Protein 3U0O (pdb70)

Sequence (654 aa):
ILHSEQAKFVDPNLLVGNETRDDAAVYDLGNGTSVISTTDFFMPIVDNPFDFGRIAATNAISDIFAMGGKPIMAIAILGWPINKLSPEIAREVTEGGRYACRQAGIALAGGHSIDAPEPIFGLAVTGIVPTERVKKNSTAQAGCKLFLTKPLGIGVLTTAEKKSLLKPEHQGLATEVMCRMNIAGASFANIEGVKAMTDVTGFGLLGHLSEMCQGAGVQARVDYEAIPKLPGVEEYIKLGAVPGGTERNFASYGHLMGEMPREVRDLLCDPQTSGGLLLAVMPEAENEVKATAAEFGIELTAIGELVPARGGRAMVEIRHGAGCGCKISPKVLETILHSEQAKFVDPNLLVGNETRDDAAVYDLGNGTSVISTTDFFMPIVDNPFDFGRIAATNAISDIFAMGGKPIMAIAILGWPINKLSPEIAREVTEGGRYACRQAGIALAGGHSIDAPEPIFGLAVTGIVPTERVKKNSTAQAGCKLFLTKPLGIGVLTTAEKKSLLKPEHQGLATEVMCRMNIAGASFANIEGVKAMTDVTGFGLLGHLSEMCQGAGVQARVDYEAIPKLPGVEEYIKLGAVPGGTERNFASYGHLMGEMPREVRDLLCDPQTSGGLLLAVMPEAENEVKATAAEFGIELTAIGELVPARGGRAMVEIR

Structure (mmCIF, N/CA/C/O backbone):
data_3U0O
#
_entry.id   3U0O
#
_cell.length_a   102.347
_cell.length_b   102.347
_cell.length_c   140.669
_cell.angle_alpha   90.00
_cell.angle_beta   90.00
_cell.angle_gamma   120.00
#
_symmetry.space_group_name_H-M   'P 32 2 1'
#
loop_
_entity.id
_entity.type
_entity.pdbx_description
1 polymer 'Selenide, water dikinase'
2 non-polymer 'MAGNESIUM ION'
3 water water
#
loop_
_atom_site.group_PDB
_atom_site.id
_atom_site.type_symbol
_atom_site.label_atom_id
_atom_site.label_alt_id
_atom_site.label_comp_id
_atom_site.label_asym_id
_atom_site.label_entity_id
_atom_site.label_seq_id
_atom_site.pdbx_PDB_ins_code
_atom_site.Cartn_x
_atom_site.Cartn_y
_atom_site.Cartn_z
_atom_site.occupancy
_atom_site.B_iso_or_equiv
_atom_site.auth_seq_id
_atom_site.auth_comp_id
_atom_site.auth_asym_id
_atom_site.auth_atom_id
_atom_site.pdbx_PDB_model_num
ATOM 1 N N . ILE A 1 29 ? 45.449 27.050 26.178 1.00 126.64 29 ILE A N 1
ATOM 2 C CA . ILE A 1 29 ? 46.462 26.381 25.370 1.00 137.93 29 ILE A CA 1
ATOM 3 C C . ILE A 1 29 ? 47.586 27.326 24.962 1.00 146.41 29 ILE A C 1
ATOM 4 O O . ILE A 1 29 ? 48.720 27.202 25.436 1.00 141.66 29 ILE A O 1
ATOM 9 N N . LEU A 1 30 ? 47.253 28.290 24.108 1.00 154.02 30 LEU A N 1
ATOM 10 C CA . LEU A 1 30 ? 48.260 29.041 23.374 1.00 157.73 30 LEU A CA 1
ATOM 11 C C . LEU A 1 30 ? 48.890 30.151 24.224 1.00 159.31 30 LEU A C 1
ATOM 12 O O . LEU A 1 30 ? 50.033 29.999 24.654 1.00 175.33 30 LEU A O 1
ATOM 17 N N . HIS A 1 31 ? 48.171 31.246 24.478 1.00 136.79 31 HIS A N 1
ATOM 18 C CA . HIS A 1 31 ? 48.681 32.318 25.346 1.00 127.26 31 HIS A CA 1
ATOM 19 C C . HIS A 1 31 ? 49.925 33.019 24.760 1.00 138.97 31 HIS A C 1
ATOM 20 O O . HIS A 1 31 ? 50.453 33.960 25.355 1.00 149.86 31 HIS A O 1
ATOM 22 N N . SER A 1 32 ? 50.378 32.542 23.597 1.00 133.31 32 SER A N 1
ATOM 23 C CA . SER A 1 32 ? 51.696 32.857 23.026 1.00 130.04 32 SER A CA 1
ATOM 24 C C . SER A 1 32 ? 51.916 34.317 22.611 1.00 135.12 32 SER A C 1
ATOM 25 O O . SER A 1 32 ? 53.031 34.712 22.256 1.00 141.08 32 SER A O 1
ATOM 28 N N . GLU A 1 33 ? 50.860 35.116 22.685 1.00 129.70 33 GLU A N 1
ATOM 29 C CA . GLU A 1 33 ? 50.927 36.536 22.367 1.00 125.95 33 GLU A CA 1
ATOM 30 C C . GLU A 1 33 ? 50.686 37.318 23.664 1.00 140.88 33 GLU A C 1
ATOM 31 O O . GLU A 1 33 ? 50.162 36.752 24.627 1.00 144.43 33 GLU A O 1
ATOM 37 N N . GLN A 1 34 ? 51.067 38.585 23.707 1.00 147.07 34 GLN A N 1
ATOM 38 C CA . GLN A 1 34 ? 51.234 39.267 24.964 1.00 154.71 34 GLN A CA 1
ATOM 39 C C . GLN A 1 34 ? 51.903 38.194 25.741 1.00 161.96 34 GLN A C 1
ATOM 40 O O . GLN A 1 34 ? 51.286 37.185 26.007 1.00 168.43 34 GLN A O 1
ATOM 46 N N . ALA A 1 35 ? 53.168 38.361 26.082 1.00 160.24 35 ALA A N 1
ATOM 47 C CA . ALA A 1 35 ? 53.988 39.455 25.620 1.00 152.27 35 ALA A CA 1
ATOM 48 C C . ALA A 1 35 ? 54.708 39.976 26.835 1.00 162.97 35 ALA A C 1
ATOM 49 O O . ALA A 1 35 ? 54.512 39.461 27.927 1.00 163.33 35 ALA A O 1
ATOM 51 N N . LYS A 1 36 ? 55.531 40.997 26.632 1.00 168.59 36 LYS A N 1
ATOM 52 C CA . LYS A 1 36 ? 56.225 41.704 27.694 1.00 171.66 36 LYS A CA 1
ATOM 53 C C . LYS A 1 36 ? 56.629 43.055 27.132 1.00 172.68 36 LYS A C 1
ATOM 54 O O . LYS A 1 36 ? 57.623 43.139 26.426 1.00 174.70 36 LYS A O 1
ATOM 56 N N . PHE A 1 37 ? 55.854 44.092 27.406 1.00 172.88 37 PHE A N 1
ATOM 57 C CA . PHE A 1 37 ? 56.135 45.382 26.803 1.00 178.36 37 PHE A CA 1
ATOM 58 C C . PHE A 1 37 ? 54.916 45.866 26.058 1.00 177.29 37 PHE A C 1
ATOM 59 O O . PHE A 1 37 ? 53.819 45.662 26.513 1.00 181.22 37 PHE A O 1
ATOM 61 N N . VAL A 1 38 ? 55.127 46.470 24.892 1.00 173.99 38 VAL A N 1
ATOM 62 C CA . VAL A 1 38 ? 54.018 46.771 24.013 1.00 164.56 38 VAL A CA 1
ATOM 63 C C . VAL A 1 38 ? 54.086 48.090 23.257 1.00 164.62 38 VAL A C 1
ATOM 64 O O . VAL A 1 38 ? 54.849 48.970 23.602 1.00 171.89 38 VAL A O 1
ATOM 68 N N . ASP A 1 39 ? 53.247 48.196 22.232 1.00 157.92 39 ASP A N 1
ATOM 69 C CA . ASP A 1 39 ? 53.120 49.364 21.379 1.00 159.66 39 ASP A CA 1
ATOM 70 C C . ASP A 1 39 ? 51.635 49.749 21.509 1.00 157.68 39 ASP A C 1
ATOM 71 O O . ASP A 1 39 ? 50.897 48.965 22.056 1.00 159.92 39 ASP A O 1
ATOM 76 N N . PRO A 1 40 ? 51.183 50.927 21.045 1.00 149.63 40 PRO A N 1
ATOM 77 C CA . PRO A 1 40 ? 49.761 51.275 21.195 1.00 139.76 40 PRO A CA 1
ATOM 78 C C . PRO A 1 40 ? 48.962 51.741 19.957 1.00 132.17 40 PRO A C 1
ATOM 79 O O . PRO A 1 40 ? 49.317 51.413 18.851 1.00 131.15 40 PRO A O 1
ATOM 83 N N . ASN A 1 41 ? 47.887 52.495 20.193 1.00 124.00 41 ASN A N 1
ATOM 84 C CA . ASN A 1 41 ? 46.803 52.771 19.257 1.00 110.55 41 ASN A CA 1
ATOM 85 C C . ASN A 1 41 ? 47.165 53.012 17.813 1.00 117.57 41 ASN A C 1
ATOM 86 O O . ASN A 1 41 ? 48.318 52.918 17.436 1.00 113.87 41 ASN A O 1
ATOM 91 N N . LEU A 1 42 ? 46.171 53.338 16.980 1.00 122.34 42 LEU A N 1
ATOM 92 C CA . LEU A 1 42 ? 44.754 53.492 17.330 1.00 111.21 42 LEU A CA 1
ATOM 93 C C . LEU A 1 42 ? 44.008 52.193 17.266 1.00 94.39 42 LEU A C 1
ATOM 94 O O . LEU A 1 42 ? 42.924 52.138 16.790 1.00 77.64 42 LEU A O 1
ATOM 99 N N . LEU A 1 43 ? 44.638 51.153 17.742 1.00 95.68 43 LEU A N 1
ATOM 100 C CA . LEU A 1 43 ? 44.142 49.822 17.776 1.00 86.03 43 LEU A CA 1
ATOM 101 C C . LEU A 1 43 ? 43.089 49.834 18.829 1.00 89.07 43 LEU A C 1
ATOM 102 O O . LEU A 1 43 ? 43.355 50.181 19.944 1.00 98.81 43 LEU A O 1
ATOM 107 N N . VAL A 1 44 ? 41.894 49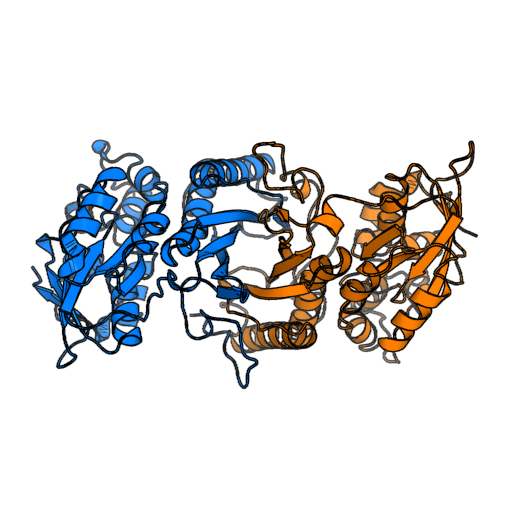.427 18.493 1.00 85.45 44 VAL A N 1
ATOM 108 C CA . VAL A 1 44 ? 40.790 49.482 19.433 1.00 94.03 44 VAL A CA 1
ATOM 109 C C . VAL A 1 44 ? 40.573 48.123 20.117 1.00 97.28 44 VAL A C 1
ATOM 110 O O . VAL A 1 44 ? 40.821 48.013 21.320 1.00 98.58 44 VAL A O 1
ATOM 114 N N . GLY A 1 45 ? 40.074 47.106 19.406 1.00 94.20 45 GLY A N 1
ATOM 115 C CA . GLY A 1 45 ? 40.226 45.763 19.935 1.00 80.47 45 GLY A CA 1
ATOM 116 C C . GLY A 1 45 ? 41.666 45.324 19.735 1.00 91.69 45 GLY A C 1
ATOM 117 O O . GLY A 1 45 ? 42.086 45.068 18.602 1.00 85.57 45 GLY A O 1
ATOM 118 N N . ASN A 1 46 ? 42.425 45.323 20.833 1.00 114.88 46 ASN A N 1
ATOM 119 C CA . ASN A 1 46 ? 43.573 44.459 21.161 1.00 116.94 46 ASN A CA 1
ATOM 120 C C . ASN A 1 46 ? 44.365 45.189 22.272 1.00 134.86 46 ASN A C 1
ATOM 121 O O . ASN A 1 46 ? 44.238 46.411 22.402 1.00 139.53 46 ASN A O 1
ATOM 123 N N . GLU A 1 47 ? 45.202 44.494 23.040 1.00 143.89 47 GLU A N 1
ATOM 124 C CA . GLU A 1 47 ? 45.257 43.046 23.062 1.00 148.38 47 GLU A CA 1
ATOM 125 C C . GLU A 1 47 ? 44.870 42.539 24.436 1.00 155.10 47 GLU A C 1
ATOM 126 O O . GLU A 1 47 ? 45.638 42.675 25.383 1.00 161.97 47 GLU A O 1
ATOM 128 N N . THR A 1 48 ? 43.685 41.954 24.562 1.00 159.11 48 THR A N 1
ATOM 129 C CA . THR A 1 48 ? 43.441 41.098 25.712 1.00 162.94 48 THR A CA 1
ATOM 130 C C . THR A 1 48 ? 43.054 39.730 25.177 1.00 158.45 48 THR A C 1
ATOM 131 O O . THR A 1 48 ? 43.906 38.853 25.018 1.00 153.12 48 THR A O 1
ATOM 135 N N . ARG A 1 49 ? 41.767 39.548 24.908 1.00 158.84 49 ARG A N 1
ATOM 136 C CA . ARG A 1 49 ? 41.301 38.749 23.794 1.00 150.59 49 ARG A CA 1
ATOM 137 C C . ARG A 1 49 ? 39.948 39.303 23.355 1.00 139.64 49 ARG A C 1
ATOM 138 O O . ARG A 1 49 ? 38.992 39.252 24.130 1.00 149.55 49 ARG A O 1
ATOM 146 N N . ASP A 1 50 ? 39.827 39.780 22.125 1.00 120.14 50 ASP A N 1
ATOM 147 C CA . ASP A 1 50 ? 38.495 39.884 21.535 1.00 115.52 50 ASP A CA 1
ATOM 148 C C . ASP A 1 50 ? 38.540 38.981 20.320 1.00 96.33 50 ASP A C 1
ATOM 149 O O . ASP A 1 50 ? 39.580 38.398 20.011 1.00 91.07 50 ASP A O 1
ATOM 154 N N . ASP A 1 51 ? 37.420 38.821 19.644 1.00 98.01 51 ASP A N 1
ATOM 155 C CA . ASP A 1 51 ? 37.371 37.902 18.530 1.00 92.35 51 ASP A CA 1
ATOM 156 C C . ASP A 1 51 ? 38.270 38.372 17.399 1.00 87.56 51 ASP A C 1
ATOM 157 O O . ASP A 1 51 ? 38.816 37.560 16.706 1.00 96.92 51 ASP A O 1
ATOM 162 N N . ALA A 1 52 ? 38.426 39.677 17.235 1.00 83.05 52 ALA A N 1
ATOM 163 C CA . ALA A 1 52 ? 39.129 40.275 16.089 1.00 68.45 52 ALA A CA 1
ATOM 164 C C . ALA A 1 52 ? 39.849 41.596 16.403 1.00 73.15 52 ALA A C 1
ATOM 165 O O . ALA A 1 52 ? 39.444 42.348 17.294 1.00 73.56 52 ALA A O 1
ATOM 167 N N . ALA A 1 53 ? 40.898 41.894 15.641 1.00 75.44 53 ALA A N 1
ATOM 168 C CA . ALA A 1 53 ? 41.588 43.185 15.732 1.00 71.25 53 ALA A CA 1
ATOM 169 C C . ALA A 1 53 ? 40.780 44.298 15.064 1.00 73.69 53 ALA A C 1
ATOM 170 O O . ALA A 1 53 ? 40.246 44.089 13.977 1.00 64.88 53 ALA A O 1
ATOM 172 N N . VAL A 1 54 ? 40.644 45.464 15.710 1.00 62.68 54 VAL A N 1
ATOM 173 C CA . VAL A 1 54 ? 40.008 46.599 15.029 1.00 66.19 54 VAL A CA 1
ATOM 174 C C . VAL A 1 54 ? 40.835 47.875 15.107 1.00 66.04 54 VAL A C 1
ATOM 175 O O . VAL A 1 54 ? 41.394 48.190 16.140 1.00 64.71 54 VAL A O 1
ATOM 179 N N . TYR A 1 55 ? 40.942 48.586 13.989 1.00 60.72 55 TYR A N 1
ATOM 180 C CA . TYR A 1 55 ? 41.768 49.783 13.938 1.00 72.34 55 TYR A CA 1
ATOM 181 C C . TYR A 1 55 ? 40.921 50.974 13.522 1.00 75.35 55 TYR A C 1
ATOM 182 O O . TYR A 1 55 ? 40.131 50.880 12.600 1.00 84.47 55 TYR A O 1
ATOM 191 N N . ASP A 1 56 ? 41.106 52.099 14.205 1.00 77.40 56 ASP A N 1
ATOM 192 C CA . ASP A 1 56 ? 40.322 53.308 13.958 1.00 73.67 56 ASP A CA 1
ATOM 193 C C . ASP A 1 56 ? 41.031 54.230 12.973 1.00 81.51 56 ASP A C 1
ATOM 194 O O . ASP A 1 56 ? 42.112 54.754 13.270 1.00 73.47 56 ASP A O 1
ATOM 199 N N . LEU A 1 57 ? 40.441 54.418 11.795 1.00 81.13 57 LEU A N 1
ATOM 200 C CA . LEU A 1 57 ? 40.837 55.535 10.952 1.00 85.07 57 LEU A CA 1
ATOM 201 C C . LEU A 1 57 ? 40.013 56.654 11.543 1.00 102.17 57 LEU A C 1
ATOM 202 O O . LEU A 1 57 ? 38.867 56.434 11.917 1.00 118.22 57 LEU A O 1
ATOM 207 N N . GLY A 1 58 ? 40.568 57.852 11.643 1.00 101.59 58 GLY A N 1
ATOM 208 C CA . GLY A 1 58 ? 39.888 58.911 12.372 1.00 93.28 58 GLY A CA 1
ATOM 209 C C . GLY A 1 58 ? 38.661 59.466 11.673 1.00 88.31 58 GLY A C 1
ATOM 210 O O . GLY A 1 58 ? 38.106 60.468 12.098 1.00 95.33 58 GLY A O 1
ATOM 211 N N . ASN A 1 59 ? 38.255 58.818 10.585 1.00 90.53 59 ASN A N 1
ATOM 212 C CA . ASN A 1 59 ? 37.179 59.298 9.717 1.00 91.79 59 ASN A CA 1
ATOM 213 C C . ASN A 1 59 ? 35.789 58.745 10.013 1.00 88.45 59 ASN A C 1
ATOM 214 O O . ASN A 1 59 ? 34.882 58.896 9.199 1.00 92.87 59 ASN A O 1
ATOM 219 N N . GLY A 1 60 ? 35.642 58.039 11.132 1.00 95.57 60 GLY A N 1
ATOM 220 C CA . GLY A 1 60 ? 34.341 57.539 11.559 1.00 83.85 60 GLY A CA 1
ATOM 221 C C . GLY A 1 60 ? 34.188 56.077 11.198 1.00 72.37 60 GLY A C 1
ATOM 222 O O . GLY A 1 60 ? 33.173 55.437 11.508 1.00 83.36 60 GLY A O 1
ATOM 223 N N . THR A 1 61 ? 35.233 55.551 10.568 1.00 70.55 61 THR A N 1
ATOM 224 C CA . THR A 1 61 ? 35.270 54.189 10.071 1.00 68.08 61 THR A CA 1
ATOM 225 C C . THR A 1 61 ? 36.434 53.412 10.705 1.00 74.38 61 THR A C 1
ATOM 226 O O . THR A 1 61 ? 37.576 53.890 10.774 1.00 66.63 61 THR A O 1
ATOM 230 N N . SER A 1 62 ? 36.139 52.203 11.163 1.00 66.15 62 SER A N 1
ATOM 231 C CA . SER A 1 62 ? 37.174 51.299 11.656 1.00 78.46 62 SER A CA 1
ATOM 232 C C . SER A 1 62 ? 37.269 50.019 10.819 1.00 60.82 62 SER A C 1
ATOM 233 O O . SER A 1 62 ? 36.275 49.523 10.276 1.00 70.12 62 SER A O 1
ATOM 236 N N . VAL A 1 63 ? 38.470 49.480 10.744 1.00 64.70 63 VAL A N 1
ATOM 237 C CA . VAL A 1 63 ? 38.740 48.298 9.944 1.00 70.23 63 VAL A CA 1
ATOM 238 C C . VAL A 1 63 ? 38.984 47.101 10.858 1.00 64.04 63 VAL A C 1
ATOM 239 O O . VAL A 1 63 ? 39.674 47.202 11.852 1.00 67.69 63 VAL A O 1
ATOM 243 N N . ILE A 1 64 ? 38.407 45.967 10.507 1.00 61.30 64 ILE A N 1
ATOM 244 C CA . ILE A 1 64 ? 38.480 44.779 11.324 1.00 62.29 64 ILE A CA 1
ATOM 245 C C . ILE A 1 64 ? 39.270 43.705 10.595 1.00 57.97 64 ILE A C 1
ATOM 246 O O . ILE A 1 64 ? 39.048 43.460 9.426 1.00 76.88 64 ILE A O 1
ATOM 251 N N . SER A 1 65 ? 40.201 43.064 11.287 1.00 64.03 65 SER A N 1
ATOM 252 C CA . SER A 1 65 ? 40.916 41.933 10.722 1.00 54.95 65 SER A CA 1
ATOM 253 C C . SER A 1 65 ? 40.783 40.743 11.663 1.00 67.19 65 SER A C 1
ATOM 254 O O . SER A 1 65 ? 40.867 40.887 12.897 1.00 52.71 65 SER A O 1
ATOM 257 N N . THR A 1 66 ? 40.542 39.572 11.086 1.00 60.93 66 THR A N 1
ATOM 258 C CA . THR A 1 66 ? 40.479 38.336 11.865 1.00 54.07 66 THR A CA 1
ATOM 259 C C . THR A 1 66 ? 40.965 37.152 11.028 1.00 65.05 66 THR A C 1
ATOM 260 O O . THR A 1 66 ? 40.869 37.155 9.816 1.00 66.40 66 THR A O 1
ATOM 264 N N . THR A 1 67 ? 41.488 36.131 11.677 1.00 67.07 67 THR A N 1
ATOM 265 C CA . THR A 1 67 ? 41.837 34.932 10.959 1.00 59.76 67 THR A CA 1
ATOM 266 C C . THR A 1 67 ? 41.434 33.698 11.728 1.00 69.54 67 THR A C 1
ATOM 267 O O . THR A 1 67 ? 41.464 33.672 12.973 1.00 61.56 67 THR A O 1
ATOM 271 N N . ASP A 1 68 ? 41.076 32.662 10.980 1.00 74.20 68 ASP A N 1
ATOM 272 C CA . ASP A 1 68 ? 40.822 31.378 11.608 1.00 67.89 68 ASP A CA 1
ATOM 273 C C . ASP A 1 68 ? 41.123 30.274 10.605 1.00 63.69 68 ASP A C 1
ATOM 274 O O . ASP A 1 68 ? 40.930 30.461 9.413 1.00 67.90 68 ASP A O 1
ATOM 279 N N . PHE A 1 69 ? 41.631 29.141 11.079 1.00 62.00 69 PHE A N 1
ATOM 280 C CA . PHE A 1 69 ? 41.899 28.009 10.198 1.00 69.08 69 PHE A CA 1
ATOM 281 C C . PHE A 1 69 ? 41.881 26.672 10.930 1.00 73.58 69 PHE A C 1
ATOM 282 O O . PHE A 1 69 ? 42.143 26.613 12.122 1.00 70.60 69 PHE A O 1
ATOM 290 N N . PHE A 1 70 ? 41.576 25.597 10.206 1.00 70.11 70 PHE A N 1
ATOM 291 C CA . PHE A 1 70 ? 41.334 24.304 10.839 1.00 78.76 70 PHE A CA 1
ATOM 292 C C . PHE A 1 70 ? 41.912 23.115 10.082 1.00 77.24 70 PHE A C 1
ATOM 293 O O . PHE A 1 70 ? 42.243 23.204 8.907 1.00 76.37 70 PHE A O 1
ATOM 301 N N . MET A 1 71 ? 42.029 21.999 10.791 1.00 82.90 71 MET A N 1
ATOM 302 C CA . MET A 1 71 ? 42.234 20.704 10.178 1.00 79.12 71 MET A CA 1
ATOM 303 C C . MET A 1 71 ? 40.816 20.249 9.863 1.00 77.96 71 MET A C 1
ATOM 304 O O . MET A 1 71 ? 39.864 20.800 10.434 1.00 76.06 71 MET A O 1
ATOM 309 N N . PRO A 1 72 ? 40.658 19.274 8.943 1.00 75.17 72 PRO A N 1
ATOM 310 C CA . PRO A 1 72 ? 39.313 18.923 8.459 1.00 75.33 72 PRO A CA 1
ATOM 311 C C . PRO A 1 72 ? 38.356 18.455 9.547 1.00 81.90 72 PRO A C 1
ATOM 312 O O . PRO A 1 72 ? 38.661 17.526 10.298 1.00 87.09 72 PRO A O 1
ATOM 316 N N . ILE A 1 73 ? 37.201 19.105 9.631 1.00 79.21 73 ILE A N 1
ATOM 317 C CA . ILE A 1 73 ? 36.219 18.723 10.637 1.00 98.65 73 ILE A CA 1
ATOM 318 C C . ILE A 1 73 ? 35.079 17.861 10.095 1.00 101.54 73 ILE A C 1
ATOM 319 O O . ILE A 1 73 ? 34.220 17.409 10.854 1.00 95.42 73 ILE A O 1
ATOM 324 N N . VAL A 1 74 ? 35.075 17.636 8.785 1.00 97.09 74 VAL A N 1
ATOM 325 C CA . VAL A 1 74 ? 34.145 16.690 8.181 1.00 106.40 74 VAL A CA 1
ATOM 326 C C . VAL A 1 74 ? 34.863 15.887 7.107 1.00 103.35 74 VAL A C 1
ATOM 327 O O . VAL A 1 74 ? 36.031 16.143 6.811 1.00 92.48 74 VAL A O 1
ATOM 331 N N . ASP A 1 75 ? 34.159 14.918 6.529 1.00 105.38 75 ASP A N 1
ATOM 332 C CA . ASP A 1 75 ? 34.685 14.150 5.407 1.00 107.81 75 ASP A CA 1
ATOM 333 C C . ASP A 1 75 ? 34.611 14.956 4.120 1.00 107.16 75 ASP A C 1
ATOM 334 O O . ASP A 1 75 ? 35.601 15.084 3.402 1.00 114.99 75 ASP A O 1
ATOM 339 N N . ASN A 1 76 ? 33.428 15.502 3.843 1.00 104.75 76 ASN A N 1
ATOM 340 C CA . ASN A 1 76 ? 33.178 16.263 2.621 1.00 105.86 76 ASN A CA 1
ATOM 341 C C . ASN A 1 76 ? 34.108 17.469 2.483 1.00 98.22 76 ASN A C 1
ATOM 342 O O . ASN A 1 76 ? 34.085 18.374 3.313 1.00 102.88 76 ASN A O 1
ATOM 347 N N . PRO A 1 77 ? 34.927 17.485 1.424 1.00 93.34 77 PRO A N 1
ATOM 348 C CA . PRO A 1 77 ? 35.880 18.582 1.231 1.00 85.10 77 PRO A CA 1
ATOM 349 C C . PRO A 1 77 ? 35.172 19.924 1.087 1.00 87.03 77 PRO A C 1
ATOM 350 O O . PRO A 1 77 ? 35.534 20.895 1.755 1.00 93.13 77 PRO A O 1
ATOM 354 N N . PHE A 1 78 ? 34.150 19.954 0.239 1.00 84.06 78 PHE A N 1
ATOM 355 C CA . PHE A 1 78 ? 33.440 21.184 -0.073 1.00 87.71 78 PHE A CA 1
ATOM 356 C C . PHE A 1 78 ? 32.826 21.759 1.192 1.00 93.13 78 PHE A C 1
ATOM 357 O O . PHE A 1 78 ? 33.038 22.922 1.520 1.00 91.29 78 PHE A O 1
ATOM 365 N N . ASP A 1 79 ? 32.080 20.930 1.912 1.00 92.72 79 ASP A N 1
ATOM 366 C CA . ASP A 1 79 ? 31.498 21.346 3.179 1.00 94.50 79 ASP A CA 1
ATOM 367 C C . ASP A 1 79 ? 32.545 21.741 4.241 1.00 95.18 79 ASP A C 1
ATOM 368 O O . ASP A 1 79 ? 32.280 22.593 5.083 1.00 86.40 79 ASP A O 1
ATOM 373 N N . PHE A 1 80 ? 33.729 21.137 4.200 1.00 89.28 80 PHE A N 1
ATOM 374 C CA . PHE A 1 80 ? 34.786 21.528 5.116 1.00 78.90 80 PHE A CA 1
ATOM 375 C C . PHE A 1 80 ? 35.242 22.950 4.802 1.00 86.01 80 PHE A C 1
ATOM 376 O O . PHE A 1 80 ? 35.439 23.765 5.714 1.00 79.69 80 PHE A O 1
ATOM 384 N N . GLY A 1 81 ? 35.396 23.242 3.511 1.00 83.26 81 GLY A N 1
ATOM 385 C CA . GLY A 1 81 ? 35.727 24.588 3.075 1.00 77.79 81 GLY A CA 1
ATOM 386 C C . GLY A 1 81 ? 34.659 25.580 3.512 1.00 81.77 81 GLY A C 1
ATOM 387 O O . GLY A 1 81 ? 34.963 26.611 4.152 1.00 80.26 81 GLY A O 1
ATOM 388 N N . ARG A 1 82 ? 33.408 25.254 3.173 1.00 75.32 82 ARG A N 1
ATOM 389 C CA . ARG A 1 82 ? 32.260 26.065 3.560 1.00 86.99 82 ARG A CA 1
ATOM 390 C C . ARG A 1 82 ? 32.306 26.407 5.040 1.00 82.41 82 ARG A C 1
ATOM 391 O O . ARG A 1 82 ? 32.178 27.573 5.421 1.00 77.58 82 ARG A O 1
ATOM 399 N N . ILE A 1 83 ? 32.500 25.380 5.861 1.00 83.71 83 ILE A N 1
ATOM 400 C CA . ILE A 1 83 ? 32.450 25.540 7.309 1.00 86.51 83 ILE A CA 1
ATOM 401 C C . ILE A 1 83 ? 33.594 26.376 7.872 1.00 74.29 83 ILE A C 1
ATOM 402 O O . ILE A 1 83 ? 33.349 27.311 8.630 1.00 71.99 83 ILE A O 1
ATOM 407 N N . ALA A 1 84 ? 34.829 26.051 7.491 1.00 62.38 84 ALA A N 1
ATOM 408 C CA . ALA A 1 84 ? 35.986 26.814 7.959 1.00 67.43 84 ALA A CA 1
ATOM 409 C C . ALA A 1 84 ? 35.852 28.303 7.620 1.00 66.75 84 ALA A C 1
ATOM 410 O O . ALA A 1 84 ? 36.237 29.182 8.419 1.00 60.54 84 ALA A O 1
ATOM 412 N N . ALA A 1 85 ? 35.287 28.577 6.446 1.00 65.61 85 ALA A N 1
ATOM 413 C CA . ALA A 1 85 ? 35.120 29.952 5.993 1.00 71.40 85 ALA A CA 1
ATOM 414 C C . ALA A 1 85 ? 34.053 30.662 6.793 1.00 68.22 85 ALA A C 1
ATOM 415 O O . ALA A 1 85 ? 34.245 31.803 7.222 1.00 72.23 85 ALA A O 1
ATOM 417 N N . THR A 1 86 ? 32.920 29.989 6.972 1.00 74.54 86 THR A N 1
ATOM 418 C CA . THR A 1 86 ? 31.837 30.545 7.777 1.00 81.19 86 THR A CA 1
ATOM 419 C C . THR A 1 86 ? 32.359 30.940 9.149 1.00 80.67 86 THR A C 1
ATOM 420 O O . THR A 1 86 ? 32.163 32.072 9.604 1.00 71.89 86 THR A O 1
ATOM 424 N N . ASN A 1 87 ? 33.054 30.000 9.784 1.00 87.59 87 ASN A N 1
ATOM 425 C CA . ASN A 1 87 ? 33.662 30.231 11.082 1.00 72.61 87 ASN A CA 1
ATOM 426 C C . ASN A 1 87 ? 34.606 31.426 11.120 1.00 60.56 87 ASN A C 1
ATOM 427 O O . ASN A 1 87 ? 34.520 32.246 12.025 1.00 71.05 87 ASN A O 1
ATOM 432 N N . ALA A 1 88 ? 35.492 31.535 10.132 1.00 65.71 88 ALA A N 1
ATOM 433 C CA . ALA A 1 88 ? 36.381 32.694 10.045 1.00 63.58 88 ALA A CA 1
ATOM 434 C C . ALA A 1 88 ? 35.657 34.053 9.876 1.00 59.14 88 ALA A C 1
ATOM 435 O O . ALA A 1 88 ? 36.008 35.039 10.520 1.00 60.62 88 ALA A O 1
ATOM 437 N N . ILE A 1 89 ? 34.653 34.110 9.013 1.00 56.89 89 ILE A N 1
ATOM 438 C CA . ILE A 1 89 ? 33.914 35.361 8.781 1.00 65.10 89 ILE A CA 1
ATOM 439 C C . ILE A 1 89 ? 33.053 35.769 10.005 1.00 59.54 89 ILE A C 1
ATOM 440 O O . ILE A 1 89 ? 32.728 36.969 10.254 1.00 74.37 89 ILE A O 1
ATOM 445 N N . SER A 1 90 ? 32.685 34.745 10.767 1.00 63.06 90 SER A N 1
ATOM 446 C CA . SER A 1 90 ? 31.836 34.916 11.932 1.00 60.41 90 SER A CA 1
ATOM 447 C C . SER A 1 90 ? 32.377 36.011 12.857 1.00 62.70 90 SER A C 1
ATOM 448 O O . SER A 1 90 ? 31.615 36.845 13.309 1.00 60.91 90 SER A O 1
ATOM 451 N N . ASP A 1 91 ? 33.690 36.034 13.087 1.00 59.98 91 ASP A N 1
ATOM 452 C CA . ASP A 1 91 ? 34.310 37.023 13.984 1.00 65.38 91 ASP A CA 1
ATOM 453 C C . ASP A 1 91 ? 34.135 38.484 13.539 1.00 60.21 91 ASP A C 1
ATOM 454 O O . ASP A 1 91 ? 33.972 39.364 14.384 1.00 69.29 91 ASP A O 1
ATOM 459 N N . ILE A 1 92 ? 34.142 38.737 12.224 1.00 71.87 92 ILE A N 1
ATOM 460 C CA . ILE A 1 92 ? 33.784 40.058 11.705 1.00 56.64 92 ILE A CA 1
ATOM 461 C C . ILE A 1 92 ? 32.363 40.336 12.132 1.00 58.96 92 ILE A C 1
ATOM 462 O O . ILE A 1 92 ? 32.044 41.426 12.644 1.00 59.95 92 ILE A O 1
ATOM 467 N N . PHE A 1 93 ? 31.472 39.369 11.929 1.00 60.29 93 PHE A N 1
ATOM 468 C CA . PHE A 1 93 ? 30.111 39.689 12.370 1.00 63.06 93 PHE A CA 1
ATOM 469 C C . PHE A 1 93 ? 29.983 39.854 13.911 1.00 64.18 93 PHE A C 1
ATOM 470 O O . PHE A 1 93 ? 29.112 40.578 14.399 1.00 66.39 93 PHE A O 1
ATOM 478 N N . ALA A 1 94 ? 30.849 39.186 14.670 1.00 63.12 94 ALA A N 1
ATOM 479 C CA . ALA A 1 94 ? 30.737 39.228 16.127 1.00 72.38 94 ALA A CA 1
ATOM 480 C C . ALA A 1 94 ? 31.125 40.615 16.613 1.00 64.89 94 ALA A C 1
ATOM 481 O O . ALA A 1 94 ? 30.621 41.093 17.620 1.00 67.25 94 ALA A O 1
ATOM 483 N N . MET A 1 95 ? 31.983 41.279 15.848 1.00 62.69 95 MET A N 1
ATOM 484 C CA . MET A 1 95 ? 32.379 42.644 16.151 1.00 62.93 95 MET A CA 1
ATOM 485 C C . MET A 1 95 ? 31.317 43.628 15.669 1.00 64.38 95 MET A C 1
ATOM 486 O O . MET A 1 95 ? 31.380 44.822 15.955 1.00 66.23 95 MET A O 1
ATOM 491 N N . GLY A 1 96 ? 30.328 43.110 14.952 1.00 70.10 96 GLY A N 1
ATOM 492 C CA . GLY A 1 96 ? 29.300 43.943 14.367 1.00 68.62 96 GLY A CA 1
ATOM 493 C C . GLY A 1 96 ? 29.751 44.560 13.051 1.00 65.42 96 GLY A C 1
ATOM 494 O O . GLY A 1 96 ? 29.212 45.573 12.634 1.00 70.06 96 GLY A O 1
ATOM 495 N N . GLY A 1 97 ? 30.756 43.966 12.410 1.00 62.98 97 GLY A N 1
ATOM 496 C CA . GLY A 1 97 ? 31.275 44.497 11.168 1.00 66.85 97 GLY A CA 1
ATOM 497 C C . GLY A 1 97 ? 30.648 43.897 9.912 1.00 80.27 97 GLY A C 1
ATOM 498 O O . GLY A 1 97 ? 29.869 42.934 9.968 1.00 73.70 97 GLY A O 1
ATOM 499 N N . LYS A 1 98 ? 30.970 44.506 8.775 1.00 76.78 98 LYS A N 1
ATOM 500 C CA . LYS A 1 98 ? 30.585 43.982 7.466 1.00 73.23 98 LYS A CA 1
ATOM 501 C C . LYS A 1 98 ? 31.844 43.455 6.795 1.00 61.66 98 LYS A C 1
ATOM 502 O O . LYS A 1 98 ? 32.820 44.179 6.660 1.00 66.15 98 LYS A O 1
ATOM 504 N N . PRO A 1 99 ? 31.850 42.178 6.416 1.00 66.19 99 PRO A N 1
ATOM 505 C CA . PRO A 1 99 ? 33.005 41.622 5.696 1.00 59.87 99 PRO A CA 1
ATOM 506 C C . PRO A 1 99 ? 33.175 42.324 4.348 1.00 64.55 99 PRO A C 1
ATOM 507 O O . PRO A 1 99 ? 32.192 42.589 3.660 1.00 63.92 99 PRO A O 1
ATOM 511 N N . ILE A 1 100 ? 34.414 42.641 3.999 1.00 76.23 100 ILE A N 1
ATOM 512 C CA . ILE A 1 100 ? 34.755 43.211 2.691 1.00 78.04 100 ILE A CA 1
ATOM 513 C C . ILE A 1 100 ? 35.663 42.254 1.912 1.00 83.72 100 ILE A C 1
ATOM 514 O O . ILE A 1 100 ? 35.451 42.033 0.722 1.00 75.21 100 ILE A O 1
ATOM 519 N N . MET A 1 101 ? 36.737 41.783 2.546 1.00 76.62 101 MET A N 1
ATOM 520 C CA . MET A 1 101 ? 37.607 40.825 1.862 1.00 72.43 101 MET A CA 1
ATOM 521 C C . MET A 1 101 ? 37.837 39.524 2.605 1.00 68.33 101 MET A C 1
ATOM 522 O O . MET A 1 101 ? 37.699 39.452 3.821 1.00 70.34 101 MET A O 1
ATOM 527 N N . ALA A 1 102 ? 38.211 38.499 1.852 1.00 67.20 102 ALA A N 1
ATOM 528 C CA . ALA A 1 102 ? 38.792 37.293 2.419 1.00 62.46 102 ALA A CA 1
ATOM 529 C C . ALA A 1 102 ? 39.918 36.763 1.539 1.00 61.82 102 ALA A C 1
ATOM 530 O O . ALA A 1 102 ? 39.864 36.877 0.319 1.00 75.89 102 ALA A O 1
ATOM 532 N N . ILE A 1 103 ? 40.934 36.192 2.179 1.00 54.73 103 ILE A N 1
ATOM 533 C CA . ILE A 1 103 ? 42.097 35.647 1.517 1.00 62.86 103 ILE A CA 1
ATOM 534 C C . ILE A 1 103 ? 42.318 34.258 2.102 1.00 57.96 103 ILE A C 1
ATOM 535 O O . ILE A 1 103 ? 42.184 34.060 3.307 1.00 58.20 103 ILE A O 1
ATOM 540 N N . ALA A 1 104 ? 42.653 33.286 1.267 1.00 65.32 104 ALA A N 1
ATOM 541 C CA . ALA A 1 104 ? 42.792 31.917 1.757 1.00 65.80 104 ALA A CA 1
ATOM 542 C C . ALA A 1 104 ? 44.065 31.582 2.536 1.00 61.75 104 ALA A C 1
ATOM 543 O O . ALA A 1 104 ? 45.180 32.018 2.214 1.00 60.96 104 ALA A O 1
ATOM 545 N N . ILE A 1 105 ? 43.870 30.742 3.544 1.00 58.84 105 ILE A N 1
ATOM 546 C CA . ILE A 1 105 ? 44.966 30.099 4.240 1.00 69.78 105 ILE A CA 1
ATOM 547 C C . ILE A 1 105 ? 44.854 28.595 4.014 1.00 67.52 105 ILE A C 1
ATOM 548 O O . ILE A 1 105 ? 43.876 27.966 4.419 1.00 68.01 105 ILE A O 1
ATOM 553 N N . LEU A 1 106 ? 45.856 28.030 3.351 1.00 64.98 106 LEU A N 1
ATOM 554 C CA . LEU A 1 106 ? 45.796 26.642 2.928 1.00 61.85 106 LEU A CA 1
ATOM 555 C C . LEU A 1 106 ? 47.135 25.952 3.077 1.00 66.66 106 LEU A C 1
ATOM 556 O O . LEU A 1 106 ? 48.166 26.481 2.673 1.00 72.85 106 LEU A O 1
ATOM 561 N N . GLY A 1 107 ? 47.108 24.726 3.576 1.00 72.58 107 GLY A N 1
ATOM 562 C CA . GLY A 1 107 ? 48.296 23.903 3.514 1.00 75.11 107 GLY A CA 1
ATOM 563 C C . GLY A 1 107 ? 47.789 22.503 3.279 1.00 72.74 107 GLY A C 1
ATOM 564 O O . GLY A 1 107 ? 46.711 22.113 3.754 1.00 68.01 107 GLY A O 1
ATOM 565 N N . TRP A 1 108 ? 48.563 21.752 2.509 1.00 64.61 108 TRP A N 1
ATOM 566 C CA . TRP A 1 108 ? 48.019 20.546 1.913 1.00 77.19 108 TRP A CA 1
ATOM 567 C C . TRP A 1 108 ? 49.097 19.511 1.638 1.00 74.31 108 TRP A C 1
ATOM 568 O O . TRP A 1 108 ? 50.153 19.825 1.086 1.00 68.53 108 TRP A O 1
ATOM 579 N N . PRO A 1 109 ? 48.797 18.251 1.940 1.00 73.14 109 PRO A N 1
ATOM 580 C CA . PRO A 1 109 ? 49.810 17.224 1.703 1.00 76.38 109 PRO A CA 1
ATOM 581 C C . PRO A 1 109 ? 49.810 16.831 0.230 1.00 90.65 109 PRO A C 1
ATOM 582 O O . PRO A 1 109 ? 49.190 1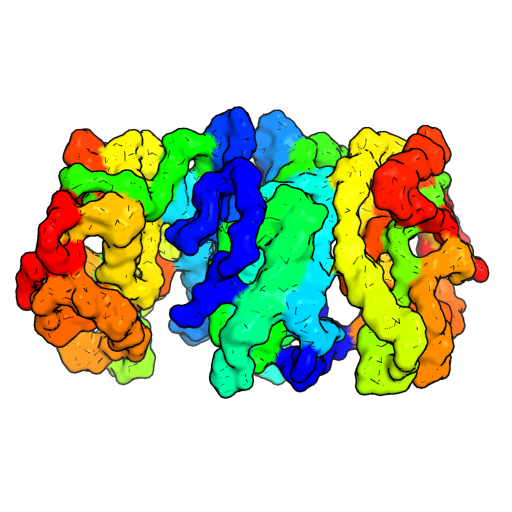5.836 -0.141 1.00 92.52 109 PRO A O 1
ATOM 586 N N . ILE A 1 110 ? 50.490 17.619 -0.600 1.00 87.64 110 ILE A N 1
ATOM 587 C CA . ILE A 1 110 ? 50.422 17.429 -2.048 1.00 93.71 110 ILE A CA 1
ATOM 588 C C . ILE A 1 110 ? 50.812 16.024 -2.527 1.00 95.82 110 ILE A C 1
ATOM 589 O O . ILE A 1 110 ? 50.366 15.588 -3.590 1.00 89.64 110 ILE A O 1
ATOM 594 N N . ASN A 1 111 ? 51.621 15.319 -1.737 1.00 90.38 111 ASN A N 1
ATOM 595 C CA . ASN A 1 111 ? 52.008 13.946 -2.061 1.00 93.15 111 ASN A CA 1
ATOM 596 C C . ASN A 1 111 ? 51.059 12.921 -1.448 1.00 83.77 111 ASN A C 1
ATOM 597 O O . ASN A 1 111 ? 51.266 11.719 -1.572 1.00 95.62 111 ASN A O 1
ATOM 602 N N . LYS A 1 112 ? 50.019 13.402 -0.782 1.00 81.16 112 LYS A N 1
ATOM 603 C CA . LYS A 1 112 ? 49.086 12.523 -0.091 1.00 89.13 112 LYS A CA 1
ATOM 604 C C . LYS A 1 112 ? 47.677 12.674 -0.657 1.00 93.13 112 LYS A C 1
ATOM 605 O O . LYS A 1 112 ? 47.080 11.699 -1.101 1.00 99.57 112 LYS A O 1
ATOM 607 N N . LEU A 1 113 ? 47.133 13.886 -0.587 1.00 92.69 113 LEU A N 1
ATOM 608 C CA . LEU A 1 113 ? 45.802 14.169 -1.114 1.00 87.07 113 LEU A CA 1
ATOM 609 C C . LEU A 1 113 ? 45.854 14.957 -2.432 1.00 94.48 113 LEU A C 1
ATOM 610 O O . LEU A 1 113 ? 46.780 15.731 -2.684 1.00 85.97 113 LEU A O 1
ATOM 612 N N . SER A 1 114 ? 44.861 14.724 -3.283 1.00 97.07 114 SER A N 1
ATOM 613 C CA . SER A 1 114 ? 44.799 15.363 -4.588 1.00 95.59 114 SER A CA 1
ATOM 614 C C . SER A 1 114 ? 44.466 16.847 -4.534 1.00 98.11 114 SER A C 1
ATOM 615 O O . SER A 1 114 ? 43.620 17.276 -3.749 1.00 99.65 114 SER A O 1
ATOM 618 N N . PRO A 1 115 ? 45.131 17.631 -5.392 1.00 103.40 115 PRO A N 1
ATOM 619 C CA . PRO A 1 115 ? 44.835 19.036 -5.686 1.00 110.45 115 PRO A CA 1
ATOM 620 C C . PRO A 1 115 ? 43.364 19.277 -6.029 1.00 117.54 115 PRO A C 1
ATOM 621 O O . PRO A 1 115 ? 42.872 20.381 -5.816 1.00 122.52 115 PRO A O 1
ATOM 625 N N . GLU A 1 116 ? 42.677 18.274 -6.568 1.00 114.57 116 GLU A N 1
ATOM 626 C CA . GLU A 1 116 ? 41.264 18.429 -6.893 1.00 111.45 116 GLU A CA 1
ATOM 627 C C . GLU A 1 116 ? 40.415 18.457 -5.632 1.00 102.82 116 GLU A C 1
ATOM 628 O O . GLU A 1 116 ? 39.406 19.177 -5.552 1.00 88.27 116 GLU A O 1
ATOM 634 N N . ILE A 1 117 ? 40.830 17.680 -4.637 1.00 101.95 117 ILE A N 1
ATOM 635 C CA . ILE A 1 117 ? 40.212 17.775 -3.322 1.00 96.11 117 ILE A CA 1
ATOM 636 C C . ILE A 1 117 ? 40.428 19.192 -2.777 1.00 92.66 117 ILE A C 1
ATOM 637 O O . ILE A 1 117 ? 39.487 19.833 -2.298 1.00 100.28 117 ILE A O 1
ATOM 642 N N . ALA A 1 118 ? 41.659 19.689 -2.893 1.00 94.86 118 ALA A N 1
ATOM 643 C CA . ALA A 1 118 ? 41.991 21.052 -2.478 1.00 93.60 118 ALA A CA 1
ATOM 644 C C . ALA A 1 118 ? 41.078 22.087 -3.144 1.00 97.30 118 ALA A C 1
ATOM 645 O O . ALA A 1 118 ? 40.529 22.963 -2.477 1.00 90.35 118 ALA A O 1
ATOM 647 N N . ARG A 1 119 ? 40.903 21.979 -4.457 1.00 102.74 119 ARG A N 1
ATOM 648 C CA . ARG A 1 119 ? 40.028 22.902 -5.171 1.00 98.69 119 ARG A CA 1
ATOM 649 C C . ARG A 1 119 ? 38.600 22.767 -4.657 1.00 90.59 119 ARG A C 1
ATOM 650 O O . ARG A 1 119 ? 37.843 23.737 -4.648 1.00 88.61 119 ARG A O 1
ATOM 658 N N . GLU A 1 120 ? 38.236 21.574 -4.198 1.00 89.69 120 GLU A N 1
ATOM 659 C CA . GLU A 1 120 ? 36.889 21.400 -3.657 1.00 105.97 120 GLU A CA 1
ATOM 660 C C . GLU A 1 120 ? 36.719 22.122 -2.322 1.00 102.97 120 GLU A C 1
ATOM 661 O O . GLU A 1 120 ? 35.709 22.798 -2.091 1.00 115.22 120 GLU A O 1
ATOM 667 N N . VAL A 1 121 ? 37.706 21.992 -1.447 1.00 99.48 121 VAL A N 1
ATOM 668 C CA . VAL A 1 121 ? 37.663 22.717 -0.181 1.00 93.32 121 VAL A CA 1
ATOM 669 C C . VAL A 1 121 ? 37.609 24.222 -0.456 1.00 83.85 121 VAL A C 1
ATOM 670 O O . VAL A 1 121 ? 36.704 24.928 0.003 1.00 85.00 121 VAL A O 1
ATOM 674 N N . THR A 1 122 ? 38.560 24.693 -1.250 1.00 75.12 122 THR A N 1
ATOM 675 C CA . THR A 1 122 ? 38.605 26.085 -1.665 1.00 72.82 122 THR A CA 1
ATOM 676 C C . THR A 1 122 ? 37.265 26.562 -2.200 1.00 78.00 122 THR A C 1
ATOM 677 O O . THR A 1 122 ? 36.836 27.664 -1.900 1.00 82.03 122 THR A O 1
ATOM 681 N N . GLU A 1 123 ? 36.600 25.716 -2.983 1.00 75.94 123 GLU A N 1
ATOM 682 C CA . GLU A 1 123 ? 35.316 26.058 -3.561 1.00 79.49 123 GLU A CA 1
ATOM 683 C C . GLU A 1 123 ? 34.252 26.208 -2.476 1.00 78.59 123 GLU A C 1
ATOM 684 O O . GLU A 1 123 ? 33.402 27.105 -2.546 1.00 86.62 123 GLU A O 1
ATOM 690 N N . GLY A 1 124 ? 34.301 25.331 -1.474 1.00 79.89 124 GLY A N 1
ATOM 691 C CA . GLY A 1 124 ? 33.475 25.508 -0.294 1.00 76.30 124 GLY A CA 1
ATOM 692 C C . GLY A 1 124 ? 33.706 26.886 0.319 1.00 88.33 124 GLY A C 1
ATOM 693 O O . GLY A 1 124 ? 32.749 27.606 0.682 1.00 90.36 124 GLY A O 1
ATOM 694 N N . GLY A 1 125 ? 34.983 27.263 0.409 1.00 82.95 125 GLY A N 1
ATOM 695 C CA . GLY A 1 125 ? 35.368 28.552 0.971 1.00 78.13 125 GLY A CA 1
ATOM 696 C C . GLY A 1 125 ? 34.834 29.732 0.174 1.00 81.52 125 GLY A C 1
ATOM 697 O O . GLY A 1 125 ? 34.306 30.687 0.753 1.00 77.14 125 GLY A O 1
ATOM 698 N N . ARG A 1 126 ? 34.963 29.656 -1.152 1.00 73.04 126 ARG A N 1
ATOM 699 C CA . ARG A 1 126 ? 34.469 30.689 -2.059 1.00 85.26 126 ARG A CA 1
ATOM 700 C C . ARG A 1 126 ? 32.959 30.836 -1.969 1.00 94.41 126 ARG A C 1
ATOM 701 O O . ARG A 1 126 ? 32.411 31.937 -2.107 1.00 92.77 126 ARG A O 1
ATOM 709 N N . TYR A 1 127 ? 32.288 29.710 -1.758 1.00 92.58 127 TYR A N 1
ATOM 710 C CA . TYR A 1 127 ? 30.837 29.708 -1.708 1.00 87.76 127 TYR A CA 1
ATOM 711 C C . TYR A 1 127 ? 30.379 30.403 -0.433 1.00 85.39 127 TYR A C 1
ATOM 712 O O . TYR A 1 127 ? 29.537 31.309 -0.485 1.00 86.02 127 TYR A O 1
ATOM 721 N N . ALA A 1 128 ? 30.943 29.984 0.705 1.00 82.77 128 ALA A N 1
ATOM 722 C CA . ALA A 1 128 ? 30.678 30.665 1.979 1.00 78.31 128 ALA A CA 1
ATOM 723 C C . ALA A 1 128 ? 30.968 32.167 1.866 1.00 77.39 128 ALA A C 1
ATOM 724 O O . ALA A 1 128 ? 30.130 33.009 2.242 1.00 76.09 128 ALA A O 1
ATOM 726 N N . CYS A 1 129 ? 32.135 32.502 1.315 1.00 71.21 129 CYS A N 1
ATOM 727 C CA . CYS A 1 129 ? 32.481 33.904 1.110 1.00 75.19 129 CYS A CA 1
ATOM 728 C C . CYS A 1 129 ? 31.380 34.629 0.338 1.00 76.03 129 CYS A C 1
ATOM 729 O O . CYS A 1 129 ? 30.947 35.709 0.735 1.00 82.33 129 CYS A O 1
ATOM 732 N N . ARG A 1 130 ? 30.893 34.015 -0.733 1.00 75.25 130 ARG A N 1
ATOM 733 C CA . ARG A 1 130 ? 29.800 34.613 -1.492 1.00 79.53 130 ARG A CA 1
ATOM 734 C C . ARG A 1 130 ? 28.554 34.813 -0.627 1.00 89.69 130 ARG A C 1
ATOM 735 O O . ARG A 1 130 ? 27.846 35.814 -0.765 1.00 88.35 130 ARG A O 1
ATOM 743 N N . GLN A 1 131 ? 28.293 33.869 0.276 1.00 96.56 131 GLN A N 1
ATOM 744 C CA . GLN A 1 131 ? 27.173 34.004 1.214 1.00 94.73 131 GLN A CA 1
ATOM 745 C C . GLN A 1 131 ? 27.359 35.177 2.180 1.00 88.06 131 GLN A C 1
ATOM 746 O O . GLN A 1 131 ? 26.388 35.689 2.729 1.00 90.07 131 GLN A O 1
ATOM 752 N N . ALA A 1 132 ? 28.603 35.590 2.407 1.00 79.76 132 ALA A N 1
ATOM 753 C CA . ALA A 1 132 ? 28.843 36.810 3.192 1.00 82.07 132 ALA A CA 1
ATOM 754 C C . ALA A 1 132 ? 28.901 38.069 2.313 1.00 79.03 132 ALA A C 1
ATOM 755 O O . ALA A 1 132 ? 29.182 39.167 2.799 1.00 77.42 132 ALA A O 1
ATOM 757 N N . GLY A 1 133 ? 28.644 37.898 1.020 1.00 79.85 133 GLY A N 1
ATOM 758 C CA . GLY A 1 133 ? 28.720 38.989 0.063 1.00 77.45 133 GLY A CA 1
ATOM 759 C C . GLY A 1 133 ? 30.132 39.418 -0.317 1.00 83.63 133 GLY A C 1
ATOM 760 O O . GLY A 1 133 ? 30.344 40.560 -0.717 1.00 77.64 133 GLY A O 1
ATOM 761 N N . ILE A 1 134 ? 31.105 38.520 -0.196 1.00 72.25 134 ILE A N 1
ATOM 762 C CA . ILE A 1 134 ? 32.475 38.862 -0.567 1.00 82.13 134 ILE A CA 1
ATOM 763 C C . ILE A 1 134 ? 33.118 37.826 -1.462 1.00 80.01 134 ILE A C 1
ATOM 764 O O . ILE A 1 134 ? 32.679 36.680 -1.528 1.00 89.63 134 ILE A O 1
ATOM 769 N N . ALA A 1 135 ? 34.167 38.255 -2.150 1.00 77.47 135 ALA A N 1
ATOM 770 C CA . ALA A 1 135 ? 35.006 37.352 -2.923 1.00 85.02 135 ALA A CA 1
ATOM 771 C C . ALA A 1 135 ? 36.031 36.677 -2.043 1.00 86.04 135 ALA A C 1
ATOM 772 O O . ALA A 1 135 ? 36.464 37.237 -1.034 1.00 80.56 135 ALA A O 1
ATOM 774 N N . LEU A 1 136 ? 36.446 35.487 -2.453 1.00 89.75 136 LEU A N 1
ATOM 775 C CA . LEU A 1 136 ? 37.616 34.866 -1.877 1.00 88.30 136 LEU A CA 1
ATOM 776 C C . LEU A 1 136 ? 38.760 35.295 -2.764 1.00 88.15 136 LEU A C 1
ATOM 777 O O . LEU A 1 136 ? 38.845 34.852 -3.908 1.00 90.93 136 LEU A O 1
ATOM 782 N N . ALA A 1 137 ? 39.648 36.154 -2.262 1.00 82.78 137 ALA A N 1
ATOM 783 C CA . ALA A 1 137 ? 40.657 36.700 -3.155 1.00 91.26 137 ALA A CA 1
ATOM 784 C C . ALA A 1 137 ? 42.051 36.105 -2.939 1.00 75.10 137 ALA A C 1
ATOM 785 O O . ALA A 1 137 ? 42.824 36.601 -2.134 1.00 79.78 137 ALA A O 1
ATOM 787 N N . GLY A 1 138 ? 42.421 35.149 -3.780 1.00 70.80 138 GLY A N 1
ATOM 788 C CA . GLY A 1 138 ? 43.709 34.497 -3.660 1.00 76.41 138 GLY A CA 1
ATOM 789 C C . GLY A 1 138 ? 43.971 34.018 -2.243 1.00 74.10 138 GLY A C 1
ATOM 790 O O . GLY A 1 138 ? 43.064 33.571 -1.545 1.00 73.24 138 GLY A O 1
ATOM 791 N N . GLY A 1 139 ? 45.214 34.132 -1.808 1.00 62.92 139 GLY A N 1
ATOM 792 C CA . GLY A 1 139 ? 45.613 33.589 -0.529 1.00 73.09 139 GLY A CA 1
ATOM 793 C C . GLY A 1 139 ? 47.060 33.169 -0.527 1.00 81.79 139 GLY A C 1
ATOM 794 O O . GLY A 1 139 ? 47.873 33.611 -1.360 1.00 73.39 139 GLY A O 1
ATOM 795 N N . HIS A 1 140 ? 47.384 32.298 0.417 1.00 69.43 140 HIS A N 1
ATOM 796 C CA . HIS A 1 140 ? 48.707 31.715 0.459 1.00 58.65 140 HIS A CA 1
ATOM 797 C C . HIS A 1 140 ? 48.591 30.228 0.735 1.00 58.50 140 HIS A C 1
ATOM 798 O O . HIS A 1 140 ? 47.695 29.771 1.473 1.00 58.17 140 HIS A O 1
ATOM 805 N N . SER A 1 141 ? 49.504 29.463 0.156 1.00 60.34 141 SER A N 1
ATOM 806 C CA . SER A 1 141 ? 49.421 28.029 0.320 1.00 69.51 141 SER A CA 1
ATOM 807 C C . SER A 1 141 ? 50.793 27.478 0.607 1.00 69.85 141 SER A C 1
ATOM 808 O O . SER A 1 141 ? 51.780 28.055 0.182 1.00 63.10 141 SER A O 1
ATOM 811 N N . ILE A 1 142 ? 50.843 26.376 1.351 1.00 68.10 142 ILE A N 1
ATOM 812 C CA . ILE A 1 142 ? 52.077 25.617 1.520 1.00 73.52 142 ILE A CA 1
ATOM 813 C C . ILE A 1 142 ? 51.806 24.112 1.477 1.00 71.02 142 ILE A C 1
ATOM 814 O O . ILE A 1 142 ? 50.667 23.667 1.622 1.00 63.95 142 ILE A O 1
ATOM 819 N N . ASP A 1 143 ? 52.863 23.328 1.300 1.00 65.93 143 ASP A N 1
ATOM 820 C CA . ASP A 1 143 ? 52.771 21.890 1.509 1.00 84.75 143 ASP A CA 1
ATOM 821 C C . ASP A 1 143 ? 52.825 21.605 3.018 1.00 81.22 143 ASP A C 1
ATOM 822 O O . ASP A 1 143 ? 53.780 21.980 3.687 1.00 81.76 143 ASP A O 1
ATOM 827 N N . ALA A 1 144 ? 51.793 20.963 3.556 1.00 67.25 144 ALA A N 1
ATOM 828 C CA . ALA A 1 144 ? 51.801 20.587 4.957 1.00 81.36 144 ALA A CA 1
ATOM 829 C C . ALA A 1 144 ? 51.335 19.157 5.087 1.00 87.39 144 ALA A C 1
ATOM 830 O O . ALA A 1 144 ? 50.375 18.764 4.436 1.00 78.22 144 ALA A O 1
ATOM 832 N N . PRO A 1 145 ? 51.982 18.392 5.974 1.00 91.07 145 PRO A N 1
ATOM 833 C CA . PRO A 1 145 ? 51.701 16.968 6.199 1.00 100.17 145 PRO A CA 1
ATOM 834 C C . PRO A 1 145 ? 50.228 16.690 6.519 1.00 104.35 145 PRO A C 1
ATOM 835 O O . PRO A 1 145 ? 49.707 15.616 6.198 1.00 97.90 145 PRO A O 1
ATOM 839 N N . GLU A 1 146 ? 49.565 17.656 7.147 1.00 110.16 146 GLU A N 1
ATOM 840 C CA . GLU A 1 146 ? 48.136 17.558 7.401 1.00 104.57 146 GLU A CA 1
ATOM 841 C C . GLU A 1 146 ? 47.417 18.729 6.743 1.00 97.89 146 GLU A C 1
ATOM 842 O O . GLU A 1 146 ? 47.929 19.849 6.720 1.00 98.89 146 GLU A O 1
ATOM 848 N N . PRO A 1 147 ? 46.222 18.470 6.195 1.00 96.56 147 PRO A N 1
ATOM 849 C CA . PRO A 1 147 ? 45.415 19.527 5.573 1.00 92.85 147 PRO A CA 1
ATOM 850 C C . PRO A 1 147 ? 45.008 20.606 6.570 1.00 90.35 147 PRO A C 1
ATOM 851 O O . PRO A 1 147 ? 44.551 20.279 7.666 1.00 99.21 147 PRO A O 1
ATOM 855 N N . ILE A 1 148 ? 45.195 21.867 6.187 1.00 84.12 148 ILE A N 1
ATOM 856 C CA . ILE A 1 148 ? 44.735 23.013 6.955 1.00 74.55 148 ILE A CA 1
ATOM 857 C C . ILE A 1 148 ? 44.077 24.029 6.040 1.00 63.98 148 ILE A C 1
ATOM 858 O O . ILE A 1 148 ? 44.665 24.443 5.060 1.00 70.44 148 ILE A O 1
ATOM 863 N N . PHE A 1 149 ? 42.869 24.460 6.373 1.00 69.36 149 PHE A N 1
ATOM 864 C CA . PHE A 1 149 ? 42.232 25.516 5.607 1.00 66.32 149 PHE A CA 1
ATOM 865 C C . PHE A 1 149 ? 41.507 26.514 6.491 1.00 71.80 149 PHE A C 1
ATOM 866 O O . PHE A 1 149 ? 40.860 26.138 7.461 1.00 79.88 149 PHE A O 1
ATOM 874 N N . GLY A 1 150 ? 41.588 27.785 6.116 1.00 64.58 150 GLY A N 1
ATOM 875 C CA . GLY A 1 150 ? 40.836 28.835 6.767 1.00 61.66 150 GLY A CA 1
ATOM 876 C C . GLY A 1 150 ? 40.942 30.118 5.976 1.00 66.06 150 GLY A C 1
ATOM 877 O O . GLY A 1 150 ? 41.350 30.117 4.818 1.00 64.31 150 GLY A O 1
ATOM 878 N N . LEU A 1 151 ? 40.580 31.221 6.611 1.00 74.35 151 LEU A N 1
ATOM 879 C CA . LEU A 1 151 ? 40.642 32.524 5.972 1.00 63.86 151 LEU A CA 1
ATOM 880 C C . LEU A 1 151 ? 41.313 33.582 6.851 1.00 58.06 151 LEU A C 1
ATOM 881 O O . LEU A 1 151 ? 41.345 33.470 8.091 1.00 61.93 151 LEU A O 1
ATOM 886 N N . ALA A 1 152 ? 41.859 34.592 6.178 1.00 57.61 152 ALA A N 1
ATOM 887 C CA . ALA A 1 152 ? 42.111 35.887 6.780 1.00 51.08 152 ALA A CA 1
ATOM 888 C C . ALA A 1 152 ? 41.086 36.826 6.193 1.00 57.12 152 ALA A C 1
ATOM 889 O O . ALA A 1 152 ? 40.994 37.002 4.979 1.00 60.87 152 ALA A O 1
ATOM 891 N N . VAL A 1 153 ? 40.274 37.404 7.056 1.00 54.91 153 VAL A N 1
ATOM 892 C CA . VAL A 1 153 ? 39.170 38.206 6.583 1.00 55.19 153 VAL A CA 1
ATOM 893 C C . VAL A 1 153 ? 39.161 39.617 7.154 1.00 50.81 153 VAL A C 1
ATOM 894 O O . VAL A 1 153 ? 39.633 39.855 8.261 1.00 63.34 153 VAL A O 1
ATOM 898 N N . THR A 1 154 ? 38.695 40.546 6.330 1.00 53.21 154 THR A N 1
ATOM 899 C CA . THR A 1 154 ? 38.730 41.961 6.605 1.00 54.01 154 THR A CA 1
ATOM 900 C C . THR A 1 154 ? 37.321 42.467 6.507 1.00 54.35 154 THR A C 1
ATOM 901 O O . THR A 1 154 ? 36.551 42.028 5.624 1.00 57.48 154 THR A O 1
ATOM 905 N N . GLY A 1 155 ? 37.003 43.403 7.407 1.00 54.63 155 GLY A N 1
ATOM 906 C CA . GLY A 1 155 ? 35.665 43.925 7.573 1.00 56.81 155 GLY A CA 1
ATOM 907 C C . GLY A 1 155 ? 35.751 45.392 7.933 1.00 56.26 155 GLY A C 1
ATOM 908 O O . GLY A 1 155 ? 36.839 45.938 8.098 1.00 53.89 155 GLY A O 1
ATOM 909 N N . ILE A 1 156 ? 34.608 46.047 8.005 1.00 56.69 156 ILE A N 1
ATOM 910 C CA . ILE A 1 156 ? 34.580 47.458 8.336 1.00 64.02 156 ILE A CA 1
ATOM 911 C C . ILE A 1 156 ? 33.357 47.731 9.181 1.00 62.73 156 ILE A C 1
ATOM 912 O O . ILE A 1 156 ? 32.322 47.060 9.046 1.00 57.93 156 ILE A O 1
ATOM 917 N N . VAL A 1 157 ? 33.476 48.704 10.073 1.00 60.15 157 VAL A N 1
ATOM 918 C CA . VAL A 1 157 ? 32.327 49.119 10.883 1.00 56.06 157 VAL A CA 1
ATOM 919 C C . VAL A 1 157 ? 32.458 50.605 11.193 1.00 60.66 157 VAL A C 1
ATOM 920 O O . VAL A 1 157 ? 33.567 51.092 11.394 1.00 65.26 157 VAL A O 1
ATOM 924 N N . PRO A 1 158 ? 31.338 51.336 11.256 1.00 67.50 158 PRO A N 1
ATOM 925 C CA . PRO A 1 158 ? 31.496 52.688 11.813 1.00 66.58 158 PRO A CA 1
ATOM 926 C C . PRO A 1 158 ? 32.039 52.586 13.232 1.00 75.45 158 PRO A C 1
ATOM 927 O O . PRO A 1 158 ? 31.646 51.693 13.983 1.00 67.08 158 PRO A O 1
ATOM 931 N N . THR A 1 159 ? 32.962 53.476 13.568 1.00 77.20 159 THR A N 1
ATOM 932 C CA . THR A 1 159 ? 33.722 53.369 14.800 1.00 74.25 159 THR A CA 1
ATOM 933 C C . THR A 1 159 ? 32.853 53.274 16.054 1.00 81.17 159 THR A C 1
ATOM 934 O O . THR A 1 159 ? 33.050 52.397 16.897 1.00 83.06 159 THR A O 1
ATOM 938 N N . GLU A 1 160 ? 31.877 54.162 16.167 1.00 77.69 160 GLU A N 1
ATOM 939 C CA . GLU A 1 160 ? 31.050 54.208 17.367 1.00 79.96 160 GLU A CA 1
ATOM 940 C C . GLU A 1 160 ? 30.076 53.027 17.442 1.00 83.41 160 GLU A C 1
ATOM 941 O O . GLU A 1 160 ? 29.357 52.869 18.430 1.00 80.20 160 GLU A O 1
ATOM 947 N N . ARG A 1 161 ? 30.024 52.219 16.385 1.00 68.71 161 ARG A N 1
ATOM 948 C CA . ARG A 1 161 ? 29.142 51.051 16.386 1.00 60.30 161 ARG A CA 1
ATOM 949 C C . ARG A 1 161 ? 29.805 49.698 16.690 1.00 59.35 161 ARG A C 1
ATOM 950 O O . ARG A 1 161 ? 29.123 48.675 16.703 1.00 61.30 161 ARG A O 1
ATOM 958 N N . VAL A 1 162 ? 31.114 49.692 16.942 1.00 55.66 162 VAL A N 1
ATOM 959 C CA . VAL A 1 162 ? 31.817 48.462 17.329 1.00 66.63 162 VAL A CA 1
ATOM 960 C C . VAL A 1 162 ? 31.145 47.771 18.532 1.00 68.62 162 VAL A C 1
ATOM 961 O O . VAL A 1 162 ? 30.683 48.442 19.451 1.00 72.35 162 VAL A O 1
ATOM 965 N N . LYS A 1 163 ? 30.991 46.448 18.468 1.00 59.61 163 LYS A N 1
ATOM 966 C CA . LYS A 1 163 ? 30.427 45.710 19.580 1.00 55.32 163 LYS A CA 1
ATOM 967 C C . LYS A 1 163 ? 31.434 44.702 20.115 1.00 63.89 163 LYS A C 1
ATOM 968 O O . LYS A 1 163 ? 31.471 43.549 19.681 1.00 52.50 163 LYS A O 1
ATOM 974 N N . LYS A 1 164 ? 32.132 45.087 21.172 1.00 64.17 164 LYS A N 1
ATOM 975 C CA . LYS A 1 164 ? 33.132 44.224 21.771 1.00 64.18 164 LYS A CA 1
ATOM 976 C C . LYS A 1 164 ? 32.464 43.109 22.567 1.00 64.25 164 LYS A C 1
ATOM 977 O O . LYS A 1 164 ? 31.256 43.155 22.838 1.00 62.54 164 LYS A O 1
ATOM 983 N N . ASN A 1 165 ? 33.225 42.071 22.879 1.00 57.08 165 ASN A N 1
ATOM 984 C CA . ASN A 1 165 ? 32.720 41.035 23.768 1.00 70.19 165 ASN A CA 1
ATOM 985 C C . ASN A 1 165 ? 32.778 41.418 25.264 1.00 68.63 165 ASN A C 1
ATOM 986 O O . ASN A 1 165 ? 32.198 40.738 26.101 1.00 77.37 165 ASN A O 1
ATOM 991 N N . SER A 1 166 ? 33.506 42.483 25.590 1.00 68.87 166 SER A N 1
ATOM 992 C CA . SER A 1 166 ? 33.777 42.841 26.990 1.00 75.49 166 SER A CA 1
ATOM 993 C C . SER A 1 166 ? 32.964 43.976 27.624 1.00 76.90 166 SER A C 1
ATOM 994 O O . SER A 1 166 ? 33.172 44.296 28.782 1.00 76.01 166 SER A O 1
ATOM 997 N N . THR A 1 167 ? 32.084 44.598 26.851 1.00 87.20 167 THR A N 1
ATOM 998 C CA . THR A 1 167 ? 31.408 45.849 27.219 1.00 54.63 167 THR A CA 1
ATOM 999 C C . THR A 1 167 ? 30.024 45.656 27.826 1.00 64.89 167 THR A C 1
ATOM 1000 O O . THR A 1 167 ? 29.242 46.626 27.938 1.00 60.27 167 THR A O 1
ATOM 1004 N N . ALA A 1 168 ? 29.662 44.414 28.136 1.00 58.92 168 ALA A N 1
ATOM 1005 C CA . ALA A 1 168 ? 28.348 44.176 28.764 1.00 65.95 168 ALA A CA 1
ATOM 1006 C C . ALA A 1 168 ? 28.209 44.849 30.149 1.00 72.62 168 ALA A C 1
ATOM 1007 O O . ALA A 1 168 ? 29.210 45.169 30.799 1.00 67.90 168 ALA A O 1
ATOM 1009 N N . GLN A 1 169 ? 26.970 45.098 30.570 1.00 70.51 169 GLN A N 1
ATOM 1010 C CA . GLN A 1 169 ? 26.697 45.675 31.886 1.00 80.88 169 GLN A CA 1
ATOM 1011 C C . GLN A 1 169 ? 25.539 44.958 32.565 1.00 76.78 169 GLN A C 1
ATOM 1012 O O . GLN A 1 169 ? 24.655 44.422 31.899 1.00 69.39 169 GLN A O 1
ATOM 1018 N N . ALA A 1 170 ? 25.538 44.964 33.896 1.00 64.36 170 ALA A N 1
ATOM 1019 C CA . ALA A 1 170 ? 24.467 44.319 34.633 1.00 70.93 170 ALA A CA 1
ATOM 1020 C C . ALA A 1 170 ? 23.114 44.904 34.222 1.00 81.87 170 ALA A C 1
ATOM 1021 O O . ALA A 1 170 ? 22.976 46.119 34.007 1.00 67.88 170 ALA A O 1
ATOM 1023 N N . GLY A 1 171 ? 22.122 44.028 34.135 1.00 71.73 171 GLY A N 1
ATOM 1024 C CA . GLY A 1 171 ? 20.810 44.393 33.635 1.00 69.72 171 GLY A CA 1
ATOM 1025 C C . GLY A 1 171 ? 20.565 43.826 32.241 1.00 76.86 171 GLY A C 1
ATOM 1026 O O . GLY A 1 171 ? 19.413 43.697 31.835 1.00 72.86 171 GLY A O 1
ATOM 1027 N N . CYS A 1 172 ? 21.624 43.458 31.516 1.00 66.15 172 CYS A N 1
ATOM 1028 C CA . CYS A 1 172 ? 21.438 42.919 30.164 1.00 73.97 172 CYS A CA 1
ATOM 1029 C C . CYS A 1 172 ? 20.753 41.563 30.140 1.00 75.01 172 CYS A C 1
ATOM 1030 O O . CYS A 1 172 ? 21.003 40.717 30.995 1.00 71.92 172 CYS A O 1
ATOM 1033 N N . LYS A 1 173 ? 19.912 41.360 29.133 1.00 72.00 173 LYS A N 1
ATOM 1034 C CA . LYS A 1 173 ? 19.361 40.045 28.832 1.00 66.91 173 LYS A CA 1
ATOM 1035 C C . LYS A 1 173 ? 20.231 39.395 27.758 1.00 75.92 173 LYS A C 1
ATOM 1036 O O . LYS A 1 173 ? 20.810 40.090 26.901 1.00 63.57 173 LYS A O 1
ATOM 1042 N N . LEU A 1 174 ? 20.348 38.070 27.830 1.00 68.35 174 LEU A N 1
ATOM 1043 C CA . LEU A 1 174 ? 21.178 37.318 26.899 1.00 64.53 174 LEU A CA 1
ATOM 1044 C C . LEU A 1 174 ? 20.411 36.704 25.729 1.00 76.12 174 LEU A C 1
ATOM 1045 O O . LEU A 1 174 ? 19.300 36.203 25.900 1.00 70.94 174 LEU A O 1
ATOM 1050 N N . PHE A 1 175 ? 21.011 36.734 24.539 1.00 62.82 175 PHE A N 1
ATOM 1051 C CA . PHE A 1 175 ? 20.408 36.057 23.398 1.00 68.84 175 PHE A CA 1
ATOM 1052 C C . PHE A 1 175 ? 21.411 35.207 22.597 1.00 69.14 175 PHE A C 1
ATOM 1053 O O . PHE A 1 175 ? 22.613 35.474 22.582 1.00 66.26 175 PHE A O 1
ATOM 1061 N N . LEU A 1 176 ? 20.900 34.159 21.967 1.00 67.41 176 LEU A N 1
ATOM 1062 C CA . LEU A 1 176 ? 21.723 33.224 21.216 1.00 76.67 176 LEU A CA 1
ATOM 1063 C C . LEU A 1 176 ? 21.061 32.925 19.861 1.00 83.51 176 LEU A C 1
ATOM 1064 O O . LEU A 1 176 ? 19.867 32.587 19.792 1.00 82.34 176 LEU A O 1
ATOM 1069 N N . THR A 1 177 ? 21.823 33.085 18.782 1.00 76.06 177 THR A N 1
ATOM 1070 C CA . THR A 1 177 ? 21.226 33.035 17.450 1.00 67.83 177 THR A CA 1
ATOM 1071 C C . THR A 1 177 ? 21.268 31.685 16.738 1.00 73.77 177 THR A C 1
ATOM 1072 O O . THR A 1 177 ? 20.588 31.498 15.730 1.00 70.15 177 THR A O 1
ATOM 1076 N N . LYS A 1 178 ? 22.031 30.735 17.262 1.00 80.10 178 LYS A N 1
ATOM 1077 C CA . LYS A 1 178 ? 21.954 29.373 16.741 1.00 84.21 178 LYS A CA 1
ATOM 1078 C C . LYS A 1 178 ? 21.702 28.419 17.892 1.00 76.98 178 LYS A C 1
ATOM 1079 O O . LYS A 1 178 ? 22.167 28.667 18.990 1.00 69.60 178 LYS A O 1
ATOM 1085 N N . PRO A 1 179 ? 20.940 27.340 17.645 1.00 75.67 179 PRO A N 1
ATOM 1086 C CA . PRO A 1 179 ? 20.699 26.309 18.661 1.00 70.60 179 PRO A CA 1
ATOM 1087 C C . PRO A 1 179 ? 21.959 25.490 18.970 1.00 87.33 179 PRO A C 1
ATOM 1088 O O . PRO A 1 179 ? 22.788 25.274 18.085 1.00 94.85 179 PRO A O 1
ATOM 1092 N N . LEU A 1 180 ? 22.096 25.057 20.221 1.00 90.79 180 LEU A N 1
ATOM 1093 C CA . LEU A 1 180 ? 23.230 24.245 20.668 1.00 97.13 180 LEU A CA 1
ATOM 1094 C C . LEU A 1 180 ? 23.167 22.782 20.211 1.00 97.88 180 LEU A C 1
ATOM 1095 O O . LEU A 1 180 ? 22.096 22.275 19.877 1.00 91.80 180 LEU A O 1
ATOM 1100 N N . GLY A 1 181 ? 24.310 22.098 20.296 1.00 102.42 181 GLY A N 1
ATOM 1101 C CA . GLY A 1 181 ? 24.401 20.675 20.012 1.00 104.73 181 GLY A CA 1
ATOM 1102 C C . GLY A 1 181 ? 25.177 20.202 18.799 1.00 106.33 181 GLY A C 1
ATOM 1103 O O . GLY A 1 181 ? 25.083 19.033 18.425 1.00 104.34 181 GLY A O 1
ATOM 1104 N N . ILE A 1 182 ? 25.941 21.100 18.186 1.00 102.53 182 ILE A N 1
ATOM 1105 C CA . ILE A 1 182 ? 26.784 20.742 17.044 1.00 98.53 182 ILE A CA 1
ATOM 1106 C C . ILE A 1 182 ? 27.754 19.588 17.325 1.00 103.35 182 ILE A C 1
ATOM 1107 O O . ILE A 1 182 ? 27.792 18.607 16.578 1.00 113.59 182 ILE A O 1
ATOM 1112 N N . GLY A 1 183 ? 28.534 19.704 18.395 1.00 100.32 183 GLY A N 1
ATOM 1113 C CA . GLY A 1 183 ? 29.510 18.683 18.735 1.00 96.48 183 GLY A CA 1
ATOM 1114 C C . GLY A 1 183 ? 28.901 17.304 18.918 1.00 99.00 183 GLY A C 1
ATOM 1115 O O . GLY A 1 183 ? 29.480 16.298 18.491 1.00 104.54 183 GLY A O 1
ATOM 1116 N N . VAL A 1 184 ? 27.725 17.255 19.540 1.00 98.31 184 VAL A N 1
ATOM 1117 C CA . VAL A 1 184 ? 27.090 15.981 19.839 1.00 103.45 184 VAL A CA 1
ATOM 1118 C C . VAL A 1 184 ? 26.642 15.305 18.557 1.00 112.95 184 VAL A C 1
ATOM 1119 O O . VAL A 1 184 ? 26.652 14.082 18.465 1.00 122.31 184 VAL A O 1
ATOM 1123 N N . LEU A 1 185 ? 26.280 16.109 17.560 1.00 113.36 185 LEU A N 1
ATOM 1124 C CA . LEU A 1 185 ? 25.825 15.583 16.277 1.00 117.71 185 LEU A CA 1
ATOM 1125 C C . LEU A 1 185 ? 27.012 15.126 15.441 1.00 122.81 185 LEU A C 1
ATOM 1126 O O . LEU A 1 185 ? 26.963 14.074 14.799 1.00 127.15 185 LEU A O 1
ATOM 1131 N N . THR A 1 186 ? 28.079 15.917 15.458 1.00 115.04 186 THR A N 1
ATOM 1132 C CA . THR A 1 186 ? 29.297 15.545 14.758 1.00 108.23 186 THR A CA 1
ATOM 1133 C C . THR A 1 186 ? 29.809 14.207 15.283 1.00 107.53 186 THR A C 1
ATOM 1134 O O . THR A 1 186 ? 30.155 13.313 14.502 1.00 107.55 186 THR A O 1
ATOM 1137 N N . THR A 1 187 ? 29.838 14.056 16.606 1.00 104.62 187 THR A N 1
ATOM 1138 C CA . THR A 1 187 ? 30.357 12.814 17.176 1.00 107.80 187 THR A CA 1
ATOM 1139 C C . THR A 1 187 ? 29.356 11.653 17.139 1.00 107.48 187 THR A C 1
ATOM 1140 O O . THR A 1 187 ? 29.754 10.489 17.139 1.00 103.94 187 THR A O 1
ATOM 1144 N N . ALA A 1 188 ? 28.066 11.965 17.081 1.00 113.15 188 ALA A N 1
ATOM 1145 C CA . ALA A 1 188 ? 27.060 10.923 16.910 1.00 116.86 188 ALA A CA 1
ATOM 1146 C C . ALA A 1 188 ? 27.147 10.360 15.498 1.00 128.44 188 ALA A C 1
ATOM 1147 O O . ALA A 1 188 ? 26.950 9.164 15.288 1.00 138.79 188 ALA A O 1
ATOM 1149 N N . GLU A 1 189 ? 27.448 11.225 14.532 1.00 124.21 189 GLU A N 1
ATOM 1150 C CA . GLU A 1 189 ? 27.636 10.787 13.155 1.00 121.00 189 GLU A CA 1
ATOM 1151 C C . GLU A 1 189 ? 28.952 10.028 13.039 1.00 119.93 189 GLU A C 1
ATOM 1152 O O . GLU A 1 189 ? 29.046 9.045 12.306 1.00 119.02 189 GLU A O 1
ATOM 1154 N N . LYS A 1 190 ? 29.963 10.484 13.778 1.00 116.88 190 LYS A N 1
ATOM 1155 C CA . LYS A 1 190 ? 31.262 9.812 13.799 1.00 113.88 190 LYS A CA 1
ATOM 1156 C C . LYS A 1 190 ? 31.179 8.435 14.465 1.00 124.23 190 LYS A C 1
ATOM 1157 O O . LYS A 1 190 ? 31.869 7.499 14.060 1.00 127.08 190 LYS A O 1
ATOM 1159 N N . LYS A 1 191 ? 30.324 8.320 15.478 1.00 128.07 191 LYS A N 1
ATOM 1160 C CA . LYS A 1 191 ? 30.169 7.078 16.239 1.00 129.73 191 LYS A CA 1
ATOM 1161 C C . LYS A 1 191 ? 29.041 6.194 15.699 1.00 132.37 191 LYS A C 1
ATOM 1162 O O . LYS A 1 191 ? 28.701 5.173 16.297 1.00 128.54 191 LYS A O 1
ATOM 1164 N N . SER A 1 192 ? 28.458 6.612 14.578 1.00 139.71 192 SER A N 1
ATOM 1165 C CA . SER A 1 192 ? 27.365 5.884 13.927 1.00 148.64 192 SER A CA 1
ATOM 1166 C C . SER A 1 192 ? 26.102 5.813 14.789 1.00 150.90 192 SER A C 1
ATOM 1167 O O . SER A 1 192 ? 25.295 4.893 14.649 1.00 154.60 192 SER A O 1
ATOM 1170 N N . LEU A 1 193 ? 25.943 6.789 15.680 1.00 143.58 193 LEU A N 1
ATOM 1171 C CA . LEU A 1 193 ? 24.759 6.880 16.528 1.00 135.10 193 LEU A CA 1
ATOM 1172 C C . LEU A 1 193 ? 23.694 7.848 15.988 1.00 134.55 193 LEU A C 1
ATOM 1173 O O . LEU A 1 193 ? 22.653 8.042 16.618 1.00 135.19 193 LEU A O 1
ATOM 1175 N N . LEU A 1 194 ? 23.945 8.451 14.827 1.00 131.89 194 LEU A N 1
ATOM 1176 C CA . LEU A 1 194 ? 23.039 9.471 14.292 1.00 127.40 194 LEU A CA 1
ATOM 1177 C C . LEU A 1 194 ? 21.793 8.880 13.623 1.00 134.82 194 LEU A C 1
ATOM 1178 O O . LEU A 1 194 ? 21.894 8.131 12.651 1.00 137.01 194 LEU A O 1
ATOM 1180 N N . LYS A 1 195 ? 20.621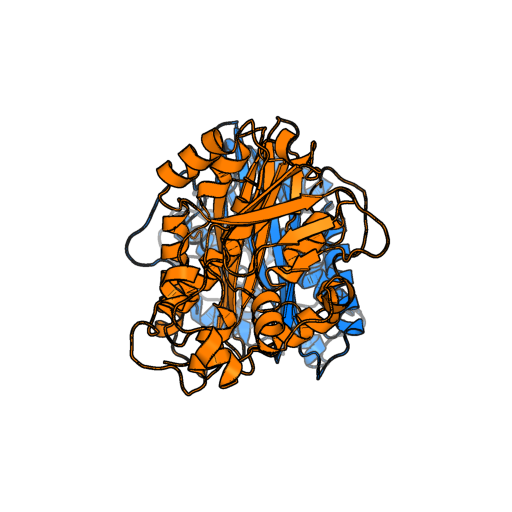 9.236 14.148 1.00 133.54 195 LYS A N 1
ATOM 1181 C CA . LYS A 1 195 ? 19.344 8.819 13.574 1.00 127.79 195 LYS A CA 1
ATOM 1182 C C . LYS A 1 195 ? 19.176 9.408 12.168 1.00 125.82 195 LYS A C 1
ATOM 1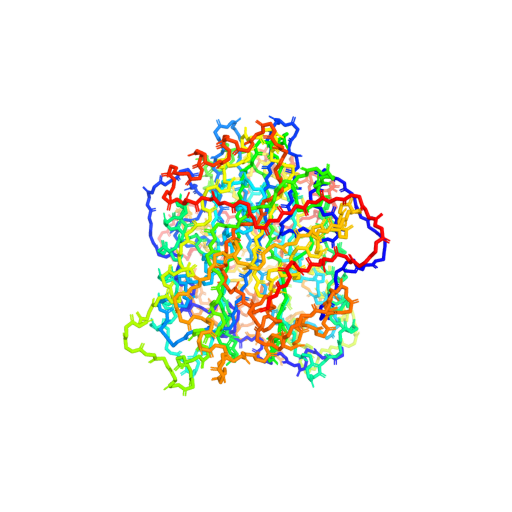183 O O . LYS A 1 195 ? 19.639 10.515 11.903 1.00 115.06 195 LYS A O 1
ATOM 1185 N N . PRO A 1 196 ? 18.509 8.665 11.264 1.00 134.83 196 PRO A N 1
ATOM 1186 C CA . PRO A 1 196 ? 18.366 9.049 9.852 1.00 133.09 196 PRO A CA 1
ATOM 1187 C C . PRO A 1 196 ? 17.630 10.370 9.658 1.00 129.40 196 PRO A C 1
ATOM 1188 O O . PRO A 1 196 ? 17.917 11.097 8.705 1.00 117.53 196 PRO A O 1
ATOM 1192 N N . GLU A 1 197 ? 16.693 10.668 10.554 1.00 133.73 197 GLU A N 1
ATOM 1193 C CA . GLU A 1 197 ? 15.972 11.933 10.522 1.00 128.31 197 GLU A CA 1
ATOM 1194 C C . GLU A 1 197 ? 16.929 13.132 10.638 1.00 128.40 197 GLU A C 1
ATOM 1195 O O . GLU A 1 197 ? 16.630 14.222 10.150 1.00 129.49 197 GLU A O 1
ATOM 1197 N N . HIS A 1 198 ? 18.085 12.919 11.264 1.00 129.21 198 HIS A N 1
ATOM 1198 C CA . HIS A 1 198 ? 19.028 14.007 11.570 1.00 128.46 198 HIS A CA 1
ATOM 1199 C C . HIS A 1 198 ? 20.164 14.237 10.559 1.00 126.97 198 HIS A C 1
ATOM 1200 O O . HIS A 1 198 ? 21.068 15.035 10.821 1.00 113.94 198 HIS A O 1
ATOM 1207 N N . GLN A 1 199 ? 20.133 13.528 9.432 1.00 133.55 199 GLN A N 1
ATOM 1208 C CA . GLN A 1 199 ? 21.235 13.573 8.464 1.00 130.16 199 GLN A CA 1
ATOM 1209 C C . GLN A 1 199 ? 21.568 14.988 7.963 1.00 120.65 199 GLN A C 1
ATOM 1210 O O . GLN A 1 199 ? 20.708 15.704 7.442 1.00 111.08 199 GLN A O 1
ATOM 1212 N N . GLY A 1 200 ? 22.831 15.375 8.124 1.00 124.47 200 GLY A N 1
ATOM 1213 C CA . GLY A 1 200 ? 23.328 16.650 7.629 1.00 125.84 200 GLY A CA 1
ATOM 1214 C C . GLY A 1 200 ? 22.845 17.929 8.306 1.00 119.02 200 GLY A C 1
ATOM 1215 O O . GLY A 1 200 ? 23.081 19.022 7.791 1.00 118.60 200 GLY A O 1
ATOM 1216 N N . LEU A 1 201 ? 22.176 17.813 9.450 1.00 112.38 201 LEU A N 1
ATOM 1217 C CA . LEU A 1 201 ? 21.667 18.998 10.146 1.00 105.50 201 LEU A CA 1
ATOM 1218 C C . LEU A 1 201 ? 22.810 19.866 10.672 1.00 96.53 201 LEU A C 1
ATOM 1219 O O . LEU A 1 201 ? 22.805 21.092 10.512 1.00 96.70 201 LEU A O 1
ATOM 1221 N N . ALA A 1 202 ? 23.790 19.214 11.289 1.00 87.78 202 ALA A N 1
ATOM 1222 C CA . ALA A 1 202 ? 24.936 19.902 11.874 1.00 81.16 202 ALA A CA 1
ATOM 1223 C C . ALA A 1 202 ? 25.634 20.760 10.834 1.00 81.88 202 ALA A C 1
ATOM 1224 O O . ALA A 1 202 ? 25.999 21.900 11.104 1.00 87.68 202 ALA A O 1
ATOM 1226 N N . THR A 1 203 ? 25.802 20.213 9.635 1.00 91.97 203 THR A N 1
ATOM 1227 C CA . THR A 1 203 ? 26.453 20.956 8.562 1.00 88.15 203 THR A CA 1
ATOM 1228 C C . THR A 1 203 ? 25.652 22.200 8.155 1.00 86.56 203 THR A C 1
ATOM 1229 O O . THR A 1 203 ? 26.223 23.280 7.990 1.00 83.04 203 THR A O 1
ATOM 1233 N N . GLU A 1 204 ? 24.334 22.065 8.029 1.00 95.22 204 GLU A N 1
ATOM 1234 C CA . GLU A 1 204 ? 23.518 23.208 7.626 1.00 100.45 204 GLU A CA 1
ATOM 1235 C C . GLU A 1 204 ? 23.546 24.299 8.688 1.00 97.05 204 GLU A C 1
ATOM 1236 O O . GLU A 1 204 ? 23.641 25.487 8.358 1.00 85.87 204 GLU A O 1
ATOM 1242 N N . VAL A 1 205 ? 23.465 23.884 9.955 1.00 90.70 205 VAL A N 1
ATOM 1243 C CA . VAL A 1 205 ? 23.558 24.812 11.081 1.00 88.23 205 VAL A CA 1
ATOM 1244 C C . VAL A 1 205 ? 24.895 25.544 11.080 1.00 85.09 205 VAL A C 1
ATOM 1245 O O . VAL A 1 205 ? 24.945 26.770 11.210 1.00 88.67 205 VAL A O 1
ATOM 1249 N N . MET A 1 206 ? 25.974 24.785 10.910 1.00 78.03 206 MET A N 1
ATOM 1250 C CA . MET A 1 206 ? 27.314 25.356 10.863 1.00 76.45 206 MET A CA 1
ATOM 1251 C C . MET A 1 206 ? 27.443 26.373 9.745 1.00 76.24 206 MET A C 1
ATOM 1252 O O . MET A 1 206 ? 28.087 27.407 9.917 1.00 77.14 206 MET A O 1
ATOM 1257 N N . CYS A 1 207 ? 26.817 26.079 8.605 1.00 82.49 207 CYS A N 1
ATOM 1258 C CA . CYS A 1 207 ? 26.967 26.911 7.416 1.00 83.58 207 CYS A CA 1
ATOM 1259 C C . CYS A 1 207 ? 26.043 28.128 7.383 1.00 80.34 207 CYS A C 1
ATOM 1260 O O . CYS A 1 207 ? 26.128 28.945 6.456 1.00 78.82 207 CYS A O 1
ATOM 1263 N N . ARG A 1 208 ? 25.164 28.254 8.377 1.00 87.37 208 ARG A N 1
ATOM 1264 C CA . ARG A 1 208 ? 24.381 29.479 8.536 1.00 86.09 208 ARG A CA 1
ATOM 1265 C C . ARG A 1 208 ? 25.305 30.665 8.866 1.00 82.05 208 ARG A C 1
ATOM 1266 O O . ARG A 1 208 ? 26.082 30.615 9.830 1.00 71.37 208 ARG A O 1
ATOM 1274 N N . MET A 1 209 ? 25.225 31.728 8.065 1.00 71.02 209 MET A N 1
ATOM 1275 C CA . MET A 1 209 ? 26.107 32.871 8.261 1.00 72.49 209 MET A CA 1
ATOM 1276 C C . MET A 1 209 ? 25.566 33.809 9.341 1.00 80.81 209 MET A C 1
ATOM 1277 O O . MET A 1 209 ? 24.378 34.106 9.376 1.00 84.10 209 MET A O 1
ATOM 1282 N N . ASN A 1 210 ? 26.465 34.343 10.160 1.00 82.00 210 ASN A N 1
ATOM 1283 C CA . ASN A 1 210 ? 26.114 35.171 11.323 1.00 64.75 210 ASN A CA 1
ATOM 1284 C C . ASN A 1 210 ? 25.815 36.609 10.917 1.00 63.09 210 ASN A C 1
ATOM 1285 O O . ASN A 1 210 ? 26.155 37.533 11.643 1.00 58.16 210 ASN A O 1
ATOM 1290 N N . ILE A 1 211 ? 25.376 36.784 9.671 1.00 62.36 211 ILE A N 1
ATOM 1291 C CA . ILE A 1 211 ? 25.169 38.095 9.050 1.00 69.99 211 ILE A CA 1
ATOM 1292 C C . ILE A 1 211 ? 24.389 39.103 9.899 1.00 67.03 211 ILE A C 1
ATOM 1293 O O . ILE A 1 211 ? 24.707 40.300 9.881 1.00 73.75 211 ILE A O 1
ATOM 1298 N N . ALA A 1 212 ? 23.422 38.618 10.684 1.00 71.95 212 ALA A N 1
ATOM 1299 C CA . ALA A 1 212 ? 22.628 39.492 11.570 1.00 59.63 212 ALA A CA 1
ATOM 1300 C C . ALA A 1 212 ? 23.481 40.401 12.453 1.00 71.69 212 ALA A C 1
ATOM 1301 O O . ALA A 1 212 ? 23.035 41.492 12.823 1.00 61.20 212 ALA A O 1
ATOM 1303 N N . GLY A 1 213 ? 24.699 39.953 12.768 1.00 56.77 213 GLY A N 1
ATOM 1304 C CA . GLY A 1 213 ? 25.636 40.732 13.574 1.00 55.52 213 GLY A CA 1
ATOM 1305 C C . GLY A 1 213 ? 25.803 42.153 13.084 1.00 72.33 213 GLY A C 1
ATOM 1306 O O . GLY A 1 213 ? 25.719 43.108 13.869 1.00 64.61 213 GLY A O 1
ATOM 1307 N N . ALA A 1 214 ? 25.972 42.288 11.770 1.00 70.70 214 ALA A N 1
ATOM 1308 C CA . ALA A 1 214 ? 26.147 43.596 11.136 1.00 64.43 214 ALA A CA 1
ATOM 1309 C C . ALA A 1 214 ? 24.956 44.538 11.352 1.00 58.53 214 ALA A C 1
ATOM 1310 O O . ALA A 1 214 ? 25.114 45.757 11.387 1.00 72.70 214 ALA A O 1
ATOM 1312 N N . SER A 1 215 ? 23.762 43.978 11.481 1.00 58.43 215 SER A N 1
ATOM 1313 C CA . SER A 1 215 ? 22.604 44.780 11.859 1.00 59.78 215 SER A CA 1
ATOM 1314 C C . SER A 1 215 ? 22.501 45.058 13.390 1.00 75.78 215 SER A C 1
ATOM 1315 O O . SER A 1 215 ? 22.068 46.137 13.807 1.00 64.82 215 SER A O 1
ATOM 1318 N N . PHE A 1 216 ? 22.901 44.102 14.229 1.00 69.70 216 PHE A N 1
ATOM 1319 C CA . PHE A 1 216 ? 22.787 44.324 15.673 1.00 69.10 216 PHE A CA 1
ATOM 1320 C C . PHE A 1 216 ? 23.690 45.489 16.073 1.00 68.88 216 PHE A C 1
ATOM 1321 O O . PHE A 1 216 ? 23.406 46.223 17.027 1.00 69.52 216 PHE A O 1
ATOM 1329 N N . ALA A 1 217 ? 24.754 45.673 15.297 1.00 62.99 217 ALA A N 1
ATOM 1330 C CA . ALA A 1 217 ? 25.706 46.755 15.504 1.00 64.53 217 ALA A CA 1
ATOM 1331 C C . ALA A 1 217 ? 25.031 48.122 15.466 1.00 61.39 217 ALA A C 1
ATOM 1332 O O . ALA A 1 217 ? 25.560 49.094 15.994 1.00 67.81 217 ALA A O 1
ATOM 1334 N N . ASN A 1 218 ? 23.864 48.197 14.835 1.00 62.46 218 ASN A N 1
ATOM 1335 C CA . ASN A 1 218 ? 23.163 49.469 14.709 1.00 64.40 218 ASN A CA 1
ATOM 1336 C C . ASN A 1 218 ? 22.295 49.792 15.929 1.00 75.84 218 ASN A C 1
ATOM 1337 O O . ASN A 1 218 ? 21.655 50.853 16.000 1.00 64.89 218 ASN A O 1
ATOM 1342 N N . ILE A 1 219 ? 22.275 48.872 16.889 1.00 68.64 219 ILE A N 1
ATOM 1343 C CA . ILE A 1 219 ? 21.421 49.034 18.052 1.00 71.57 219 ILE A CA 1
ATOM 1344 C C . ILE A 1 219 ? 22.264 49.514 19.235 1.00 66.15 219 ILE A C 1
ATOM 1345 O O . ILE A 1 219 ? 23.186 48.832 19.697 1.00 72.02 219 ILE A O 1
ATOM 1350 N N . GLU A 1 220 ? 21.989 50.739 19.665 1.00 64.64 220 GLU A N 1
ATOM 1351 C CA . GLU A 1 220 ? 22.739 51.368 20.752 1.00 78.52 220 GLU A CA 1
ATOM 1352 C C . GLU A 1 220 ? 22.671 50.529 22.041 1.00 80.24 220 GLU A C 1
ATOM 1353 O O . GLU A 1 220 ? 23.637 50.440 22.801 1.00 74.10 220 GLU A O 1
ATOM 1355 N N . GLY A 1 221 ? 21.524 49.895 22.251 1.00 63.77 221 GLY A N 1
ATOM 1356 C CA . GLY A 1 221 ? 21.292 49.085 23.424 1.00 65.17 221 GLY A CA 1
ATOM 1357 C C . GLY A 1 221 ? 21.895 47.696 23.386 1.00 70.38 221 GLY A C 1
ATOM 1358 O O . GLY A 1 221 ? 21.783 46.961 24.372 1.00 62.50 221 GLY A O 1
ATOM 1359 N N . VAL A 1 222 ? 22.553 47.326 22.289 1.00 62.09 222 VAL A N 1
ATOM 1360 C CA . VAL A 1 222 ? 23.255 46.050 22.301 1.00 62.64 222 VAL A CA 1
ATOM 1361 C C . VAL A 1 222 ? 24.600 46.411 22.899 1.00 70.84 222 VAL A C 1
ATOM 1362 O O . VAL A 1 222 ? 25.404 47.122 22.288 1.00 76.02 222 VAL A O 1
ATOM 1366 N N . LYS A 1 223 ? 24.828 45.938 24.116 1.00 66.42 223 LYS A N 1
ATOM 1367 C CA . LYS A 1 223 ? 26.000 46.331 24.870 1.00 57.86 223 LYS A CA 1
ATOM 1368 C C . LYS A 1 223 ? 27.197 45.495 24.495 1.00 56.18 223 LYS A C 1
ATOM 1369 O O . LYS A 1 223 ? 28.342 45.978 24.519 1.00 55.48 223 LYS A O 1
ATOM 1375 N N . ALA A 1 224 ? 26.945 44.222 24.206 1.00 60.85 224 ALA A N 1
ATOM 1376 C CA . ALA A 1 224 ? 28.081 43.349 23.907 1.00 54.32 224 ALA A CA 1
ATOM 1377 C C . ALA A 1 224 ? 27.687 42.220 22.996 1.00 57.38 224 ALA A C 1
ATOM 1378 O O . ALA A 1 224 ? 26.520 41.807 22.965 1.00 58.75 224 ALA A O 1
ATOM 1380 N N . MET A 1 225 ? 28.651 41.724 22.229 1.00 54.86 225 MET A N 1
ATOM 1381 C CA . MET A 1 225 ? 28.329 40.648 21.312 1.00 59.29 225 MET A CA 1
ATOM 1382 C C . MET A 1 225 ? 29.545 39.798 21.025 1.00 60.61 225 MET A C 1
ATOM 1383 O O . MET A 1 225 ? 30.646 40.321 20.874 1.00 55.38 225 MET A O 1
ATOM 1388 N N . THR A 1 226 ? 29.343 38.490 20.919 1.00 54.07 226 THR A N 1
ATOM 1389 C CA . THR A 1 226 ? 30.434 37.597 20.561 1.00 51.05 226 THR A CA 1
ATOM 1390 C C . THR A 1 226 ? 29.889 36.399 19.784 1.00 55.01 226 THR A C 1
ATOM 1391 O O . THR A 1 226 ? 28.687 36.325 19.529 1.00 61.76 226 THR A O 1
ATOM 1395 N N . ASP A 1 227 ? 30.743 35.468 19.375 1.00 52.87 227 ASP A N 1
ATOM 1396 C CA . ASP A 1 227 ? 30.200 34.238 18.802 1.00 62.51 227 ASP A CA 1
ATOM 1397 C C . ASP A 1 227 ? 30.573 33.013 19.621 1.00 58.03 227 ASP A C 1
ATOM 1398 O O . ASP A 1 227 ? 31.628 32.957 20.246 1.00 55.74 227 ASP A O 1
ATOM 1403 N N . VAL A 1 228 ? 29.683 32.035 19.629 1.00 65.03 228 VAL A N 1
ATOM 1404 C CA . VAL A 1 228 ? 29.915 30.833 20.405 1.00 68.86 228 VAL A CA 1
ATOM 1405 C C . VAL A 1 228 ? 30.624 29.852 19.506 1.00 66.23 228 VAL A C 1
ATOM 1406 O O . VAL A 1 228 ? 30.076 29.398 18.500 1.00 74.29 228 VAL A O 1
ATOM 1410 N N . THR A 1 229 ? 31.881 29.591 19.803 1.00 60.75 229 THR A N 1
ATOM 1411 C CA . THR A 1 229 ? 32.615 28.624 18.999 1.00 80.02 229 THR A CA 1
ATOM 1412 C C . THR A 1 229 ? 33.485 27.704 19.808 1.00 86.81 229 THR A C 1
ATOM 1413 O O . THR A 1 229 ? 34.559 28.109 20.256 1.00 107.26 229 THR A O 1
ATOM 1417 N N . GLY A 1 230 ? 33.080 26.457 19.965 1.00 68.54 230 GLY A N 1
ATOM 1418 C CA . GLY A 1 230 ? 34.024 25.454 20.434 1.00 89.88 230 GLY A CA 1
ATOM 1419 C C . GLY A 1 230 ? 34.533 25.579 21.875 1.00 80.68 230 GLY A C 1
ATOM 1420 O O . GLY A 1 230 ? 34.974 24.599 22.468 1.00 77.83 230 GLY A O 1
ATOM 1421 N N . PHE A 1 231 ? 34.423 26.761 22.470 1.00 81.30 231 PHE A N 1
ATOM 1422 C CA . PHE A 1 231 ? 34.820 26.933 23.869 1.00 90.55 231 PHE A CA 1
ATOM 1423 C C . PHE A 1 231 ? 33.549 26.643 24.651 1.00 86.84 231 PHE A C 1
ATOM 1424 O O . PHE A 1 231 ? 33.536 26.585 25.890 1.00 76.05 231 PHE A O 1
ATOM 1432 N N . GLY A 1 232 ? 32.475 26.464 23.881 1.00 68.42 232 GLY A N 1
ATOM 1433 C CA . GLY A 1 232 ? 31.171 26.167 24.419 1.00 67.62 232 GLY A CA 1
ATOM 1434 C C . GLY A 1 232 ? 30.476 27.436 24.855 1.00 74.62 232 GLY A C 1
ATOM 1435 O O . GLY A 1 232 ? 31.115 28.443 25.224 1.00 77.02 232 GLY A O 1
ATOM 1436 N N . LEU A 1 233 ? 29.152 27.369 24.842 1.00 70.87 233 LEU A N 1
ATOM 1437 C CA . LEU A 1 233 ? 28.326 28.487 25.257 1.00 78.05 233 LEU A CA 1
ATOM 1438 C C . LEU A 1 233 ? 28.790 29.056 26.599 1.00 80.76 233 LEU A C 1
ATOM 1439 O O . LEU A 1 233 ? 28.958 30.264 26.733 1.00 80.11 233 LEU A O 1
ATOM 1444 N N . LEU A 1 234 ? 29.038 28.173 27.565 1.00 77.09 234 LEU A N 1
ATOM 1445 C CA . LEU A 1 234 ? 29.445 28.580 28.903 1.00 66.93 234 LEU A CA 1
ATOM 1446 C C . LEU A 1 234 ? 30.823 29.228 28.925 1.00 66.61 234 LEU A C 1
ATOM 1447 O O . LEU A 1 234 ? 31.086 30.119 29.731 1.00 68.04 234 LEU A O 1
ATOM 1452 N N . GLY A 1 235 ? 31.709 28.766 28.051 1.00 74.04 235 GLY A N 1
ATOM 1453 C CA . GLY A 1 235 ? 33.040 29.331 27.968 1.00 70.42 235 GLY A CA 1
ATOM 1454 C C . GLY A 1 235 ? 32.977 30.759 27.472 1.00 65.31 235 GLY A C 1
ATOM 1455 O O . GLY A 1 235 ? 33.586 31.667 28.061 1.00 67.85 235 GLY A O 1
ATOM 1456 N N . HIS A 1 236 ? 32.220 30.963 26.397 1.00 58.50 236 HIS A N 1
ATOM 1457 C CA . HIS A 1 236 ? 32.160 32.291 25.785 1.00 64.08 236 HIS A CA 1
ATOM 1458 C C . HIS A 1 236 ? 31.393 33.251 26.683 1.00 67.84 236 HIS A C 1
ATOM 1459 O O . HIS A 1 236 ? 31.726 34.442 26.794 1.00 84.03 236 HIS A O 1
ATOM 1466 N N . LEU A 1 237 ? 30.400 32.699 27.370 1.00 68.13 237 LEU A N 1
ATOM 1467 C CA . LEU A 1 237 ? 29.633 33.450 28.356 1.00 61.98 237 LEU A CA 1
ATOM 1468 C C . LEU A 1 237 ? 30.536 33.895 29.503 1.00 63.36 237 LEU A C 1
ATOM 1469 O O . LEU A 1 237 ? 30.480 35.049 29.937 1.00 72.74 237 LEU A O 1
ATOM 1474 N N . SER A 1 238 ? 31.370 32.972 29.981 1.00 66.34 238 SER A N 1
ATOM 1475 C CA . SER A 1 238 ? 32.376 33.285 30.998 1.00 78.54 238 SER A CA 1
ATOM 1476 C C . SER A 1 238 ? 33.285 34.411 30.541 1.00 75.49 238 SER A C 1
ATOM 1477 O O . SER A 1 238 ? 33.595 35.303 31.320 1.00 72.68 238 SER A O 1
ATOM 1480 N N . GLU A 1 239 ? 33.722 34.362 29.281 1.00 73.89 239 GLU A N 1
ATOM 1481 C CA . GLU A 1 239 ? 34.511 35.465 28.735 1.00 70.11 239 GLU A CA 1
ATOM 1482 C C . GLU A 1 239 ? 33.749 36.798 28.799 1.00 73.61 239 GLU A C 1
ATOM 1483 O O . GLU A 1 239 ? 34.318 37.832 29.155 1.00 82.88 239 GLU A O 1
ATOM 1489 N N . MET A 1 240 ? 32.457 36.778 28.487 1.00 63.50 240 MET A N 1
ATOM 1490 C CA . MET A 1 240 ? 31.658 37.996 28.659 1.00 74.24 240 MET A CA 1
ATOM 1491 C C . MET A 1 240 ? 31.651 38.517 30.099 1.00 63.25 240 MET A C 1
ATOM 1492 O O . MET A 1 240 ? 31.772 39.728 30.332 1.00 60.90 240 MET A O 1
ATOM 1497 N N . CYS A 1 241 ? 31.479 37.602 31.052 1.00 65.61 241 CYS A N 1
ATOM 1498 C CA . CYS A 1 241 ? 31.410 37.972 32.480 1.00 69.92 241 CYS A CA 1
ATOM 1499 C C . CYS A 1 241 ? 32.736 38.491 33.054 1.00 72.89 241 CYS A C 1
ATOM 1500 O O . CYS A 1 241 ? 32.787 39.564 33.656 1.00 70.98 241 CYS A O 1
ATOM 1503 N N . GLN A 1 242 ? 33.800 37.714 32.869 1.00 76.61 242 GLN A N 1
ATOM 1504 C CA . GLN A 1 242 ? 35.157 38.156 33.171 1.00 79.15 242 GLN A CA 1
ATOM 1505 C C . GLN A 1 242 ? 35.380 39.542 32.584 1.00 79.53 242 GLN A C 1
ATOM 1506 O O . GLN A 1 242 ? 35.682 40.491 33.314 1.00 76.04 242 GLN A O 1
ATOM 1512 N N . GLY A 1 243 ? 35.242 39.638 31.259 1.00 70.24 243 GLY A N 1
ATOM 1513 C CA . GLY A 1 243 ? 35.439 40.891 30.553 1.00 65.92 243 GLY A CA 1
ATOM 1514 C C . GLY A 1 243 ? 34.704 42.067 31.173 1.00 72.88 243 GLY A C 1
ATOM 1515 O O . GLY A 1 243 ? 35.263 43.158 31.288 1.00 74.73 243 GLY A O 1
ATOM 1516 N N . ALA A 1 244 ? 33.449 41.856 31.565 1.00 70.23 244 ALA A N 1
ATOM 1517 C CA . ALA A 1 244 ? 32.634 42.962 32.080 1.00 75.45 244 ALA A CA 1
ATOM 1518 C C . ALA A 1 244 ? 32.550 43.090 33.600 1.00 76.10 244 ALA A C 1
ATOM 1519 O O . ALA A 1 244 ? 31.956 44.048 34.104 1.00 84.36 244 ALA A O 1
ATOM 1521 N N . GLY A 1 245 ? 33.121 42.134 34.328 1.00 71.68 245 GLY A N 1
ATOM 1522 C CA . GLY A 1 245 ? 33.043 42.154 35.781 1.00 71.52 245 GLY A CA 1
ATOM 1523 C C . GLY A 1 245 ? 31.650 41.909 36.348 1.00 74.48 245 GLY A C 1
ATOM 1524 O O . GLY A 1 245 ? 31.292 42.424 37.412 1.00 79.25 245 GLY A O 1
ATOM 1525 N N . VAL A 1 246 ? 30.857 41.114 35.640 1.00 81.67 246 VAL A N 1
ATOM 1526 C CA . VAL A 1 246 ? 29.495 40.813 36.078 1.00 84.40 246 VAL A CA 1
ATOM 1527 C C . VAL A 1 246 ? 29.293 39.304 36.168 1.00 79.08 246 VAL A C 1
ATOM 1528 O O . VAL A 1 246 ? 30.217 38.533 35.883 1.00 67.66 246 VAL A O 1
ATOM 1532 N N . GLN A 1 247 ? 28.082 38.883 36.533 1.00 63.16 247 GLN A N 1
ATOM 1533 C CA . GLN A 1 247 ? 27.771 37.458 36.596 1.00 67.52 247 GLN A CA 1
ATOM 1534 C C . GLN A 1 247 ? 26.533 37.115 35.780 1.00 67.22 247 GLN A C 1
ATOM 1535 O O . GLN A 1 247 ? 25.745 37.992 35.430 1.00 67.45 247 GLN A O 1
ATOM 1541 N N . ALA A 1 248 ? 26.329 35.839 35.487 1.00 67.45 248 ALA A N 1
ATOM 1542 C CA . ALA A 1 248 ? 25.180 35.481 34.654 1.00 75.66 248 ALA A CA 1
ATOM 1543 C C . ALA A 1 248 ? 24.257 34.441 35.278 1.00 72.29 248 ALA A C 1
ATOM 1544 O O . ALA A 1 248 ? 24.693 33.598 36.051 1.00 70.25 248 ALA A O 1
ATOM 1546 N N . ARG A 1 249 ? 22.981 34.497 34.921 1.00 68.58 249 ARG A N 1
ATOM 1547 C CA . ARG A 1 249 ? 22.051 33.472 35.347 1.00 77.43 249 ARG A CA 1
ATOM 1548 C C . ARG A 1 249 ? 21.361 32.973 34.098 1.00 80.88 249 ARG A C 1
ATOM 1549 O O . ARG A 1 249 ? 20.748 33.751 33.383 1.00 83.65 249 ARG A O 1
ATOM 1551 N N . VAL A 1 250 ? 21.483 31.680 33.821 1.00 83.86 250 VAL A N 1
ATOM 1552 C CA . VAL A 1 250 ? 20.871 31.109 32.625 1.00 84.31 250 VAL A CA 1
ATOM 1553 C C . VAL A 1 250 ? 19.756 30.113 32.935 1.00 80.51 250 VAL A C 1
ATOM 1554 O O . VAL A 1 250 ? 19.809 29.393 33.930 1.00 75.84 250 VAL A O 1
ATOM 1558 N N . ASP A 1 251 ? 18.741 30.104 32.074 1.00 78.27 251 ASP A N 1
ATOM 1559 C CA . ASP A 1 251 ? 17.628 29.170 32.165 1.00 94.03 251 ASP A CA 1
ATOM 1560 C C . ASP A 1 251 ? 17.804 28.061 31.137 1.00 96.02 251 ASP A C 1
ATOM 1561 O O . ASP A 1 251 ? 17.656 28.296 29.941 1.00 105.01 251 ASP A O 1
ATOM 1566 N N . TYR A 1 252 ? 18.102 26.855 31.613 1.00 90.07 252 TYR A N 1
ATOM 1567 C CA . TYR A 1 252 ? 18.413 25.727 30.743 1.00 89.15 252 TYR A CA 1
ATOM 1568 C C . TYR A 1 252 ? 17.317 25.422 29.731 1.00 101.40 252 TYR A C 1
ATOM 1569 O O . TYR A 1 252 ? 17.605 25.085 28.580 1.00 107.79 252 TYR A O 1
ATOM 1578 N N . GLU A 1 253 ? 16.063 25.525 30.155 1.00 94.27 253 GLU A N 1
ATOM 1579 C CA . GLU A 1 253 ? 14.959 25.258 29.236 1.00 102.77 253 GLU A CA 1
ATOM 1580 C C . GLU A 1 253 ? 14.986 26.228 28.051 1.00 99.67 253 GLU A C 1
ATOM 1581 O O . GLU A 1 253 ? 14.893 25.807 26.898 1.00 109.22 253 GLU A O 1
ATOM 1583 N N . ALA A 1 254 ? 15.161 27.515 28.343 1.00 93.18 254 ALA A N 1
ATOM 1584 C CA . ALA A 1 254 ? 15.066 28.583 27.338 1.00 94.04 254 ALA A CA 1
ATOM 1585 C C . ALA A 1 254 ? 16.133 28.532 26.246 1.00 95.96 254 ALA A C 1
ATOM 1586 O O . ALA A 1 254 ? 16.003 29.185 25.205 1.00 104.45 254 ALA A O 1
ATOM 1588 N N . ILE A 1 255 ? 17.190 27.769 26.487 1.00 92.50 255 ILE A N 1
ATOM 1589 C CA . ILE A 1 255 ? 18.295 27.693 25.546 1.00 92.08 255 ILE A CA 1
ATOM 1590 C C . ILE A 1 255 ? 17.940 26.806 24.359 1.00 99.91 255 ILE A C 1
ATOM 1591 O O . ILE A 1 255 ? 17.549 25.644 24.540 1.00 99.34 255 ILE A O 1
ATOM 1596 N N . PRO A 1 256 ? 18.058 27.363 23.140 1.00 93.57 256 PRO A N 1
ATOM 1597 C CA . PRO A 1 256 ? 17.713 26.644 21.910 1.00 84.91 256 PRO A CA 1
ATOM 1598 C C . PRO A 1 256 ? 18.652 25.467 21.718 1.00 76.34 256 PRO A C 1
ATOM 1599 O O . PRO A 1 256 ? 19.868 25.648 21.769 1.00 73.10 256 PRO A O 1
ATOM 1603 N N . LYS A 1 257 ? 18.098 24.284 21.493 1.00 78.05 257 LYS A N 1
ATOM 1604 C CA . LYS A 1 257 ? 18.914 23.099 21.316 1.00 98.35 257 LYS A CA 1
ATOM 1605 C C . LYS A 1 257 ? 18.550 22.435 19.998 1.00 107.76 257 LYS A C 1
ATOM 1606 O O . LYS A 1 257 ? 17.432 22.588 19.494 1.00 103.92 257 LYS A O 1
ATOM 1608 N N . LEU A 1 258 ? 19.506 21.710 19.432 1.00 111.23 258 LEU A N 1
ATOM 1609 C CA . LEU A 1 258 ? 19.269 20.992 18.190 1.00 105.45 258 LEU A CA 1
ATOM 1610 C C . LEU A 1 258 ? 18.464 19.726 18.464 1.00 104.70 258 LEU A C 1
ATOM 1611 O O . LEU A 1 258 ? 18.604 19.119 19.527 1.00 97.56 258 LEU A O 1
ATOM 1616 N N . PRO A 1 259 ? 17.602 19.336 17.511 1.00 107.13 259 PRO A N 1
ATOM 1617 C CA . PRO A 1 259 ? 16.725 18.175 17.714 1.00 120.21 259 PRO A CA 1
ATOM 1618 C C . PRO A 1 259 ? 17.498 16.911 18.088 1.00 128.50 259 PRO A C 1
ATOM 1619 O O . PRO A 1 259 ? 18.462 16.537 17.416 1.00 121.20 259 PRO A O 1
ATOM 1623 N N . GLY A 1 260 ? 17.066 16.269 19.170 1.00 137.35 260 GLY A N 1
ATOM 1624 C CA . GLY A 1 260 ? 17.695 15.059 19.656 1.00 134.59 260 GLY A CA 1
ATOM 1625 C C . GLY A 1 260 ? 19.111 15.262 20.149 1.00 130.70 260 GLY A C 1
ATOM 1626 O O . GLY A 1 260 ? 19.863 14.297 20.253 1.00 127.90 260 GLY A O 1
ATOM 1627 N N . VAL A 1 261 ? 19.483 16.506 20.442 1.00 130.06 261 VAL A N 1
ATOM 1628 C CA . VAL A 1 261 ? 20.797 16.772 21.022 1.00 127.70 261 VAL A CA 1
ATOM 1629 C C . VAL A 1 261 ? 20.788 16.330 22.472 1.00 130.66 261 VAL A C 1
ATOM 1630 O O . VAL A 1 261 ? 21.777 15.798 22.968 1.00 135.26 261 VAL A O 1
ATOM 1632 N N . GLU A 1 262 ? 19.661 16.554 23.143 1.00 130.93 262 GLU A N 1
ATOM 1633 C CA . GLU A 1 262 ? 19.487 16.116 24.525 1.00 130.52 262 GLU A CA 1
ATOM 1634 C C . GLU A 1 262 ? 19.543 14.597 24.606 1.00 128.51 262 GLU A C 1
ATOM 1635 O O . GLU A 1 262 ? 20.270 14.025 25.427 1.00 120.20 262 GLU A O 1
ATOM 1641 N N . GLU A 1 263 ? 18.761 13.955 23.743 1.00 131.80 263 GLU A N 1
ATOM 1642 C CA . GLU A 1 263 ? 18.686 12.504 23.689 1.00 127.58 263 GLU A CA 1
ATOM 1643 C C . GLU A 1 263 ? 20.019 11.903 23.260 1.00 123.79 263 GLU A C 1
ATOM 1644 O O . GLU A 1 263 ? 20.428 10.867 23.775 1.00 130.78 263 GLU A O 1
ATOM 1646 N N . TYR A 1 264 ? 20.696 12.555 22.320 1.00 113.47 264 TYR A N 1
ATOM 1647 C CA . TYR A 1 264 ? 21.993 12.066 21.866 1.00 112.80 264 TYR A CA 1
ATOM 1648 C C . TYR A 1 264 ? 23.067 12.266 22.936 1.00 115.41 264 TYR A C 1
ATOM 1649 O O . TYR A 1 264 ? 24.032 11.514 22.990 1.00 113.51 264 TYR A O 1
ATOM 1651 N N . ILE A 1 265 ? 22.890 13.268 23.795 1.00 119.30 265 ILE A N 1
ATOM 1652 C CA . ILE A 1 265 ? 23.809 13.478 24.915 1.00 119.77 265 ILE A CA 1
ATOM 1653 C C . ILE A 1 265 ? 23.662 12.361 25.940 1.00 123.35 265 ILE A C 1
ATOM 1654 O O . ILE A 1 265 ? 24.654 11.909 26.513 1.00 125.73 265 ILE A O 1
ATOM 1656 N N . LYS A 1 266 ? 22.425 11.919 26.171 1.00 125.29 266 LYS A N 1
ATOM 1657 C CA . LYS A 1 266 ? 22.193 10.734 26.992 1.00 128.48 266 LYS A CA 1
ATOM 1658 C C . LYS A 1 266 ? 22.676 9.536 26.185 1.00 128.67 266 LYS A C 1
ATOM 1659 O O . LYS A 1 266 ? 22.189 9.288 25.082 1.00 120.54 266 LYS A O 1
ATOM 1661 N N . LEU A 1 267 ? 23.619 8.790 26.752 1.00 135.50 267 LEU A N 1
ATOM 1662 C CA . LEU A 1 267 ? 24.445 7.859 25.982 1.00 141.02 267 LEU A CA 1
ATOM 1663 C C . LEU A 1 267 ? 25.155 8.588 24.832 1.00 137.75 267 LEU A C 1
ATOM 1664 O O . LEU A 1 267 ? 25.080 8.166 23.675 1.00 134.18 267 LEU A O 1
ATOM 1666 N N . GLY A 1 268 ? 25.840 9.683 25.172 1.00 133.36 268 GLY A N 1
ATOM 1667 C CA . GLY A 1 268 ? 26.585 10.491 24.217 1.00 128.48 268 GLY A CA 1
ATOM 1668 C C . GLY A 1 268 ? 27.672 9.710 23.500 1.00 129.85 268 GLY A C 1
ATOM 1669 O O . GLY A 1 268 ? 28.065 8.658 24.000 1.00 132.86 268 GLY A O 1
ATOM 1670 N N . ALA A 1 269 ? 28.187 10.173 22.355 1.00 132.06 269 ALA A N 1
ATOM 1671 C CA . ALA A 1 269 ? 27.923 11.466 21.692 1.00 130.82 269 ALA A CA 1
ATOM 1672 C C . ALA A 1 269 ? 28.302 12.726 22.479 1.00 117.98 269 ALA A C 1
ATOM 1673 O O . ALA A 1 269 ? 27.707 13.788 22.299 1.00 116.64 269 ALA A O 1
ATOM 1675 N N . VAL A 1 270 ? 29.318 12.599 23.326 1.00 106.70 270 VAL A N 1
ATOM 1676 C CA . VAL A 1 270 ? 29.856 13.740 24.055 1.00 104.65 270 VAL A CA 1
ATOM 1677 C C . VAL A 1 270 ? 31.348 13.892 23.758 1.00 107.37 270 VAL A C 1
ATOM 1678 O O . VAL A 1 270 ? 32.176 13.289 24.440 1.00 116.28 270 VAL A O 1
ATOM 1680 N N . PRO A 1 271 ? 31.692 14.711 22.742 1.00 98.79 271 PRO A N 1
ATOM 1681 C CA . PRO A 1 271 ? 33.060 14.861 22.221 1.00 93.64 271 PRO A CA 1
ATOM 1682 C C . PRO A 1 271 ? 34.102 15.207 23.296 1.00 97.05 271 PRO A C 1
ATOM 1683 O O . PRO A 1 271 ? 33.764 15.777 24.337 1.00 95.41 271 PRO A O 1
ATOM 1687 N N . GLY A 1 272 ? 35.356 14.841 23.035 1.00 92.63 272 GLY A N 1
ATOM 1688 C CA . GLY A 1 272 ? 36.432 14.992 23.998 1.00 89.49 272 GLY A CA 1
ATOM 1689 C C . GLY A 1 272 ? 36.799 16.430 24.306 1.00 92.01 272 GLY A C 1
ATOM 1690 O O . GLY A 1 272 ? 37.387 16.722 25.349 1.00 88.20 272 GLY A O 1
ATOM 1691 N N . GLY A 1 273 ? 36.468 17.334 23.391 1.00 88.51 273 GLY A N 1
ATOM 1692 C CA . GLY A 1 273 ? 36.722 18.746 23.604 1.00 91.51 273 GLY A CA 1
ATOM 1693 C C . GLY A 1 273 ? 35.856 19.317 24.713 1.00 94.88 273 GLY A C 1
ATOM 1694 O O . GLY A 1 273 ? 36.239 20.286 25.375 1.00 107.26 273 GLY A O 1
ATOM 1695 N N . THR A 1 274 ? 34.686 18.713 24.916 1.00 80.37 274 THR A N 1
ATOM 1696 C CA . THR A 1 274 ? 33.763 19.142 25.967 1.00 83.56 274 THR A CA 1
ATOM 1697 C C . THR A 1 274 ? 34.378 19.081 27.371 1.00 86.41 274 THR A C 1
ATOM 1698 O O . THR A 1 274 ? 34.252 20.027 28.157 1.00 91.06 274 THR A O 1
ATOM 1702 N N . GLU A 1 275 ? 35.043 17.972 27.684 1.00 88.70 275 GLU A N 1
ATOM 1703 C CA . GLU A 1 275 ? 35.677 17.819 28.992 1.00 91.18 275 GLU A CA 1
ATOM 1704 C C . GLU A 1 275 ? 36.869 18.768 29.132 1.00 92.67 275 GLU A C 1
ATOM 1705 O O . GLU A 1 275 ? 37.232 19.159 30.252 1.00 82.39 275 GLU A O 1
ATOM 1711 N N . ARG A 1 276 ? 37.470 19.136 27.998 1.00 82.86 276 ARG A N 1
ATOM 1712 C CA . ARG A 1 276 ? 38.544 20.128 27.992 1.00 84.14 276 ARG A CA 1
ATOM 1713 C C . ARG A 1 276 ? 37.973 21.494 28.367 1.00 85.58 276 ARG A C 1
ATOM 1714 O O . ARG A 1 276 ? 38.563 22.226 29.171 1.00 79.99 276 ARG A O 1
ATOM 1716 N N . ASN A 1 277 ? 36.821 21.824 27.782 1.00 84.47 277 ASN A N 1
ATOM 1717 C CA . ASN A 1 277 ? 36.070 23.020 28.177 1.00 91.05 277 ASN A CA 1
ATOM 1718 C C . ASN A 1 277 ? 35.697 23.056 29.682 1.00 80.82 277 ASN A C 1
ATOM 1719 O O . ASN A 1 277 ? 35.998 24.029 30.384 1.00 79.17 277 ASN A O 1
ATOM 1724 N N . PHE A 1 278 ? 35.067 21.993 30.180 1.00 62.46 278 PHE A N 1
ATOM 1725 C CA . PHE A 1 278 ? 34.683 21.952 31.598 1.00 77.91 278 PHE A CA 1
ATOM 1726 C C . PHE A 1 278 ? 35.891 21.909 32.541 1.00 81.50 278 PHE A C 1
ATOM 1727 O O . PHE A 1 278 ? 35.805 22.333 33.687 1.00 79.76 278 PHE A O 1
ATOM 1735 N N . ALA A 1 279 ? 37.011 21.386 32.060 1.00 71.93 279 ALA A N 1
ATOM 1736 C CA . ALA A 1 279 ? 38.259 21.515 32.781 1.00 76.92 279 ALA A CA 1
ATOM 1737 C C . ALA A 1 279 ? 38.700 22.977 32.825 1.00 81.89 279 ALA A C 1
ATOM 1738 O O . ALA A 1 279 ? 39.238 23.449 33.831 1.00 82.20 279 ALA A O 1
ATOM 1740 N N . SER A 1 280 ? 38.490 23.697 31.729 1.00 73.53 280 SER A N 1
ATOM 1741 C CA . SER A 1 280 ? 38.945 25.084 31.682 1.00 70.74 280 SER A CA 1
ATOM 1742 C C . SER A 1 280 ? 38.119 26.066 32.525 1.00 73.64 280 SER A C 1
ATOM 1743 O O . SER A 1 280 ? 38.675 26.846 33.281 1.00 84.76 280 SER A O 1
ATOM 1746 N N . TYR A 1 281 ? 36.813 26.116 32.311 1.00 72.22 281 TYR A N 1
ATOM 1747 C CA . TYR A 1 281 ? 35.976 27.013 33.106 1.00 79.25 281 TYR A CA 1
ATOM 1748 C C . TYR A 1 281 ? 35.043 26.381 34.146 1.00 91.89 281 TYR A C 1
ATOM 1749 O O . TYR A 1 281 ? 34.325 27.099 34.846 1.00 93.30 281 TYR A O 1
ATOM 1758 N N . GLY A 1 282 ? 35.016 25.055 34.226 1.00 86.42 282 GLY A N 1
ATOM 1759 C CA . GLY A 1 282 ? 34.030 24.377 35.054 1.00 79.73 282 GLY A CA 1
ATOM 1760 C C . GLY A 1 282 ? 33.992 24.815 36.509 1.00 81.51 282 GLY A C 1
ATOM 1761 O O . GLY A 1 282 ? 32.940 24.776 37.159 1.00 72.58 282 GLY A O 1
ATOM 1762 N N . HIS A 1 283 ? 35.139 25.259 37.013 1.00 72.86 283 HIS A N 1
ATOM 1763 C CA . HIS A 1 283 ? 35.238 25.711 38.395 1.00 86.36 283 HIS A CA 1
ATOM 1764 C C . HIS A 1 283 ? 34.529 27.047 38.615 1.00 84.98 283 HIS A C 1
ATOM 1765 O O . HIS A 1 283 ? 34.421 27.513 39.745 1.00 86.47 283 HIS A O 1
ATOM 1772 N N . LEU A 1 284 ? 34.097 27.675 37.525 1.00 87.91 284 LEU A N 1
ATOM 1773 C CA . LEU A 1 284 ? 33.369 28.939 37.578 1.00 83.01 284 LEU A CA 1
ATOM 1774 C C . LEU A 1 284 ? 31.858 28.762 37.479 1.00 81.30 284 LEU A C 1
ATOM 1775 O O . LEU A 1 284 ? 31.105 29.737 37.601 1.00 81.90 284 LEU A O 1
ATOM 1780 N N . MET A 1 285 ? 31.407 27.526 37.277 1.00 75.08 285 MET A N 1
ATOM 1781 C CA . MET A 1 285 ? 29.972 27.266 37.101 1.00 74.14 285 MET A CA 1
ATOM 1782 C C . MET A 1 285 ? 29.339 26.568 38.323 1.00 85.30 285 MET A C 1
ATOM 1783 O O . MET A 1 285 ? 30.016 25.876 39.104 1.00 77.84 285 MET A O 1
ATOM 1788 N N . GLY A 1 286 ? 28.041 26.789 38.504 1.00 87.91 286 GLY A N 1
ATOM 1789 C CA . GLY A 1 286 ? 27.306 26.161 39.585 1.00 95.94 286 GLY A CA 1
ATOM 1790 C C . GLY A 1 286 ? 27.084 24.688 39.312 1.00 103.46 286 GLY A C 1
ATOM 1791 O O . GLY A 1 286 ? 27.517 24.169 38.283 1.00 107.14 286 GLY A O 1
ATOM 1792 N N . GLU A 1 287 ? 26.410 24.012 40.236 1.00 104.19 287 GLU A N 1
ATOM 1793 C CA . GLU A 1 287 ? 26.142 22.591 40.086 1.00 106.90 287 GLU A CA 1
ATOM 1794 C C . GLU A 1 287 ? 25.188 22.349 38.931 1.00 115.60 287 GLU A C 1
ATOM 1795 O O . GLU A 1 287 ? 24.116 22.950 38.859 1.00 130.86 287 GLU A O 1
ATOM 1797 N N . MET A 1 288 ? 25.596 21.479 38.016 1.00 107.57 288 MET A N 1
ATOM 1798 C CA . MET A 1 288 ? 24.717 21.017 36.953 1.00 105.01 288 MET A CA 1
ATOM 1799 C C . MET A 1 288 ? 25.015 19.537 36.702 1.00 104.25 288 MET A C 1
ATOM 1800 O O . MET A 1 288 ? 26.172 19.111 36.795 1.00 101.84 288 MET A O 1
ATOM 1805 N N . PRO A 1 289 ? 23.968 18.745 36.407 1.00 97.29 289 PRO A N 1
ATOM 1806 C CA . PRO A 1 289 ? 24.117 17.307 36.141 1.00 104.07 289 PRO A CA 1
ATOM 1807 C C . PRO A 1 289 ? 24.937 17.010 34.884 1.00 111.92 289 PRO A C 1
ATOM 1808 O O . PRO A 1 289 ? 25.089 17.885 34.026 1.00 113.44 289 PRO A O 1
ATOM 1812 N N . ARG A 1 290 ? 25.436 15.778 34.788 1.00 111.64 290 ARG A N 1
ATOM 1813 C CA . ARG A 1 290 ? 26.313 15.344 33.699 1.00 117.50 290 ARG A CA 1
ATOM 1814 C C . ARG A 1 290 ? 25.826 15.800 32.318 1.00 113.01 290 ARG A C 1
ATOM 1815 O O . ARG A 1 290 ? 26.512 16.568 31.651 1.00 111.40 290 ARG A O 1
ATOM 1819 N N . GLU A 1 291 ? 24.652 15.325 31.904 1.00 108.58 291 GLU A N 1
ATOM 1820 C CA . GLU A 1 291 ? 24.072 15.640 30.592 1.00 98.79 291 GLU A CA 1
ATOM 1821 C C . GLU A 1 291 ? 23.963 17.140 30.295 1.00 98.30 291 GLU A C 1
ATOM 1822 O O . GLU A 1 291 ? 24.362 17.602 29.225 1.00 101.51 291 GLU A O 1
ATOM 1824 N N . VAL A 1 292 ? 23.414 17.890 31.244 1.00 106.65 292 VAL A N 1
ATOM 1825 C CA . VAL A 1 292 ? 23.304 19.345 31.134 1.00 107.56 292 VAL A CA 1
ATOM 1826 C C . VAL A 1 292 ? 24.672 20.005 30.918 1.00 106.80 292 VAL A C 1
ATOM 1827 O O . VAL A 1 292 ? 24.865 20.805 29.994 1.00 92.87 292 VAL A O 1
ATOM 1831 N N . ARG A 1 293 ? 25.615 19.660 31.788 1.00 113.63 293 ARG A N 1
ATOM 1832 C CA . ARG A 1 293 ? 26.999 20.092 31.659 1.00 104.79 293 ARG A CA 1
ATOM 1833 C C . ARG A 1 293 ? 27.513 19.837 30.246 1.00 98.17 293 ARG A C 1
ATOM 1834 O O . ARG A 1 293 ? 28.111 20.712 29.616 1.00 85.49 293 ARG A O 1
ATOM 1842 N N . ASP A 1 294 ? 27.254 18.633 29.749 1.00 102.44 294 ASP A N 1
ATOM 1843 C CA . ASP A 1 294 ? 27.801 18.208 28.471 1.00 102.36 294 ASP A CA 1
ATOM 1844 C C . ASP A 1 294 ? 27.193 18.965 27.300 1.00 95.20 294 ASP A C 1
ATOM 1845 O O . ASP A 1 294 ? 27.880 19.223 26.311 1.00 88.54 294 ASP A O 1
ATOM 1850 N N . LEU A 1 295 ? 25.920 19.336 27.406 1.00 90.18 295 LEU A N 1
ATOM 1851 C CA . LEU A 1 295 ? 25.327 20.156 26.349 1.00 90.55 295 LEU A CA 1
ATOM 1852 C C . LEU A 1 295 ? 25.864 21.582 26.409 1.00 96.17 295 LEU A C 1
ATOM 1853 O O . LEU A 1 295 ? 26.267 22.149 25.391 1.00 93.82 295 LEU A O 1
ATOM 1858 N N . LEU A 1 296 ? 25.892 22.157 27.606 1.00 94.12 296 LEU A N 1
ATOM 1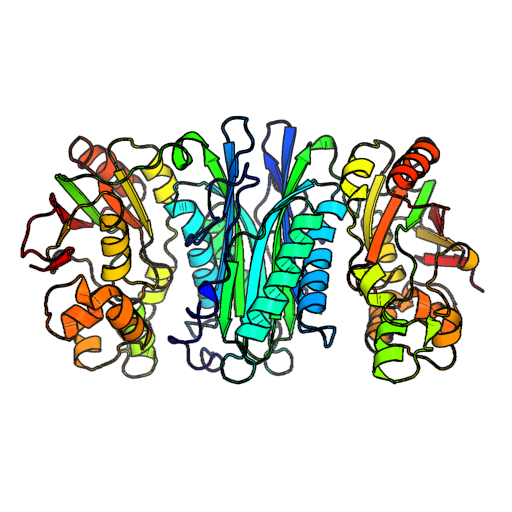859 C CA . LEU A 1 296 ? 26.272 23.558 27.731 1.00 82.69 296 LEU A CA 1
ATOM 1860 C C . LEU A 1 296 ? 27.770 23.834 27.503 1.00 84.42 296 LEU A C 1
ATOM 1861 O O . LEU A 1 296 ? 28.162 24.961 27.206 1.00 83.84 296 LEU A O 1
ATOM 1866 N N . CYS A 1 297 ? 28.606 22.810 27.637 1.00 78.38 297 CYS A N 1
ATOM 1867 C CA . CYS A 1 297 ? 30.033 22.951 27.350 1.00 68.13 297 CYS A CA 1
ATOM 1868 C C . CYS A 1 297 ? 30.419 22.439 25.963 1.00 72.53 297 CYS A C 1
ATOM 1869 O O . CYS A 1 297 ? 31.608 22.455 25.588 1.00 71.51 297 CYS A O 1
ATOM 1872 N N . ASP A 1 298 ? 29.422 21.970 25.215 1.00 81.58 298 ASP A N 1
ATOM 1873 C CA . ASP A 1 298 ? 29.662 21.336 23.919 1.00 76.62 298 ASP A CA 1
ATOM 1874 C C . ASP A 1 298 ? 30.208 22.324 22.891 1.00 69.38 298 ASP A C 1
ATOM 1875 O O . ASP A 1 298 ? 29.642 23.400 22.697 1.00 79.51 298 ASP A O 1
ATOM 1880 N N . PRO A 1 299 ? 31.328 21.967 22.248 1.00 65.54 299 PRO A N 1
ATOM 1881 C CA . PRO A 1 299 ? 31.932 22.813 21.214 1.00 78.72 299 PRO A CA 1
ATOM 1882 C C . PRO A 1 299 ? 30.958 23.106 20.096 1.00 86.46 299 PRO A C 1
ATOM 1883 O O . PRO A 1 299 ? 30.284 22.190 19.609 1.00 85.92 299 PRO A O 1
ATOM 1887 N N . GLN A 1 300 ? 30.844 24.375 19.720 1.00 85.04 300 GLN A N 1
ATOM 1888 C CA . GLN A 1 300 ? 30.094 24.689 18.522 1.00 80.69 300 GLN A CA 1
ATOM 1889 C C . GLN A 1 300 ? 31.013 25.298 17.459 1.00 83.67 300 GLN A C 1
ATOM 1890 O O . GLN A 1 300 ? 31.260 26.500 17.445 1.00 81.02 300 GLN A O 1
ATOM 1896 N N . THR A 1 301 ? 31.425 24.494 16.493 1.00 89.76 301 THR A N 1
ATOM 1897 C CA . THR A 1 301 ? 32.187 25.048 15.389 1.00 89.22 301 THR A CA 1
ATOM 1898 C C . THR A 1 301 ? 31.196 25.878 14.599 1.00 84.14 301 THR A C 1
ATOM 1899 O O . THR A 1 301 ? 30.105 25.391 14.284 1.00 79.86 301 THR A O 1
ATOM 1903 N N . SER A 1 302 ? 31.562 27.132 14.332 1.00 68.85 302 SER A N 1
ATOM 1904 C CA . SER A 1 302 ? 30.719 28.052 13.587 1.00 59.14 302 SER A CA 1
ATOM 1905 C C . SER A 1 302 ? 29.308 28.069 14.188 1.00 69.53 302 SER A C 1
ATOM 1906 O O . SER A 1 302 ? 28.342 27.635 13.561 1.00 80.91 302 SER A O 1
ATOM 1909 N N . GLY A 1 303 ? 29.203 28.550 15.415 1.00 67.19 303 GLY A N 1
ATOM 1910 C CA . GLY A 1 303 ? 27.935 28.587 16.109 1.00 72.47 303 GLY A CA 1
ATOM 1911 C C . GLY A 1 303 ? 27.332 29.968 16.041 1.00 77.47 303 GLY A C 1
ATOM 1912 O O . GLY A 1 303 ? 27.796 30.797 15.266 1.00 73.68 303 GLY A O 1
ATOM 1913 N N . GLY A 1 304 ? 26.302 30.215 16.853 1.00 82.75 304 GLY A N 1
ATOM 1914 C CA . GLY A 1 304 ? 25.554 31.462 16.800 1.00 69.81 304 GLY A CA 1
ATOM 1915 C C . GLY A 1 304 ? 26.224 32.643 17.483 1.00 62.70 304 GLY A C 1
ATOM 1916 O O . GLY A 1 304 ? 27.243 32.496 18.153 1.00 63.33 304 GLY A O 1
ATOM 1917 N N . LEU A 1 305 ? 25.648 33.824 17.284 1.00 65.08 305 LEU A N 1
ATOM 1918 C CA . LEU A 1 305 ? 26.024 35.018 18.030 1.00 66.96 305 LEU A CA 1
ATOM 1919 C C . LEU A 1 305 ? 25.390 35.004 19.422 1.00 76.90 305 LEU A C 1
ATOM 1920 O O . LEU A 1 305 ? 24.241 34.593 19.596 1.00 82.43 305 LEU A O 1
ATOM 1925 N N . LEU A 1 306 ? 26.172 35.428 20.407 1.00 74.19 306 LEU A N 1
ATOM 1926 C CA . LEU A 1 306 ? 25.728 35.616 21.780 1.00 69.56 306 LEU A CA 1
ATOM 1927 C C . LEU A 1 306 ? 25.719 37.111 22.093 1.00 55.92 306 LEU A C 1
ATOM 1928 O O . LEU A 1 306 ? 26.760 37.775 22.025 1.00 61.12 306 LEU A O 1
ATOM 1933 N N . LEU A 1 307 ? 24.542 37.628 22.434 1.00 58.70 307 LEU A N 1
ATOM 1934 C CA . LEU A 1 307 ? 24.333 39.056 22.678 1.00 66.67 307 LEU A CA 1
ATOM 1935 C C . LEU A 1 307 ? 23.951 39.409 24.131 1.00 60.07 307 LEU A C 1
ATOM 1936 O O . LEU A 1 307 ? 23.158 38.712 24.769 1.00 64.67 307 LEU A O 1
ATOM 1941 N N . ALA A 1 308 ? 24.517 40.516 24.612 1.00 57.70 308 ALA A N 1
ATOM 1942 C CA . ALA A 1 308 ? 24.106 41.200 25.832 1.00 61.82 308 ALA A CA 1
ATOM 1943 C C . ALA A 1 308 ? 23.390 42.488 25.462 1.00 62.82 308 ALA A C 1
ATOM 1944 O O . ALA A 1 308 ? 24.038 43.419 24.932 1.00 70.57 308 ALA A O 1
ATOM 1946 N N . VAL A 1 309 ? 22.085 42.540 25.777 1.00 61.35 309 VAL A N 1
ATOM 1947 C CA . VAL A 1 309 ? 21.172 43.631 25.378 1.00 62.53 309 VAL A CA 1
ATOM 1948 C C . VAL A 1 309 ? 20.368 44.288 26.535 1.00 68.54 309 VAL A C 1
ATOM 1949 O O . VAL A 1 309 ? 19.644 43.601 27.252 1.00 66.81 309 VAL A O 1
ATOM 1953 N N . MET A 1 310 ? 20.462 45.611 26.690 1.00 66.94 310 MET A N 1
ATOM 1954 C CA . MET A 1 310 ? 19.633 46.338 27.659 1.00 71.62 310 MET A CA 1
ATOM 1955 C C . MET A 1 310 ? 18.144 46.179 27.359 1.00 83.07 310 MET A C 1
ATOM 1956 O O . MET A 1 310 ? 17.744 46.111 26.200 1.00 81.80 310 MET A O 1
ATOM 1961 N N . PRO A 1 311 ? 17.314 46.125 28.410 1.00 77.76 311 PRO A N 1
ATOM 1962 C CA . PRO A 1 311 ? 15.878 45.910 28.209 1.00 76.54 311 PRO A CA 1
ATOM 1963 C C . PRO A 1 311 ? 15.245 46.870 27.198 1.00 73.38 311 PRO A C 1
ATOM 1964 O O . PRO A 1 311 ? 14.364 46.457 26.443 1.00 74.22 311 PRO A O 1
ATOM 1968 N N . GLU A 1 312 ? 15.693 48.122 27.180 1.00 73.22 312 GLU A N 1
ATOM 1969 C CA . GLU A 1 312 ? 15.113 49.137 26.300 1.00 75.08 312 GLU A CA 1
ATOM 1970 C C . GLU A 1 312 ? 15.205 48.750 24.800 1.00 72.92 312 GLU A C 1
ATOM 1971 O O . GLU A 1 312 ? 14.304 49.047 24.026 1.00 81.05 312 GLU A O 1
ATOM 1977 N N . ALA A 1 313 ? 16.283 48.066 24.431 1.00 70.66 313 ALA A N 1
ATOM 1978 C CA . ALA A 1 313 ? 16.505 47.622 23.059 1.00 79.17 313 ALA A CA 1
ATOM 1979 C C . ALA A 1 313 ? 16.044 46.190 22.788 1.00 77.28 313 ALA A C 1
ATOM 1980 O O . ALA A 1 313 ? 16.173 45.717 21.654 1.00 72.87 313 ALA A O 1
ATOM 1982 N N . GLU A 1 314 ? 15.509 45.504 23.803 1.00 70.60 314 GLU A N 1
ATOM 1983 C CA . GLU A 1 314 ? 15.174 44.096 23.595 1.00 79.69 314 GLU A CA 1
ATOM 1984 C C . GLU A 1 314 ? 14.292 43.894 22.349 1.00 86.53 314 GLU A C 1
ATOM 1985 O O . GLU A 1 314 ? 14.608 43.102 21.451 1.00 80.17 314 GLU A O 1
ATOM 1991 N N . ASN A 1 315 ? 13.217 44.665 22.291 1.00 73.74 315 ASN A N 1
ATOM 1992 C CA . ASN A 1 315 ? 12.284 44.634 21.179 1.00 81.67 315 ASN A CA 1
ATOM 1993 C C . ASN A 1 315 ? 12.980 44.731 19.814 1.00 80.54 315 ASN A C 1
ATOM 1994 O O . ASN A 1 315 ? 12.763 43.890 18.926 1.00 75.02 315 ASN A O 1
ATOM 1999 N N . GLU A 1 316 ? 13.850 45.728 19.677 1.00 73.06 316 GLU A N 1
ATOM 2000 C CA . GLU A 1 316 ? 14.505 45.972 18.413 1.00 76.94 316 GLU A CA 1
ATOM 2001 C C . GLU A 1 316 ? 15.344 44.752 18.065 1.00 69.15 316 GLU A C 1
ATOM 2002 O O . GLU A 1 316 ? 15.269 44.237 16.954 1.00 78.51 316 GLU A O 1
ATOM 2008 N N . VAL A 1 317 ? 16.051 44.228 19.060 1.00 70.29 317 VAL A N 1
ATOM 2009 C CA . VAL A 1 317 ? 16.904 43.080 18.836 1.00 75.65 317 VAL A CA 1
ATOM 2010 C C . VAL A 1 317 ? 16.073 41.895 18.379 1.00 74.87 317 VAL A C 1
ATOM 2011 O O . VAL A 1 317 ? 16.475 41.158 17.490 1.00 69.55 317 VAL A O 1
ATOM 2015 N N . LYS A 1 318 ? 14.894 41.731 18.950 1.00 69.86 318 LYS A N 1
ATOM 2016 C CA . LYS A 1 318 ? 14.084 40.592 18.562 1.00 71.39 318 LYS A CA 1
ATOM 2017 C C . LYS A 1 318 ? 13.537 40.789 17.148 1.00 78.80 318 LYS A C 1
ATOM 2018 O O . LYS A 1 318 ? 13.390 39.826 16.390 1.00 78.84 318 LYS A O 1
ATOM 2024 N N . ALA A 1 319 ? 13.245 42.039 16.787 1.00 75.90 319 ALA A N 1
ATOM 2025 C CA . ALA A 1 319 ? 12.584 42.292 15.510 1.00 73.83 319 ALA A CA 1
ATOM 2026 C C . ALA A 1 319 ? 13.618 42.241 14.391 1.00 72.08 319 ALA A C 1
ATOM 2027 O O . ALA A 1 319 ? 13.398 41.630 13.339 1.00 82.12 319 ALA A O 1
ATOM 2029 N N . THR A 1 320 ? 14.759 42.865 14.642 1.00 70.03 320 THR A N 1
ATOM 2030 C CA . THR A 1 320 ? 15.912 42.734 13.770 1.00 68.26 320 THR A CA 1
ATOM 2031 C C . THR A 1 320 ? 16.261 41.253 13.526 1.00 75.69 320 THR A C 1
ATOM 2032 O O . THR A 1 320 ? 16.424 40.820 12.371 1.00 78.09 320 THR A O 1
ATOM 2036 N N . ALA A 1 321 ? 16.307 40.462 14.597 1.00 69.47 321 ALA A N 1
ATOM 2037 C CA . ALA A 1 321 ? 16.605 39.040 14.440 1.00 79.59 321 ALA A CA 1
ATOM 2038 C C . ALA A 1 321 ? 15.536 38.358 13.606 1.00 85.24 321 ALA A C 1
ATOM 2039 O O . ALA A 1 321 ? 15.832 37.431 12.853 1.00 80.23 321 ALA A O 1
ATOM 2041 N N . ALA A 1 322 ? 14.298 38.826 13.737 1.00 71.74 322 ALA A N 1
ATOM 2042 C CA . ALA A 1 322 ? 13.203 38.218 13.005 1.00 85.28 322 ALA A CA 1
ATOM 2043 C C . ALA A 1 322 ? 13.408 38.377 11.495 1.00 87.63 322 ALA A C 1
ATOM 2044 O O . ALA A 1 322 ? 13.031 37.493 10.729 1.00 75.55 322 ALA A O 1
ATOM 2046 N N . GLU A 1 323 ? 14.042 39.480 11.083 1.00 91.43 323 GLU A N 1
ATOM 2047 C CA . GLU A 1 323 ? 14.225 39.760 9.656 1.00 85.49 323 GLU A CA 1
ATOM 2048 C C . GLU A 1 323 ? 15.037 38.643 8.991 1.00 86.15 323 GLU A C 1
ATOM 2049 O O . GLU A 1 323 ? 14.772 38.248 7.865 1.00 106.36 323 GLU A O 1
ATOM 2055 N N . PHE A 1 324 ? 16.005 38.123 9.730 1.00 87.77 324 PHE A N 1
ATOM 2056 C CA . PHE A 1 324 ? 16.937 37.110 9.256 1.00 85.93 324 PHE A CA 1
ATOM 2057 C C . PHE A 1 324 ? 16.429 35.688 9.484 1.00 85.95 324 PHE A C 1
ATOM 2058 O O . PHE A 1 324 ? 17.213 34.718 9.430 1.00 70.41 324 PHE A O 1
ATOM 2066 N N . GLY A 1 325 ? 15.157 35.576 9.853 1.00 76.99 325 GLY A N 1
ATOM 2067 C CA . GLY A 1 325 ? 14.558 34.282 10.112 1.00 85.72 325 GLY A CA 1
ATOM 2068 C C . GLY A 1 325 ? 15.023 33.658 11.416 1.00 90.72 325 GLY A C 1
ATOM 2069 O O . GLY A 1 325 ? 15.137 32.439 11.524 1.00 100.72 325 GLY A O 1
ATOM 2070 N N . ILE A 1 326 ? 15.301 34.496 12.409 1.00 86.20 326 ILE A N 1
ATOM 2071 C CA . ILE A 1 326 ? 15.712 34.017 13.724 1.00 76.58 326 ILE A CA 1
ATOM 2072 C C . ILE A 1 326 ? 14.733 34.459 14.813 1.00 81.63 326 ILE A C 1
ATOM 2073 O O . ILE A 1 326 ? 14.582 35.656 15.066 1.00 88.29 326 ILE A O 1
ATOM 2078 N N . GLU A 1 327 ? 14.061 33.498 15.446 1.00 84.34 327 GLU A N 1
ATOM 2079 C CA . GLU A 1 327 ? 13.167 33.803 16.567 1.00 89.95 327 GLU A CA 1
ATOM 2080 C C . GLU A 1 327 ? 13.915 33.705 17.897 1.00 90.61 327 GLU A C 1
ATOM 2081 O O . GLU A 1 327 ? 14.508 32.676 18.220 1.00 93.45 327 GLU A O 1
ATOM 2083 N N . LEU A 1 328 ? 13.869 34.782 18.668 1.00 94.66 328 LEU A N 1
ATOM 2084 C CA . LEU A 1 328 ? 14.722 34.930 19.838 1.00 96.15 328 LEU A CA 1
ATOM 2085 C C . LEU A 1 328 ? 13.929 35.015 21.140 1.00 109.63 328 LEU A C 1
ATOM 2086 O O . LEU A 1 328 ? 12.931 35.736 21.234 1.00 113.14 328 LEU A O 1
ATOM 2091 N N . THR A 1 329 ? 14.383 34.272 22.145 1.00 110.54 329 THR A N 1
ATOM 2092 C CA . THR A 1 329 ? 13.918 34.457 23.515 1.00 105.86 329 THR A CA 1
ATOM 2093 C C . THR A 1 329 ? 15.135 34.460 24.431 1.00 94.48 329 THR A C 1
ATOM 2094 O O . THR A 1 329 ? 16.094 33.714 24.208 1.00 87.14 329 THR A O 1
ATOM 2098 N N . ALA A 1 330 ? 15.104 35.311 25.447 1.00 78.44 330 ALA A N 1
ATOM 2099 C CA . ALA A 1 330 ? 16.213 35.401 26.385 1.00 81.23 330 ALA A CA 1
ATOM 2100 C C . ALA A 1 330 ? 16.591 34.035 26.997 1.00 82.49 330 ALA A C 1
ATOM 2101 O O . ALA A 1 330 ? 15.722 33.247 27.358 1.00 80.45 330 ALA A O 1
ATOM 2103 N N . ILE A 1 331 ? 17.890 33.744 27.043 1.00 77.87 331 ILE A N 1
ATOM 2104 C CA . ILE A 1 331 ? 18.394 32.502 27.614 1.00 75.61 331 ILE A CA 1
ATOM 2105 C C . ILE A 1 331 ? 18.885 32.743 29.033 1.00 86.03 331 ILE A C 1
ATOM 2106 O O . ILE A 1 331 ? 19.315 31.816 29.730 1.00 80.78 331 ILE A O 1
ATOM 2111 N N . GLY A 1 332 ? 18.831 34.001 29.455 1.00 92.52 332 GLY A N 1
ATOM 2112 C CA . GLY A 1 332 ? 19.298 34.369 30.778 1.00 70.25 332 GLY A CA 1
ATOM 2113 C C . GLY A 1 332 ? 19.591 35.851 30.889 1.00 69.16 332 GLY A C 1
ATOM 2114 O O . GLY A 1 332 ? 19.140 36.643 30.049 1.00 83.39 332 GLY A O 1
ATOM 2115 N N . GLU A 1 333 ? 20.375 36.219 31.900 1.00 73.53 333 GLU A N 1
ATOM 2116 C CA . GLU A 1 333 ? 20.582 37.622 32.236 1.00 68.20 333 GLU A CA 1
ATOM 2117 C C . GLU A 1 333 ? 21.889 37.873 32.969 1.00 77.17 333 GLU A C 1
ATOM 2118 O O . GLU A 1 333 ? 22.544 36.950 33.449 1.00 79.26 333 GLU A O 1
ATOM 2124 N N . LEU A 1 334 ? 22.257 39.145 33.033 1.00 78.02 334 LEU A N 1
ATOM 2125 C CA . LEU A 1 334 ? 23.503 39.573 33.636 1.00 68.14 334 LEU A CA 1
ATOM 2126 C C . LEU A 1 334 ? 23.174 40.405 34.846 1.00 70.11 334 LEU A C 1
ATOM 2127 O O . LEU A 1 334 ? 22.337 41.306 34.787 1.00 78.01 334 LEU A O 1
ATOM 2132 N N . VAL A 1 335 ? 23.839 40.079 35.949 1.00 80.76 335 VAL A N 1
ATOM 2133 C CA . VAL A 1 335 ? 23.574 40.679 37.234 1.00 78.94 335 VAL A CA 1
ATOM 2134 C C . VAL A 1 335 ? 24.901 41.136 37.825 1.00 75.91 335 VAL A C 1
ATOM 2135 O O . VAL A 1 335 ? 25.962 40.759 37.324 1.00 66.43 335 VAL A O 1
ATOM 2139 N N . PRO A 1 336 ? 24.846 41.988 38.863 1.00 69.84 336 PRO A N 1
ATOM 2140 C CA . PRO A 1 336 ? 26.064 42.325 39.609 1.00 75.33 336 PRO A CA 1
ATOM 2141 C C . PRO A 1 336 ? 26.713 41.082 40.226 1.00 80.61 336 PRO A C 1
ATOM 2142 O O . PRO A 1 336 ? 26.014 40.223 40.775 1.00 82.39 336 PRO A O 1
ATOM 2146 N N . ALA A 1 337 ? 28.037 40.992 40.131 1.00 84.48 337 ALA A N 1
ATOM 2147 C CA . ALA A 1 337 ? 28.775 39.888 40.746 1.00 98.82 337 ALA A CA 1
ATOM 2148 C C . ALA A 1 337 ? 28.580 39.753 42.270 1.00 100.58 337 ALA A C 1
ATOM 2149 O O . ALA A 1 337 ? 28.682 40.739 43.005 1.00 97.50 337 ALA A O 1
ATOM 2151 N N . ARG A 1 338 ? 28.233 38.538 42.713 1.00 106.20 338 ARG A N 1
ATOM 2152 C CA . ARG A 1 338 ? 28.183 38.160 44.141 1.00 99.34 338 ARG A CA 1
ATOM 2153 C C . ARG A 1 338 ? 28.835 36.777 44.447 1.00 129.60 338 ARG A C 1
ATOM 2154 O O . ARG A 1 338 ? 29.856 36.687 45.137 1.00 128.34 338 ARG A O 1
ATOM 2156 N N . GLY A 1 339 ? 28.199 35.724 43.921 1.00 127.68 339 GLY A N 1
ATOM 2157 C CA . GLY A 1 339 ? 28.526 34.306 44.100 1.00 111.91 339 GLY A CA 1
ATOM 2158 C C . GLY A 1 339 ? 29.313 33.690 42.947 1.00 104.86 339 GLY A C 1
ATOM 2159 O O . GLY A 1 339 ? 30.281 34.289 42.479 1.00 121.42 339 GLY A O 1
ATOM 2160 N N . GLY A 1 340 ? 28.976 32.457 42.555 1.00 85.43 340 GLY A N 1
ATOM 2161 C CA . GLY A 1 340 ? 29.521 31.843 41.334 1.00 87.25 340 GLY A CA 1
ATOM 2162 C C . GLY A 1 340 ? 29.214 32.519 39.984 1.00 73.33 340 GLY A C 1
ATOM 2163 O O . GLY A 1 340 ? 28.139 33.067 39.808 1.00 81.97 340 GLY A O 1
ATOM 2164 N N . ARG A 1 341 ? 30.145 32.448 39.024 1.00 74.20 341 ARG A N 1
ATOM 2165 C CA . ARG A 1 341 ? 30.125 33.289 37.804 1.00 75.53 341 ARG A CA 1
ATOM 2166 C C . ARG A 1 341 ? 28.897 33.115 36.908 1.00 76.48 341 ARG A C 1
ATOM 2167 O O . ARG A 1 341 ? 28.221 34.091 36.569 1.00 75.76 341 ARG A O 1
ATOM 2171 N N . ALA A 1 342 ? 28.625 31.880 36.504 1.00 65.06 342 ALA A N 1
ATOM 2172 C CA . ALA A 1 342 ? 27.402 31.572 35.756 1.00 78.77 342 ALA A CA 1
ATOM 2173 C C . ALA A 1 342 ? 26.656 30.458 36.489 1.00 79.00 342 ALA A C 1
ATOM 2174 O O . ALA A 1 342 ? 27.238 29.433 36.829 1.00 79.38 342 ALA A O 1
ATOM 2176 N N . MET A 1 343 ? 25.378 30.650 36.717 1.00 77.37 343 MET A N 1
ATOM 2177 C CA . MET A 1 343 ? 24.583 29.668 37.404 1.00 72.02 343 MET A CA 1
ATOM 2178 C C . MET A 1 343 ? 23.503 29.229 36.500 1.00 81.20 343 MET A C 1
ATOM 2179 O O . MET A 1 343 ? 22.955 30.009 35.795 1.00 80.87 343 MET A O 1
ATOM 2184 N N . VAL A 1 344 ? 23.142 27.981 36.539 1.00 81.93 344 VAL A N 1
ATOM 2185 C CA . VAL A 1 344 ? 22.054 27.585 35.719 1.00 82.37 344 VAL A CA 1
ATOM 2186 C C . VAL A 1 344 ? 20.804 27.326 36.522 1.00 102.04 344 VAL A C 1
ATOM 2187 O O . VAL A 1 344 ? 20.867 26.657 37.526 1.00 103.12 344 VAL A O 1
ATOM 2191 N N . GLU A 1 345 ? 19.687 27.900 36.084 1.00 124.44 345 GLU A N 1
ATOM 2192 C CA . GLU A 1 345 ? 18.381 27.594 36.619 1.00 152.20 345 GLU A CA 1
ATOM 2193 C C . GLU A 1 345 ? 18.274 26.216 36.106 1.00 179.25 345 GLU A C 1
ATOM 2194 O O . GLU A 1 345 ? 17.400 25.907 35.320 1.00 177.45 345 GLU A O 1
ATOM 2200 N N . ILE A 1 346 ? 19.220 25.410 36.556 1.00 122.81 346 ILE A N 1
ATOM 2201 C CA . ILE A 1 346 ? 19.507 24.075 36.084 1.00 137.30 346 ILE A CA 1
ATOM 2202 C C . ILE A 1 346 ? 18.287 23.242 35.905 1.00 152.27 346 ILE A C 1
ATOM 2203 O O . ILE A 1 346 ? 17.173 23.727 36.005 1.00 158.65 346 ILE A O 1
ATOM 2205 N N . ARG A 1 347 ? 18.516 21.969 35.637 1.00 154.17 347 ARG A N 1
ATOM 2206 C CA . ARG A 1 347 ? 17.438 21.051 35.361 1.00 155.58 347 ARG A CA 1
ATOM 2207 C C . ARG A 1 347 ? 17.926 19.626 35.290 1.00 155.74 347 ARG A C 1
ATOM 2208 O O . ARG A 1 347 ? 17.485 18.872 34.435 1.00 155.12 347 ARG A O 1
ATOM 2210 N N . HIS B 1 13 ? 67.776 26.726 17.077 1.00 108.17 13 HIS B N 1
ATOM 2211 C CA . HIS B 1 13 ? 67.969 25.378 17.566 1.00 111.61 13 HIS B CA 1
ATOM 2212 C C . HIS B 1 13 ? 67.247 24.327 16.767 1.00 118.69 13 HIS B C 1
ATOM 2213 O O . HIS B 1 13 ? 67.019 23.254 17.272 1.00 113.51 13 HIS B O 1
ATOM 2220 N N . GLY B 1 14 ? 66.886 24.631 15.522 1.00 128.31 14 GLY B N 1
ATOM 2221 C CA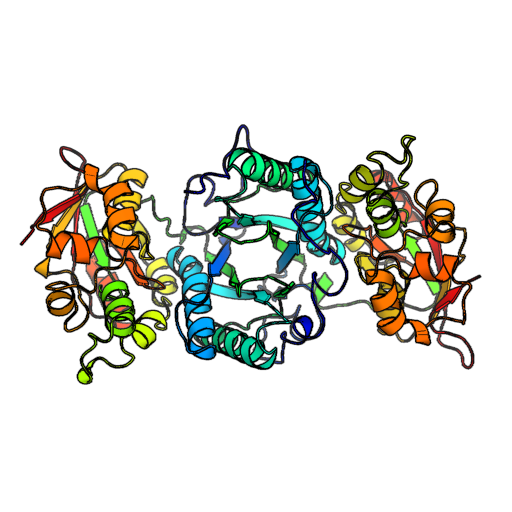 . GLY B 1 14 ? 66.045 23.748 14.752 1.00 93.62 14 GLY B CA 1
ATOM 2222 C C . GLY B 1 14 ? 65.307 24.396 13.614 1.00 119.98 14 GLY B C 1
ATOM 2223 O O . GLY B 1 14 ? 64.178 24.796 13.729 1.00 104.84 14 GLY B O 1
ATOM 2224 N N . ALA B 1 15 ? 66.005 24.517 12.504 1.00 129.33 15 ALA B N 1
ATOM 2225 C CA . ALA B 1 15 ? 65.433 24.652 11.195 1.00 115.40 15 ALA B CA 1
ATOM 2226 C C . ALA B 1 15 ? 65.537 23.231 10.861 1.00 109.82 15 ALA B C 1
ATOM 2227 O O . ALA B 1 15 ? 65.792 22.855 9.766 1.00 105.72 15 ALA B O 1
ATOM 2229 N N . GLY B 1 16 ? 65.421 22.435 11.880 1.00 112.12 16 GLY B N 1
ATOM 2230 C CA . GLY B 1 16 ? 65.728 21.036 11.799 1.00 107.68 16 GLY B CA 1
ATOM 2231 C C . GLY B 1 16 ? 64.435 20.312 11.754 1.00 107.90 16 GLY B C 1
ATOM 2232 O O . GLY B 1 16 ? 64.386 19.107 11.629 1.00 107.51 16 GLY B O 1
ATOM 2233 N N . CYS B 1 17 ? 63.363 21.064 11.877 1.00 109.74 17 CYS B N 1
ATOM 2234 C CA . CYS B 1 17 ? 62.062 20.444 11.927 1.00 114.41 17 CYS B CA 1
ATOM 2235 C C . CYS B 1 17 ? 61.290 20.714 10.652 1.00 122.79 17 CYS B C 1
ATOM 2236 O O . CYS B 1 17 ? 60.184 20.238 10.491 1.00 115.84 17 CYS B O 1
ATOM 2239 N N . GLY B 1 18 ? 61.866 21.476 9.734 1.00 134.63 18 GLY B N 1
ATOM 2240 C CA . GLY B 1 18 ? 61.021 22.051 8.698 1.00 137.59 18 GLY B CA 1
ATOM 2241 C C . GLY B 1 18 ? 60.041 21.123 8.000 1.00 142.67 18 GLY B C 1
ATOM 2242 O O . GLY B 1 18 ? 58.840 21.374 8.070 1.00 143.92 18 GLY B O 1
ATOM 2243 N N . CYS B 1 19 ? 60.500 20.074 7.319 1.00 144.52 19 CYS B N 1
ATOM 2244 C CA . CYS B 1 19 ? 61.843 19.967 6.773 1.00 147.80 19 CYS B CA 1
ATOM 2245 C C . CYS B 1 19 ? 61.682 20.207 5.271 1.00 147.06 19 CYS B C 1
ATOM 2246 O O . CYS B 1 19 ? 60.561 20.420 4.800 1.00 137.69 19 CYS B O 1
ATOM 2249 N N . LYS B 1 20 ? 62.779 20.151 4.518 1.00 152.19 20 LYS B N 1
ATOM 2250 C CA . LYS B 1 20 ? 62.703 20.304 3.064 1.00 160.77 20 LYS B CA 1
ATOM 2251 C C . LYS B 1 20 ? 62.051 21.627 2.670 1.00 158.73 20 LYS B C 1
ATOM 2252 O O . LYS B 1 20 ? 60.893 21.647 2.289 1.00 156.28 20 LYS B O 1
ATOM 2254 N N . ILE B 1 21 ? 62.793 22.724 2.793 1.00 160.86 21 ILE B N 1
ATOM 2255 C CA . ILE B 1 21 ? 62.246 24.081 2.689 1.00 159.16 21 ILE B CA 1
ATOM 2256 C C . ILE B 1 21 ? 62.151 24.606 1.243 1.00 163.37 21 ILE B C 1
ATOM 2257 O O . ILE B 1 21 ? 61.941 25.802 1.020 1.00 169.68 21 ILE B O 1
ATOM 2262 N N . SER B 1 22 ? 62.292 23.721 0.256 1.00 155.49 22 SER B N 1
ATOM 2263 C CA . SER B 1 22 ? 62.354 24.181 -1.127 1.00 141.31 22 SER B CA 1
ATOM 2264 C C . SER B 1 22 ? 62.280 23.060 -2.175 1.00 142.20 22 SER B C 1
ATOM 2265 O O . SER B 1 22 ? 62.587 21.904 -1.889 1.00 139.76 22 SER B O 1
ATOM 2268 N N . PRO B 1 23 ? 61.807 23.416 -3.386 1.00 146.54 23 PRO B N 1
ATOM 2269 C CA . PRO B 1 23 ? 60.783 24.457 -3.528 1.00 140.58 23 PRO B CA 1
ATOM 2270 C C . PRO B 1 23 ? 59.379 23.925 -3.821 1.00 135.73 23 PRO B C 1
ATOM 2271 O O . PRO B 1 23 ? 58.653 24.577 -4.574 1.00 111.26 23 PRO B O 1
ATOM 2275 N N . LYS B 1 24 ? 58.974 22.808 -3.239 1.00 127.90 24 LYS B N 1
ATOM 2276 C CA . LYS B 1 24 ? 57.609 22.329 -3.448 1.00 117.75 24 LYS B CA 1
ATOM 2277 C C . LYS B 1 24 ? 56.745 22.639 -2.235 1.00 112.04 24 LYS B C 1
ATOM 2278 O O . LYS B 1 24 ? 55.600 22.209 -2.147 1.00 113.53 24 LYS B O 1
ATOM 2284 N N . VAL B 1 25 ? 57.336 23.356 -1.283 1.00 96.82 25 VAL B N 1
ATOM 2285 C CA . VAL B 1 25 ? 56.705 23.631 0.006 1.00 99.06 25 VAL B CA 1
ATOM 2286 C C . VAL B 1 25 ? 55.974 24.975 0.056 1.00 88.02 25 VAL B C 1
ATOM 2287 O O . VAL B 1 25 ? 54.793 25.012 0.352 1.00 85.13 25 VAL B O 1
ATOM 2291 N N . LEU B 1 26 ? 56.684 26.074 -0.177 1.00 89.25 26 LEU B N 1
ATOM 2292 C CA . LEU B 1 26 ? 56.082 27.404 -0.095 1.00 87.13 26 LEU B CA 1
ATOM 2293 C C . LEU B 1 26 ? 55.384 27.833 -1.380 1.00 101.66 26 LEU B C 1
ATOM 2294 O O . LEU B 1 26 ? 56.016 27.918 -2.441 1.00 105.49 26 LEU B O 1
ATOM 2299 N N . GLU B 1 27 ? 54.089 28.126 -1.258 1.00 86.55 27 GLU B N 1
ATOM 2300 C CA . GLU B 1 27 ? 53.244 28.526 -2.385 1.00 90.37 27 GLU B CA 1
ATOM 2301 C C . GLU B 1 27 ? 53.505 27.674 -3.610 1.00 92.78 27 GLU B C 1
ATOM 2302 O O . GLU B 1 27 ? 54.056 28.121 -4.612 1.00 97.27 27 GLU B O 1
ATOM 2308 N N . THR B 1 28 ? 53.118 26.418 -3.493 1.00 97.27 28 THR B N 1
ATOM 2309 C CA . THR B 1 28 ? 53.280 25.492 -4.580 1.00 96.79 28 THR B CA 1
ATOM 2310 C C . THR B 1 28 ? 52.312 25.879 -5.684 1.00 98.78 28 THR B C 1
ATOM 2311 O O . THR B 1 28 ? 51.095 25.868 -5.475 1.00 96.18 28 THR B O 1
ATOM 2315 N N . ILE B 1 29 ? 52.849 26.180 -6.867 1.00 115.70 29 ILE B N 1
ATOM 2316 C CA . ILE B 1 29 ? 52.026 26.246 -8.076 1.00 123.08 29 ILE B CA 1
ATOM 2317 C C . ILE B 1 29 ? 51.576 24.808 -8.104 1.00 123.59 29 ILE B C 1
ATOM 2318 O O . ILE B 1 29 ? 52.332 23.945 -7.643 1.00 128.87 29 ILE B O 1
ATOM 2323 N N . LEU B 1 30 ? 50.465 24.503 -8.759 1.00 109.18 30 LEU B N 1
ATOM 2324 C CA . LEU B 1 30 ? 49.397 23.708 -8.163 1.00 112.60 30 LEU B CA 1
ATOM 2325 C C . LEU B 1 30 ? 48.676 24.727 -7.311 1.00 119.97 30 LEU B C 1
ATOM 2326 O O . LEU B 1 30 ? 48.091 25.647 -7.882 1.00 133.32 30 LEU B O 1
ATOM 2331 N N . HIS B 1 31 ? 48.713 24.597 -5.983 1.00 96.48 31 HIS B N 1
ATOM 2332 C CA . HIS B 1 31 ? 47.811 25.338 -5.097 1.00 92.46 31 HIS B CA 1
ATOM 2333 C C . HIS B 1 31 ? 47.579 26.793 -5.501 1.00 103.70 31 HIS B C 1
ATOM 2334 O O . HIS B 1 31 ? 46.441 27.262 -5.508 1.00 107.33 31 HIS B O 1
ATOM 2341 N N . SER B 1 32 ? 48.650 27.480 -5.888 1.00 107.83 32 SER B N 1
ATOM 2342 C CA . SER B 1 32 ? 48.621 28.912 -6.204 1.00 124.48 32 SER B CA 1
ATOM 2343 C C . SER B 1 32 ? 47.568 29.322 -7.240 1.00 132.78 32 SER B C 1
ATOM 2344 O O . SER B 1 32 ? 47.219 30.499 -7.350 1.00 138.20 32 SER B O 1
ATOM 2347 N N . GLU B 1 33 ? 47.065 28.352 -7.992 1.00 133.42 33 GLU B N 1
ATOM 2348 C CA . GLU B 1 33 ? 46.159 28.624 -9.101 1.00 138.58 33 GLU B CA 1
ATOM 2349 C C . GLU B 1 33 ? 44.712 28.787 -8.638 1.00 137.42 33 GLU B C 1
ATOM 2350 O O . GLU B 1 33 ? 43.797 28.947 -9.449 1.00 133.56 33 GLU B O 1
ATOM 2356 N N . GLN B 1 34 ? 44.526 28.752 -7.322 1.00 126.55 34 GLN B N 1
ATOM 2357 C CA . GLN B 1 34 ? 43.204 28.734 -6.702 1.00 123.16 34 GLN B CA 1
ATOM 2358 C C . GLN B 1 34 ? 42.580 30.088 -6.376 1.00 132.65 34 GLN B C 1
ATOM 2359 O O . GLN B 1 34 ? 41.595 30.157 -5.648 1.00 138.60 34 GLN B O 1
ATOM 2365 N N . ALA B 1 35 ? 43.190 31.161 -6.867 1.00 136.93 35 ALA B N 1
ATOM 2366 C CA . ALA B 1 35 ? 42.541 32.475 -6.873 1.00 137.82 35 ALA B CA 1
ATOM 2367 C C . ALA B 1 35 ? 41.234 32.539 -7.715 1.00 132.84 35 ALA B C 1
ATOM 2368 O O . ALA B 1 35 ? 40.363 33.371 -7.443 1.00 133.24 35 ALA B O 1
ATOM 2370 N N . LYS B 1 36 ? 41.107 31.657 -8.713 1.00 129.60 36 LYS B N 1
ATOM 2371 C CA . LYS B 1 36 ? 39.915 31.553 -9.592 1.00 140.47 36 LYS B CA 1
ATOM 2372 C C . LYS B 1 36 ? 39.603 32.788 -10.472 1.00 152.63 36 LYS B C 1
ATOM 2373 O O . LYS B 1 36 ? 40.488 33.316 -11.144 1.00 160.65 36 LYS B O 1
ATOM 2379 N N . PHE B 1 37 ? 38.340 33.216 -10.483 1.00 152.19 37 PHE B N 1
ATOM 2380 C CA . PHE B 1 37 ? 37.870 34.340 -11.295 1.00 157.37 37 PHE B CA 1
ATOM 2381 C C . PHE B 1 37 ? 36.670 34.948 -10.585 1.00 173.83 37 PHE B C 1
ATOM 2382 O O . PHE B 1 37 ? 35.965 34.226 -9.871 1.00 185.46 37 PHE B O 1
ATOM 2390 N N . VAL B 1 38 ? 36.431 36.249 -10.809 1.00 162.67 38 VAL B N 1
ATOM 2391 C CA . VAL B 1 38 ? 35.132 36.896 -10.557 1.00 141.96 38 VAL B CA 1
ATOM 2392 C C . VAL B 1 38 ? 35.131 38.420 -10.790 1.00 126.27 38 VAL B C 1
ATOM 2393 O O . VAL B 1 38 ? 36.188 39.058 -10.807 1.00 112.28 38 VAL B O 1
ATOM 2397 N N . ASP B 1 39 ? 33.939 38.987 -10.995 1.00 119.40 39 ASP B N 1
ATOM 2398 C CA . ASP B 1 39 ? 33.752 40.441 -10.977 1.00 113.48 39 ASP B CA 1
ATOM 2399 C C . ASP B 1 39 ? 32.397 40.998 -10.432 1.00 131.73 39 ASP B C 1
ATOM 2400 O O . ASP B 1 39 ? 31.604 41.518 -11.218 1.00 96.94 39 ASP B O 1
ATOM 2405 N N . PRO B 1 40 ? 32.086 40.815 -9.121 1.00 134.43 40 PRO B N 1
ATOM 2406 C CA . PRO B 1 40 ? 31.216 41.692 -8.307 1.00 132.57 40 PRO B CA 1
ATOM 2407 C C . PRO B 1 40 ? 31.845 43.027 -7.826 1.00 101.43 40 PRO B C 1
ATOM 2408 O O . PRO B 1 40 ? 31.149 44.008 -7.562 1.00 104.44 40 PRO B O 1
ATOM 2412 N N . ASN B 1 41 ? 33.166 43.039 -7.723 1.00 99.27 41 ASN B N 1
ATOM 2413 C CA . ASN B 1 41 ? 33.961 44.234 -7.433 1.00 80.52 41 ASN B CA 1
ATOM 2414 C C . ASN B 1 41 ? 33.791 44.976 -6.068 1.00 120.32 41 ASN B C 1
ATOM 2415 O O . ASN B 1 41 ? 33.382 44.397 -5.036 1.00 96.08 41 ASN B O 1
ATOM 2420 N N . LEU B 1 42 ? 34.076 46.277 -6.135 1.00 118.54 42 LEU B N 1
ATOM 2421 C CA . LEU B 1 42 ? 34.762 47.078 -5.111 1.00 104.11 42 LEU B CA 1
ATOM 2422 C C . LEU B 1 42 ? 36.181 46.530 -4.825 1.00 86.04 42 LEU B C 1
ATOM 2423 O O . LEU B 1 42 ? 37.067 47.244 -4.363 1.00 75.97 42 LEU B O 1
ATOM 2428 N N . LEU B 1 43 ? 36.419 45.298 -5.259 1.00 82.31 43 LEU B N 1
ATOM 2429 C CA . LEU B 1 43 ? 37.671 44.610 -5.040 1.00 76.98 43 LEU B CA 1
ATOM 2430 C C . LEU B 1 43 ? 38.529 44.877 -6.261 1.00 91.08 43 LEU B C 1
ATOM 2431 O O . LEU B 1 43 ? 38.315 44.301 -7.333 1.00 97.72 43 LEU B O 1
ATOM 2436 N N . VAL B 1 44 ? 39.505 45.760 -6.115 1.00 87.18 44 VAL B N 1
ATOM 2437 C CA . VAL B 1 44 ? 40.282 46.111 -7.286 1.00 87.02 44 VAL B CA 1
ATOM 2438 C C . VAL B 1 44 ? 41.620 45.394 -7.363 1.00 80.91 44 VAL B C 1
ATOM 2439 O O . VAL B 1 44 ? 42.204 45.290 -8.425 1.00 93.04 44 VAL B O 1
ATOM 2443 N N . GLY B 1 45 ? 42.070 44.852 -6.237 1.00 99.52 45 GLY B N 1
ATOM 2444 C CA . GLY B 1 45 ? 43.445 44.414 -6.134 1.00 100.03 45 GLY B CA 1
ATOM 2445 C C . GLY B 1 45 ? 43.904 42.985 -6.313 1.00 103.33 45 GLY B C 1
ATOM 2446 O O . GLY B 1 45 ? 45.046 42.807 -6.740 1.00 98.59 45 GLY B O 1
ATOM 2447 N N . ASN B 1 46 ? 43.108 41.969 -5.961 1.00 100.63 46 ASN B N 1
ATOM 2448 C CA . ASN B 1 46 ? 43.427 40.632 -6.483 1.00 121.29 46 ASN B CA 1
ATOM 2449 C C . ASN B 1 46 ? 42.265 39.754 -6.864 1.00 127.38 46 ASN B C 1
ATOM 2450 O O . ASN B 1 46 ? 41.727 39.057 -6.004 1.00 116.11 46 ASN B O 1
ATOM 2452 N N . GLU B 1 47 ? 41.958 39.683 -8.155 1.00 136.47 47 GLU B N 1
ATOM 2453 C CA . GLU B 1 47 ? 41.086 38.634 -8.659 1.00 133.30 47 GLU B CA 1
ATOM 2454 C C . GLU B 1 47 ? 41.798 37.551 -9.483 1.00 141.36 47 GLU B C 1
ATOM 2455 O O . GLU B 1 47 ? 41.185 36.536 -9.809 1.00 141.78 47 GLU B O 1
ATOM 2457 N N . THR B 1 48 ? 43.078 37.738 -9.812 1.00 148.53 48 THR B N 1
ATOM 2458 C CA . THR B 1 48 ? 43.689 36.835 -10.792 1.00 157.42 48 THR B CA 1
ATOM 2459 C C . THR B 1 48 ? 44.969 36.093 -10.377 1.00 160.91 48 THR B C 1
ATOM 2460 O O . THR B 1 48 ? 44.910 34.969 -9.873 1.00 165.92 48 THR B O 1
ATOM 2464 N N . ARG B 1 49 ? 46.121 36.727 -10.593 1.00 155.53 49 ARG B N 1
ATOM 2465 C CA . ARG B 1 49 ? 47.423 36.160 -10.219 1.00 145.59 49 ARG B CA 1
ATOM 2466 C C . ARG B 1 49 ? 48.065 36.802 -8.987 1.00 140.78 49 ARG B C 1
ATOM 2467 O O . ARG B 1 49 ? 49.152 36.403 -8.566 1.00 138.17 49 ARG B O 1
ATOM 2469 N N . ASP B 1 50 ? 47.398 37.807 -8.427 1.00 133.89 50 ASP B N 1
ATOM 2470 C CA . ASP B 1 50 ? 48.031 38.707 -7.462 1.00 119.54 50 ASP B CA 1
ATOM 2471 C C . ASP B 1 50 ? 48.315 38.067 -6.113 1.00 108.49 50 ASP B C 1
ATOM 2472 O O . ASP B 1 50 ? 47.719 37.051 -5.755 1.00 111.42 50 ASP B O 1
ATOM 2477 N N . ASP B 1 51 ? 49.258 38.660 -5.385 1.00 95.44 51 ASP B N 1
ATOM 2478 C CA . ASP B 1 51 ? 49.594 38.203 -4.034 1.00 115.51 51 ASP B CA 1
ATOM 2479 C C . ASP B 1 51 ? 48.958 39.015 -2.887 1.00 114.16 51 ASP B C 1
ATOM 2480 O O . ASP B 1 51 ? 49.255 38.769 -1.715 1.00 129.70 51 ASP B O 1
ATOM 2485 N N . ALA B 1 52 ? 48.109 39.985 -3.233 1.00 99.99 52 ALA B N 1
ATOM 2486 C CA . ALA B 1 52 ? 47.386 40.792 -2.239 1.00 84.53 52 ALA B CA 1
ATOM 2487 C C . ALA B 1 52 ? 46.020 41.266 -2.725 1.00 86.63 52 ALA B C 1
ATOM 2488 O O . ALA B 1 52 ? 45.868 41.653 -3.879 1.00 89.83 52 ALA B O 1
ATOM 2490 N N . ALA B 1 53 ? 45.052 41.321 -1.820 1.00 81.64 53 ALA B N 1
ATOM 2491 C CA . ALA B 1 53 ? 43.734 41.863 -2.153 1.00 67.04 53 ALA B CA 1
ATOM 2492 C C . ALA B 1 53 ? 43.634 43.340 -1.764 1.00 68.34 53 ALA B C 1
ATOM 2493 O O . ALA B 1 53 ? 44.275 43.789 -0.823 1.00 68.74 53 ALA B O 1
ATOM 2495 N N . VAL B 1 54 ? 42.874 44.107 -2.536 1.00 65.74 54 VAL B N 1
ATOM 2496 C CA . VAL B 1 54 ? 42.710 45.538 -2.289 1.00 69.37 54 VAL B CA 1
ATOM 2497 C C . VAL B 1 54 ? 41.260 45.925 -2.520 1.00 72.97 54 VAL B C 1
ATOM 2498 O O . VAL B 1 54 ? 40.663 45.560 -3.538 1.00 69.65 54 VAL B O 1
ATOM 2502 N N . TYR B 1 55 ? 40.697 46.672 -1.576 1.00 68.40 55 TYR B N 1
ATOM 2503 C CA . TYR B 1 55 ? 39.286 47.022 -1.636 1.00 73.24 55 TYR B CA 1
ATOM 2504 C C . TYR B 1 55 ? 39.128 48.526 -1.485 1.00 73.76 55 TYR B C 1
ATOM 2505 O O . TYR B 1 55 ? 39.612 49.119 -0.522 1.00 75.76 55 TYR B O 1
ATOM 2514 N N . ASP B 1 56 ? 38.459 49.126 -2.462 1.00 66.91 56 ASP B N 1
ATOM 2515 C CA . ASP B 1 56 ? 38.203 50.555 -2.513 1.00 76.25 56 ASP B CA 1
ATOM 2516 C C . ASP B 1 56 ? 37.032 50.900 -1.588 1.00 88.99 56 ASP B C 1
ATOM 2517 O O . ASP B 1 56 ? 35.951 50.311 -1.689 1.00 92.65 56 ASP B O 1
ATOM 2522 N N . LEU B 1 57 ? 37.254 51.851 -0.684 1.00 81.60 57 LEU B N 1
ATOM 2523 C CA . LEU B 1 57 ? 36.216 52.268 0.244 1.00 81.68 57 LEU B CA 1
ATOM 2524 C C . LEU B 1 57 ? 35.358 53.389 -0.328 1.00 91.70 57 LEU B C 1
ATOM 2525 O O . LEU B 1 57 ? 34.270 53.669 0.177 1.00 96.89 57 LEU B O 1
ATOM 2530 N N . GLY B 1 58 ? 35.841 54.014 -1.395 1.00 92.54 58 GLY B N 1
ATOM 2531 C CA . GLY B 1 58 ? 35.069 55.021 -2.101 1.00 98.20 58 GLY B CA 1
ATOM 2532 C C . GLY B 1 58 ? 35.300 56.446 -1.638 1.00 104.32 58 GLY B C 1
ATOM 2533 O O . GLY B 1 58 ? 34.829 57.393 -2.265 1.00 116.94 58 GLY B O 1
ATOM 2534 N N . ASN B 1 59 ? 36.012 56.598 -0.529 1.00 103.05 59 ASN B N 1
ATOM 2535 C CA . ASN B 1 59 ? 36.309 57.911 0.022 1.00 105.25 59 ASN B CA 1
ATOM 2536 C C . ASN B 1 59 ? 37.675 58.387 -0.444 1.00 103.12 59 ASN B C 1
ATOM 2537 O O . ASN B 1 59 ? 38.152 59.440 -0.028 1.00 112.95 59 ASN B O 1
ATOM 2542 N N . GLY B 1 60 ? 38.308 57.594 -1.299 1.00 98.47 60 GLY B N 1
ATOM 2543 C CA . GLY B 1 60 ? 39.646 57.898 -1.774 1.00 95.45 60 GLY B CA 1
ATOM 2544 C C . GLY B 1 60 ? 40.697 57.033 -1.101 1.00 97.38 60 GLY B C 1
ATOM 2545 O O . GLY B 1 60 ? 41.890 57.146 -1.385 1.00 101.93 60 GLY B O 1
ATOM 2546 N N . THR B 1 61 ? 40.245 56.158 -0.207 1.00 98.88 61 THR B N 1
ATOM 2547 C CA . THR B 1 61 ? 41.138 55.259 0.516 1.00 94.65 61 THR B CA 1
ATOM 2548 C C . THR B 1 61 ? 40.809 53.780 0.257 1.00 82.03 61 THR B C 1
ATOM 2549 O O . THR B 1 61 ? 39.649 53.364 0.306 1.00 73.48 61 THR B O 1
ATOM 2553 N N . SER B 1 62 ? 41.840 52.992 -0.021 1.00 69.53 62 SER B N 1
ATOM 2554 C CA . SER B 1 62 ? 41.684 51.550 -0.184 1.00 75.03 62 SER B CA 1
ATOM 2555 C C . SER B 1 62 ? 42.379 50.736 0.915 1.00 72.57 62 SER B C 1
ATOM 2556 O O . SER B 1 62 ? 43.502 51.050 1.330 1.00 62.00 62 SER B O 1
ATOM 2559 N N . VAL B 1 63 ? 41.716 49.672 1.356 1.00 68.64 63 VAL B N 1
ATOM 2560 C CA . VAL B 1 63 ? 42.298 48.740 2.317 1.00 65.22 63 VAL B CA 1
ATOM 2561 C C . VAL B 1 63 ? 43.002 47.575 1.622 1.00 75.33 63 VAL B C 1
ATOM 2562 O O . VAL B 1 63 ? 42.438 46.934 0.740 1.00 77.19 63 VAL B O 1
ATOM 2566 N N . ILE B 1 64 ? 44.231 47.304 2.041 1.00 76.68 64 ILE B N 1
ATOM 2567 C CA . ILE B 1 64 ? 45.026 46.204 1.521 1.00 70.62 64 ILE B CA 1
ATOM 2568 C C . ILE B 1 64 ? 44.967 45.057 2.514 1.00 68.49 64 ILE B C 1
ATOM 2569 O O . ILE B 1 64 ? 44.965 45.275 3.720 1.00 60.48 64 ILE B O 1
ATOM 2574 N N . SER B 1 65 ? 44.882 43.834 2.007 1.00 70.11 65 SER B N 1
ATOM 2575 C CA . SER B 1 65 ? 44.935 42.650 2.859 1.00 63.82 65 SER B CA 1
ATOM 2576 C C . SER B 1 65 ? 45.889 41.656 2.234 1.00 67.77 65 SER B C 1
ATOM 2577 O O . SER B 1 65 ? 45.774 41.323 1.039 1.00 60.00 65 SER B O 1
ATOM 2580 N N . THR B 1 66 ? 46.841 41.186 3.026 1.00 60.83 66 THR B N 1
ATOM 2581 C CA . THR B 1 66 ? 47.843 40.288 2.468 1.00 66.56 66 THR B CA 1
ATOM 2582 C C . THR B 1 66 ? 48.285 39.272 3.505 1.00 60.87 66 THR B C 1
ATOM 2583 O O . THR B 1 66 ? 48.364 39.579 4.670 1.00 71.07 66 THR B O 1
ATOM 2587 N N . THR B 1 67 ? 48.551 38.048 3.085 1.00 61.17 67 THR B N 1
ATOM 2588 C CA . THR B 1 67 ? 48.979 37.028 4.025 1.00 60.25 67 THR B CA 1
ATOM 2589 C C . THR B 1 67 ? 50.185 36.295 3.480 1.00 58.21 67 THR B C 1
ATOM 2590 O O . THR B 1 67 ? 50.314 36.094 2.281 1.00 64.50 67 THR B O 1
ATOM 2594 N N . ASP B 1 68 ? 51.094 35.942 4.373 1.00 68.56 68 ASP B N 1
ATOM 2595 C CA . ASP B 1 68 ? 52.185 35.064 3.997 1.00 59.39 68 ASP B CA 1
ATOM 2596 C C . ASP B 1 68 ? 52.666 34.346 5.258 1.00 71.74 68 ASP B C 1
ATOM 2597 O O . ASP B 1 68 ? 52.625 34.913 6.357 1.00 59.09 68 ASP B O 1
ATOM 2602 N N . PHE B 1 69 ? 53.085 33.095 5.098 1.00 66.06 69 PHE B N 1
ATOM 2603 C CA . PHE B 1 69 ? 53.589 32.303 6.207 1.00 58.16 69 PHE B CA 1
ATOM 2604 C C . PHE B 1 69 ? 54.477 31.189 5.674 1.00 56.18 69 PHE B C 1
ATOM 2605 O O . PHE B 1 69 ? 54.264 30.695 4.559 1.00 56.65 69 PHE B O 1
ATOM 2613 N N . PHE B 1 70 ? 55.451 30.760 6.471 1.00 60.12 70 PHE B N 1
ATOM 2614 C CA . PHE B 1 70 ? 56.254 29.607 6.075 1.00 65.76 70 PHE B CA 1
ATOM 2615 C C . PHE B 1 70 ? 56.806 28.744 7.207 1.00 67.06 70 PHE B C 1
ATOM 2616 O O . PHE B 1 70 ? 56.516 28.961 8.386 1.00 74.08 70 PHE B O 1
ATOM 2624 N N . MET B 1 71 ? 57.552 27.717 6.815 1.00 65.27 71 MET B N 1
ATOM 2625 C CA . MET B 1 71 ? 58.307 26.900 7.745 1.00 70.47 71 MET B CA 1
ATOM 2626 C C . MET B 1 71 ? 59.584 27.647 8.107 1.00 75.36 71 MET B C 1
ATOM 2627 O O . MET B 1 71 ? 59.969 28.576 7.392 1.00 75.49 71 MET B O 1
ATOM 2632 N N . PRO B 1 72 ? 60.237 27.259 9.223 1.00 76.10 72 PRO B N 1
ATOM 2633 C CA . PRO B 1 72 ? 61.462 27.954 9.649 1.00 76.34 72 PRO B CA 1
ATOM 2634 C C . PRO B 1 72 ? 62.594 27.923 8.628 1.00 78.09 72 PRO B C 1
ATOM 2635 O O . PRO B 1 72 ? 63.040 26.851 8.208 1.00 83.70 72 PRO B O 1
ATOM 2639 N N . ILE B 1 73 ? 63.047 29.120 8.253 1.00 83.78 73 ILE B N 1
ATOM 2640 C CA . ILE B 1 73 ? 64.180 29.335 7.349 1.00 80.34 73 ILE B CA 1
ATOM 2641 C C . ILE B 1 73 ? 65.517 29.347 8.062 1.00 80.89 73 ILE B C 1
ATOM 2642 O O . ILE B 1 73 ? 66.543 28.954 7.498 1.00 86.21 73 ILE B O 1
ATOM 2647 N N . VAL B 1 74 ? 65.493 29.843 9.299 1.00 84.98 74 VAL B N 1
ATOM 2648 C CA . VAL B 1 74 ? 66.680 29.903 10.151 1.00 89.38 74 VAL B CA 1
ATOM 2649 C C . VAL B 1 74 ? 66.434 29.087 11.417 1.00 82.55 74 VAL B C 1
ATOM 2650 O O . VAL B 1 74 ? 65.292 28.723 11.724 1.00 70.91 74 VAL B O 1
ATOM 2654 N N . ASP B 1 75 ? 67.515 28.762 12.119 1.00 84.06 75 ASP B N 1
ATOM 2655 C CA . ASP B 1 75 ? 67.427 27.974 13.344 1.00 88.80 75 ASP B CA 1
ATOM 2656 C C . ASP B 1 75 ? 66.974 28.758 14.570 1.00 77.96 75 ASP B C 1
ATOM 2657 O O . ASP B 1 75 ? 66.414 28.175 15.491 1.00 76.04 75 ASP B O 1
ATOM 2662 N N . ASN B 1 76 ? 67.225 30.067 14.574 1.00 77.36 76 ASN B N 1
ATOM 2663 C CA . ASN B 1 76 ? 66.849 30.947 15.684 1.00 78.28 76 ASN B CA 1
ATOM 2664 C C . ASN B 1 76 ? 65.380 31.402 15.611 1.00 77.01 76 ASN B C 1
ATOM 2665 O O . ASN B 1 76 ? 64.990 32.139 14.705 1.00 63.31 76 ASN B O 1
ATOM 2670 N N . PRO B 1 77 ? 64.576 30.984 16.595 1.00 68.37 77 PRO B N 1
ATOM 2671 C CA . PRO B 1 77 ? 63.126 31.204 16.640 1.00 67.57 77 PRO B CA 1
ATOM 2672 C C . PRO B 1 77 ? 62.729 32.678 16.592 1.00 64.38 77 PRO B C 1
ATOM 2673 O O . PRO B 1 77 ? 61.745 33.057 15.936 1.00 66.98 77 PRO B O 1
ATOM 2677 N N . PHE B 1 78 ? 63.484 33.508 17.294 1.00 57.12 78 PHE B N 1
ATOM 2678 C CA . PHE B 1 78 ? 63.179 34.927 17.303 1.00 63.43 78 PHE B CA 1
ATOM 2679 C C . PHE B 1 78 ? 63.337 35.485 15.888 1.00 59.10 78 PHE B C 1
ATOM 2680 O O . PHE B 1 78 ? 62.455 36.188 15.379 1.00 55.93 78 PHE B O 1
ATOM 2688 N N . ASP B 1 79 ? 64.486 35.172 15.283 1.00 58.44 79 ASP B N 1
ATOM 2689 C CA . ASP B 1 79 ? 64.819 35.625 13.940 1.00 64.49 79 ASP B CA 1
ATOM 2690 C C . ASP B 1 79 ? 63.832 35.095 12.911 1.00 66.99 79 ASP B C 1
ATOM 2691 O O . ASP B 1 79 ? 63.436 35.821 12.027 1.00 63.39 79 ASP B O 1
ATOM 2696 N N . PHE B 1 80 ? 63.457 33.825 13.039 1.00 62.14 80 PHE B N 1
ATOM 2697 C CA . PHE B 1 80 ? 62.493 33.207 12.150 1.00 64.74 80 PHE B CA 1
ATOM 2698 C C . PHE B 1 80 ? 61.220 34.030 12.162 1.00 64.48 80 PHE B C 1
ATOM 2699 O O . PHE B 1 80 ? 60.741 34.431 11.097 1.00 56.09 80 PHE B O 1
ATOM 2707 N N . GLY B 1 81 ? 60.699 34.309 13.359 1.00 61.72 81 GLY B N 1
ATOM 2708 C CA . GLY B 1 81 ? 59.518 35.156 13.471 1.00 53.18 81 GLY B CA 1
ATOM 2709 C C . GLY B 1 81 ? 59.666 36.564 12.890 1.00 54.80 81 GLY B C 1
ATOM 2710 O O . GLY B 1 81 ? 58.734 37.092 12.258 1.00 52.60 81 GLY B O 1
ATOM 2711 N N . ARG B 1 82 ? 60.817 37.188 13.135 1.00 52.77 82 ARG B N 1
ATOM 2712 C CA . ARG B 1 82 ? 61.075 38.515 12.594 1.00 64.60 82 ARG B CA 1
ATOM 2713 C C . ARG B 1 82 ? 61.028 38.484 11.079 1.00 66.77 82 ARG B C 1
ATOM 2714 O O . ARG B 1 82 ? 60.405 39.331 10.439 1.00 58.93 82 ARG B O 1
ATOM 2722 N N . ILE B 1 83 ? 61.753 37.531 10.515 1.00 55.11 83 ILE B N 1
ATOM 2723 C CA . ILE B 1 83 ? 61.884 37.432 9.076 1.00 63.43 83 ILE B CA 1
ATOM 2724 C C . ILE B 1 83 ? 60.535 37.164 8.423 1.00 73.16 83 ILE B C 1
ATOM 2725 O O . ILE B 1 83 ? 60.173 37.834 7.447 1.00 57.23 83 ILE B O 1
ATOM 2730 N N . ALA B 1 84 ? 59.785 36.202 8.967 1.00 54.26 84 ALA B N 1
ATOM 2731 C CA . ALA B 1 84 ? 58.509 35.867 8.366 1.00 59.08 84 ALA B CA 1
ATOM 2732 C C . ALA B 1 84 ? 57.570 37.065 8.438 1.00 62.04 84 ALA B C 1
ATOM 2733 O O . ALA B 1 84 ? 56.890 37.384 7.459 1.00 64.07 84 ALA B O 1
ATOM 2735 N N . ALA B 1 85 ? 57.604 37.787 9.554 1.00 52.85 85 ALA B N 1
ATOM 2736 C CA . ALA B 1 85 ? 56.728 38.958 9.694 1.00 48.79 85 ALA B CA 1
ATOM 2737 C C . ALA B 1 85 ? 57.145 40.048 8.708 1.00 53.27 85 ALA B C 1
ATOM 2738 O O . ALA B 1 85 ? 56.309 40.688 8.055 1.00 52.24 85 ALA B O 1
ATOM 2740 N N . THR B 1 86 ? 58.451 40.254 8.605 1.00 51.93 86 THR B N 1
ATOM 2741 C CA . THR B 1 86 ? 58.986 41.259 7.700 1.00 57.29 86 THR B CA 1
ATOM 2742 C C . THR B 1 86 ? 58.564 40.981 6.252 1.00 59.40 86 THR B C 1
ATOM 2743 O O . THR B 1 86 ? 58.129 41.872 5.538 1.00 58.40 86 THR B O 1
ATOM 2747 N N . ASN B 1 87 ? 58.697 39.726 5.851 1.00 69.99 87 ASN B N 1
ATOM 2748 C CA . ASN B 1 87 ? 58.303 39.279 4.534 1.00 60.61 87 ASN B CA 1
ATOM 2749 C C . ASN B 1 87 ? 56.822 39.508 4.281 1.00 63.05 87 ASN B C 1
ATOM 2750 O O . ASN B 1 87 ? 56.461 40.068 3.254 1.00 65.29 87 ASN B O 1
ATOM 2755 N N . ALA B 1 88 ? 55.971 39.102 5.224 1.00 58.13 88 ALA B N 1
ATOM 2756 C CA . ALA B 1 88 ? 54.540 39.327 5.080 1.00 56.42 88 ALA B CA 1
ATOM 2757 C C . ALA B 1 88 ? 54.183 40.807 4.967 1.00 66.51 88 ALA B C 1
ATOM 2758 O O . ALA B 1 88 ? 53.291 41.180 4.208 1.00 62.66 88 ALA B O 1
ATOM 2760 N N . ILE B 1 89 ? 54.886 41.655 5.706 1.00 64.80 89 ILE B N 1
ATOM 2761 C CA . ILE B 1 89 ? 54.554 43.076 5.713 1.00 61.41 89 ILE B CA 1
ATOM 2762 C C . ILE B 1 89 ? 55.068 43.766 4.441 1.00 57.09 89 ILE B C 1
ATOM 2763 O O . ILE B 1 89 ? 54.496 44.756 3.990 1.00 65.31 89 ILE B O 1
ATOM 2768 N N . SER B 1 90 ? 56.135 43.228 3.855 1.00 54.70 90 SER B N 1
ATOM 2769 C CA . SER B 1 90 ? 56.703 43.800 2.637 1.00 57.27 90 SER B CA 1
ATOM 2770 C C . SER B 1 90 ? 55.692 44.013 1.511 1.00 71.67 90 SER B C 1
ATOM 2771 O O . SER B 1 90 ? 55.803 44.974 0.757 1.00 65.76 90 SER B O 1
ATOM 2774 N N . ASP B 1 91 ? 54.720 43.111 1.397 1.00 69.14 91 ASP B N 1
ATOM 2775 C CA . ASP B 1 91 ? 53.719 43.198 0.334 1.00 78.81 91 ASP B CA 1
ATOM 2776 C C . ASP B 1 91 ? 52.927 44.509 0.402 1.00 79.86 91 ASP B C 1
ATOM 2777 O O . ASP B 1 91 ? 52.534 45.064 -0.617 1.00 67.22 91 ASP B O 1
ATOM 2782 N N . ILE B 1 92 ? 52.704 45.026 1.605 1.00 77.54 92 ILE B N 1
ATOM 2783 C CA . ILE B 1 92 ? 51.995 46.296 1.715 1.00 62.71 92 ILE B CA 1
ATOM 2784 C C . ILE B 1 92 ? 52.861 47.472 1.254 1.00 75.25 92 ILE B C 1
ATOM 2785 O O . ILE B 1 92 ? 52.402 48.332 0.491 1.00 75.23 92 ILE B O 1
ATOM 2790 N N . PHE B 1 93 ? 54.126 47.471 1.673 1.00 67.50 93 PHE B N 1
ATOM 2791 C CA . PHE B 1 93 ? 55.079 48.503 1.261 1.00 60.78 93 PHE B CA 1
ATOM 2792 C C . PHE B 1 93 ? 55.374 48.523 -0.241 1.00 76.74 93 PHE B C 1
ATOM 2793 O O . PHE B 1 93 ? 55.593 49.588 -0.811 1.00 87.33 93 PHE B O 1
ATOM 2801 N N . ALA B 1 94 ? 55.393 47.354 -0.876 1.00 74.18 94 ALA B N 1
ATOM 2802 C CA . ALA B 1 94 ? 55.771 47.269 -2.292 1.00 82.46 94 ALA B CA 1
ATOM 2803 C C . ALA B 1 94 ? 54.695 47.803 -3.268 1.00 70.44 94 ALA B C 1
ATOM 2804 O O . ALA B 1 94 ? 54.986 48.097 -4.413 1.00 93.04 94 ALA B O 1
ATOM 2806 N N . MET B 1 95 ? 53.465 47.914 -2.781 1.00 75.64 95 MET B N 1
ATOM 2807 C CA . MET B 1 95 ? 52.372 48.576 -3.474 1.00 84.45 95 MET B CA 1
ATOM 2808 C C . MET B 1 95 ? 52.268 50.016 -3.025 1.00 88.34 95 MET B C 1
ATOM 2809 O O . MET B 1 95 ? 51.339 50.727 -3.411 1.00 87.06 95 MET B O 1
ATOM 2814 N N . GLY B 1 96 ? 53.183 50.426 -2.157 1.00 92.26 96 GLY B N 1
ATOM 2815 C CA . GLY B 1 96 ? 53.166 51.770 -1.622 1.00 66.24 96 GLY B CA 1
ATOM 2816 C C . GLY B 1 96 ? 52.087 52.030 -0.595 1.00 72.72 96 GLY B C 1
ATOM 2817 O O . GLY B 1 96 ? 51.587 53.149 -0.492 1.00 69.80 96 GLY B O 1
ATOM 2818 N N . GLY B 1 97 ? 51.727 50.997 0.170 1.00 61.29 97 GLY B N 1
ATOM 2819 C CA . GLY B 1 97 ? 50.751 51.140 1.231 1.00 67.03 97 GLY B CA 1
ATOM 2820 C C . GLY B 1 97 ? 51.397 51.295 2.600 1.00 66.17 97 GLY B C 1
ATOM 2821 O O . GLY B 1 97 ? 52.612 51.160 2.748 1.00 70.95 97 GLY B O 1
ATOM 2822 N N . LYS B 1 98 ? 50.571 51.619 3.584 1.00 66.55 98 LYS B N 1
ATOM 2823 C CA . LYS B 1 98 ? 50.978 51.734 4.975 1.00 71.46 98 LYS B CA 1
ATOM 2824 C C . LYS B 1 98 ? 50.273 50.633 5.754 1.00 68.04 98 LYS B C 1
ATOM 2825 O O . LYS B 1 98 ? 49.052 50.521 5.658 1.00 57.67 98 LYS B O 1
ATOM 2831 N N . PRO B 1 99 ? 51.028 49.772 6.468 1.00 61.67 99 PRO B N 1
ATOM 2832 C CA . PRO B 1 99 ? 50.364 48.815 7.362 1.00 56.94 99 PRO B CA 1
ATOM 2833 C C . PRO B 1 99 ? 49.707 49.492 8.562 1.00 62.30 99 PRO B C 1
ATOM 2834 O O . PRO B 1 99 ? 50.313 50.378 9.164 1.00 69.68 99 PRO B O 1
ATOM 2838 N N . ILE B 1 100 ? 48.447 49.162 8.830 1.00 57.76 100 ILE B N 1
ATOM 2839 C CA . ILE B 1 100 ? 47.808 49.588 10.057 1.00 61.93 100 ILE B CA 1
ATOM 2840 C C . ILE B 1 100 ? 47.690 48.515 11.138 1.00 70.95 100 ILE B C 1
ATOM 2841 O O . ILE B 1 100 ? 47.560 48.854 12.307 1.00 67.75 100 ILE B O 1
ATOM 2846 N N . MET B 1 101 ? 47.789 47.238 10.768 1.00 67.16 101 MET B N 1
ATOM 2847 C CA . MET B 1 101 ? 47.810 46.160 11.765 1.00 61.11 101 MET B CA 1
ATOM 2848 C C . MET B 1 101 ? 48.197 44.794 11.206 1.00 56.26 101 MET B C 1
ATOM 2849 O O . MET B 1 101 ? 48.310 44.610 10.001 1.00 63.01 101 MET B O 1
ATOM 2854 N N . ALA B 1 102 ? 48.370 43.829 12.101 1.00 54.53 102 ALA B N 1
ATOM 2855 C CA . ALA B 1 102 ? 48.790 42.495 11.711 1.00 46.68 102 ALA B CA 1
ATOM 2856 C C . ALA B 1 102 ? 48.299 41.469 12.702 1.00 53.58 102 ALA B C 1
ATOM 2857 O O . ALA B 1 102 ? 48.196 41.741 13.889 1.00 56.08 102 ALA B O 1
ATOM 2859 N N . ILE B 1 103 ? 48.003 40.269 12.231 1.00 54.38 103 ILE B N 1
ATOM 2860 C CA . ILE B 1 103 ? 47.630 39.239 13.178 1.00 55.26 103 ILE B CA 1
ATOM 2861 C C . ILE B 1 103 ? 48.448 38.025 12.867 1.00 55.48 103 ILE B C 1
ATOM 2862 O O . ILE B 1 103 ? 48.759 37.765 11.715 1.00 56.78 103 ILE B O 1
ATOM 2867 N N . ALA B 1 104 ? 48.822 37.296 13.904 1.00 54.94 104 ALA B N 1
ATOM 2868 C CA . ALA B 1 104 ? 49.743 36.184 13.754 1.00 58.46 104 ALA B CA 1
ATOM 2869 C C . ALA B 1 104 ? 49.074 34.928 13.175 1.00 58.86 104 ALA B C 1
ATOM 2870 O O . ALA B 1 104 ? 47.885 34.679 13.379 1.00 62.56 104 ALA B O 1
ATOM 2872 N N . ILE B 1 105 ? 49.855 34.147 12.441 1.00 60.43 105 ILE B N 1
ATOM 2873 C CA . ILE B 1 105 ? 49.436 32.842 11.966 1.00 54.24 105 ILE B CA 1
ATOM 2874 C C . ILE B 1 105 ? 50.484 31.863 12.454 1.00 62.81 105 ILE B C 1
ATOM 2875 O O . ILE B 1 105 ? 51.665 32.002 12.129 1.00 71.43 105 ILE B O 1
ATOM 2880 N N . LEU B 1 106 ? 50.056 30.901 13.266 1.00 57.29 106 LEU B N 1
ATOM 2881 C CA . LEU B 1 106 ? 50.980 29.972 13.905 1.00 57.04 106 LEU B CA 1
ATOM 2882 C C . LEU B 1 106 ? 50.472 28.535 13.859 1.00 59.78 106 LEU B C 1
ATOM 2883 O O . LEU B 1 106 ? 49.388 28.256 14.358 1.00 61.19 106 LEU B O 1
ATOM 2888 N N . GLY B 1 107 ? 51.192 27.633 13.201 1.00 57.08 107 GLY B N 1
ATOM 2889 C CA . GLY B 1 107 ? 51.038 26.218 13.497 1.00 51.12 107 GLY B CA 1
ATOM 2890 C C . GLY B 1 107 ? 52.212 25.775 14.340 1.00 64.47 107 GLY B C 1
ATOM 2891 O O . GLY B 1 107 ? 53.348 26.133 14.010 1.00 63.55 107 GLY B O 1
ATOM 2892 N N . TRP B 1 108 ? 51.982 24.914 15.331 1.00 72.63 108 TRP B N 1
ATOM 2893 C CA . TRP B 1 108 ? 53.080 24.460 16.189 1.00 71.37 108 TRP B CA 1
ATOM 2894 C C . TRP B 1 108 ? 52.847 23.020 16.639 1.00 76.94 108 TRP B C 1
ATOM 2895 O O . TRP B 1 108 ? 51.717 22.654 16.950 1.00 77.68 108 TRP B O 1
ATOM 2906 N N . PRO B 1 109 ? 53.918 22.205 16.679 1.00 71.76 109 PRO B N 1
ATOM 2907 C CA . PRO B 1 109 ? 53.859 20.808 17.131 1.00 69.41 109 PRO B CA 1
ATOM 2908 C C . PRO B 1 109 ? 54.088 20.686 18.645 1.00 71.85 109 PRO B C 1
ATOM 2909 O O . PRO B 1 109 ? 55.224 20.418 19.079 1.00 68.03 109 PRO B O 1
ATOM 2913 N N . ILE B 1 110 ? 53.037 20.911 19.436 1.00 68.44 110 ILE B N 1
ATOM 2914 C CA . ILE B 1 110 ? 53.198 20.980 20.891 1.00 70.29 110 ILE B CA 1
ATOM 2915 C C . ILE B 1 110 ? 53.741 19.693 21.511 1.00 86.49 110 ILE B C 1
ATOM 2916 O O . ILE B 1 110 ? 54.479 19.748 22.491 1.00 111.24 110 ILE B O 1
ATOM 2921 N N . ASN B 1 111 ? 53.393 18.538 20.943 1.00 77.76 111 ASN B N 1
ATOM 2922 C CA . ASN B 1 111 ? 53.882 17.267 21.479 1.00 75.55 111 ASN B CA 1
ATOM 2923 C C . ASN B 1 111 ? 55.368 17.073 21.217 1.00 78.11 111 ASN B C 1
ATOM 2924 O O . ASN B 1 111 ? 55.984 16.116 21.688 1.00 82.94 111 ASN B O 1
ATOM 2929 N N . LYS B 1 112 ? 55.927 18.011 20.465 1.00 78.69 112 LYS B N 1
ATOM 2930 C CA . LYS B 1 112 ? 57.331 17.998 20.074 1.00 83.46 112 LYS B CA 1
ATOM 2931 C C . LYS B 1 112 ? 58.082 19.189 20.678 1.00 81.50 112 LYS B C 1
ATOM 2932 O O . LYS B 1 112 ? 59.152 19.029 21.259 1.00 82.99 112 LYS B O 1
ATOM 2934 N N . LEU B 1 113 ? 57.569 20.389 20.422 1.00 85.20 113 LEU B N 1
ATOM 2935 C CA . LEU B 1 113 ? 58.237 21.624 20.811 1.00 76.40 113 LEU B CA 1
ATOM 2936 C C . LEU B 1 113 ? 57.490 22.355 21.896 1.00 74.24 113 LEU B C 1
ATOM 2937 O O . LEU B 1 113 ? 56.267 22.466 21.858 1.00 76.29 113 LEU B O 1
ATOM 2942 N N . SER B 1 114 ? 58.248 22.860 22.861 1.00 83.00 114 SER B N 1
ATOM 2943 C CA . SER B 1 114 ? 57.706 23.630 23.964 1.00 83.22 114 SER B CA 1
ATOM 2944 C C . SER B 1 114 ? 57.147 24.969 23.494 1.00 87.14 114 SER B C 1
ATOM 2945 O O . SER B 1 114 ? 57.669 25.570 22.556 1.00 78.73 114 SER B O 1
ATOM 2948 N N . PRO B 1 115 ? 56.091 25.447 24.166 1.00 83.60 115 PRO B N 1
ATOM 2949 C CA . PRO B 1 115 ? 55.465 26.760 23.963 1.00 78.88 115 PRO B CA 1
ATOM 2950 C C . PRO B 1 115 ? 56.425 27.927 24.229 1.00 84.20 115 PRO B C 1
ATOM 2951 O O . PRO B 1 115 ? 56.151 29.067 23.830 1.00 87.65 115 PRO B O 1
ATOM 2955 N N . GLU B 1 116 ? 57.529 27.654 24.914 1.00 74.69 116 GLU B N 1
ATOM 2956 C CA . GLU B 1 116 ? 58.536 28.687 25.131 1.00 88.77 116 GLU B CA 1
ATOM 2957 C C . GLU B 1 116 ? 59.105 29.204 23.828 1.00 72.24 116 GLU B C 1
ATOM 2958 O O . GLU B 1 116 ? 59.126 30.422 23.573 1.00 67.94 116 GLU B O 1
ATOM 2964 N N . ILE B 1 117 ? 59.562 28.252 23.021 1.00 75.14 117 ILE B N 1
ATOM 2965 C CA . ILE B 1 117 ? 60.095 28.516 21.697 1.00 69.20 117 ILE B CA 1
ATOM 2966 C C . ILE B 1 117 ? 59.063 29.255 20.856 1.00 66.43 117 ILE B C 1
ATOM 2967 O O . ILE B 1 117 ? 59.377 30.272 20.237 1.00 67.60 117 ILE B O 1
ATOM 2972 N N . ALA B 1 118 ? 57.826 28.760 20.869 1.00 62.30 118 ALA B N 1
ATOM 2973 C CA . ALA B 1 118 ? 56.765 29.338 20.051 1.00 63.26 118 ALA B CA 1
ATOM 2974 C C . ALA B 1 118 ? 56.583 30.806 20.421 1.00 69.46 118 ALA B C 1
ATOM 2975 O O . ALA B 1 118 ? 56.376 31.677 19.559 1.00 63.70 118 ALA B O 1
ATOM 2977 N N . ARG B 1 119 ? 56.712 31.081 21.714 1.00 71.55 119 ARG B N 1
ATOM 2978 C CA . ARG B 1 119 ? 56.653 32.452 22.181 1.00 74.59 119 ARG B CA 1
ATOM 2979 C C . ARG B 1 119 ? 57.813 33.255 21.630 1.00 70.27 119 ARG B C 1
ATOM 2980 O O . ARG B 1 119 ? 57.651 34.431 21.321 1.00 63.42 119 ARG B O 1
A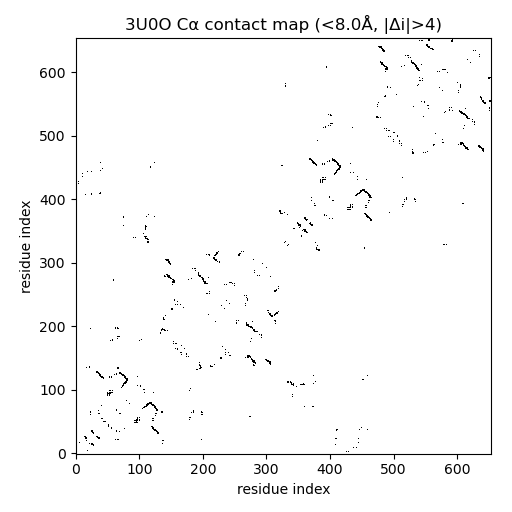TOM 2988 N N . GLU B 1 120 ? 58.978 32.630 21.496 1.00 50.26 120 GLU B N 1
ATOM 2989 C CA . GLU B 1 120 ? 60.104 33.358 20.920 1.00 65.05 120 GLU B CA 1
ATOM 2990 C C . GLU B 1 120 ? 59.794 33.767 19.469 1.00 71.46 120 GLU B C 1
ATOM 2991 O O . GLU B 1 120 ? 60.000 34.916 19.058 1.00 69.09 120 GLU B O 1
ATOM 2997 N N . VAL B 1 121 ? 59.282 32.818 18.699 1.00 73.42 121 VAL B N 1
ATOM 2998 C CA . VAL B 1 121 ? 58.924 33.097 17.319 1.00 58.52 121 VAL B CA 1
ATOM 2999 C C . VAL B 1 121 ? 57.956 34.280 17.250 1.00 65.31 121 VAL B C 1
ATOM 3000 O O . VAL B 1 121 ? 58.178 35.250 16.500 1.00 59.17 121 VAL B O 1
ATOM 3004 N N . THR B 1 122 ? 56.919 34.220 18.086 1.00 66.74 122 THR B N 1
ATOM 3005 C CA . THR B 1 122 ? 55.906 35.272 18.106 1.00 65.62 122 THR B CA 1
ATOM 3006 C C . THR B 1 122 ? 56.468 36.624 18.502 1.00 57.89 122 THR B C 1
ATOM 3007 O O . THR B 1 122 ? 56.064 37.646 17.959 1.00 66.21 122 THR B O 1
ATOM 3011 N N . GLU B 1 123 ? 57.404 36.629 19.443 1.00 52.74 123 GLU B N 1
ATOM 3012 C CA . GLU B 1 123 ? 58.025 37.874 19.878 1.00 59.88 123 GLU B CA 1
ATOM 3013 C C . GLU B 1 123 ? 58.849 38.462 18.752 1.00 60.72 123 GLU B C 1
ATOM 3014 O O . GLU B 1 123 ? 58.923 39.683 18.615 1.00 58.24 123 GLU B O 1
ATOM 3020 N N . GLY B 1 124 ? 59.486 37.589 17.969 1.00 55.53 124 GLY B N 1
ATOM 3021 C CA . GLY B 1 124 ? 60.149 38.007 16.736 1.00 67.45 124 GLY B CA 1
ATOM 3022 C C . GLY B 1 124 ? 59.181 38.726 15.806 1.00 54.15 124 GLY B C 1
ATOM 3023 O O . GLY B 1 124 ? 59.415 39.860 15.378 1.00 59.13 124 GLY B O 1
ATOM 3024 N N . GLY B 1 125 ? 58.060 38.074 15.532 1.00 49.83 125 GLY B N 1
ATOM 3025 C CA . GLY B 1 125 ? 57.004 38.710 14.761 1.00 58.90 125 GLY B CA 1
ATOM 3026 C C . GLY B 1 125 ? 56.637 40.086 15.290 1.00 66.63 125 GLY B C 1
ATOM 3027 O O . GLY B 1 125 ? 56.559 41.060 14.527 1.00 60.55 125 GLY B O 1
ATOM 3028 N N . ARG B 1 126 ? 56.426 40.164 16.606 1.00 58.39 126 ARG B N 1
ATOM 3029 C CA . ARG B 1 126 ? 55.991 41.395 17.256 1.00 57.80 126 ARG B CA 1
ATOM 3030 C C . ARG B 1 126 ? 57.044 42.493 17.044 1.00 50.63 126 ARG B C 1
ATOM 3031 O O . ARG B 1 126 ? 56.713 43.634 16.713 1.00 59.71 126 ARG B O 1
ATOM 3039 N N . TYR B 1 127 ? 58.315 42.128 17.199 1.00 52.70 127 TYR B N 1
ATOM 3040 C CA . TYR B 1 127 ? 59.418 43.046 16.932 1.00 54.76 127 TYR B CA 1
ATOM 3041 C C . TYR B 1 127 ? 59.382 43.596 15.491 1.00 59.38 127 TYR B C 1
ATOM 3042 O O . TYR B 1 127 ? 59.455 44.813 15.278 1.00 56.67 127 TYR B O 1
ATOM 3051 N N . ALA B 1 128 ? 59.314 42.694 14.511 1.00 54.90 128 ALA B N 1
ATOM 3052 C CA . ALA B 1 128 ? 59.248 43.115 13.094 1.00 58.56 128 ALA B CA 1
ATOM 3053 C C . ALA B 1 128 ? 58.053 44.063 12.852 1.00 54.74 128 ALA B C 1
ATOM 3054 O O . ALA B 1 128 ? 58.186 45.070 12.173 1.00 55.29 128 ALA B O 1
ATOM 3056 N N . CYS B 1 129 ? 56.911 43.762 13.470 1.00 50.81 129 CYS B N 1
ATOM 3057 C CA . CYS B 1 129 ? 55.732 44.630 13.382 1.00 54.66 129 CYS B CA 1
ATOM 3058 C C . CYS B 1 129 ? 56.005 46.018 13.952 1.00 65.99 129 CYS B C 1
ATOM 3059 O O . CYS B 1 129 ? 55.581 47.024 13.388 1.00 71.39 129 CYS B O 1
ATOM 3062 N N . ARG B 1 130 ? 56.694 46.071 15.085 1.00 63.61 130 ARG B N 1
ATOM 3063 C CA . ARG B 1 130 ? 57.014 47.359 15.675 1.00 67.99 130 ARG B CA 1
ATOM 3064 C C . ARG B 1 130 ? 57.907 48.152 14.726 1.00 70.80 130 ARG B C 1
ATOM 3065 O O . ARG B 1 130 ? 57.737 49.361 14.593 1.00 76.05 130 ARG B O 1
ATOM 3068 N N . GLN B 1 131 ? 58.849 47.472 14.069 1.00 58.33 131 GLN B N 1
ATOM 3069 C CA . GLN B 1 131 ? 59.687 48.123 13.045 1.00 70.17 131 GLN B CA 1
ATOM 3070 C C . GLN B 1 131 ? 58.851 48.727 11.899 1.00 77.37 131 GLN B C 1
ATOM 3071 O O . GLN B 1 131 ? 59.268 49.702 11.279 1.00 75.24 131 GLN B O 1
ATOM 3077 N N . ALA B 1 132 ? 57.685 48.141 11.624 1.00 57.09 132 ALA B N 1
ATOM 3078 C CA . ALA B 1 132 ? 56.781 48.636 10.589 1.00 63.65 132 ALA B CA 1
ATOM 3079 C C . ALA B 1 132 ? 55.799 49.678 11.117 1.00 72.37 132 ALA B C 1
ATOM 3080 O O . ALA B 1 132 ? 54.924 50.135 10.381 1.00 79.08 132 ALA B O 1
ATOM 3082 N N . GLY B 1 133 ? 55.929 50.031 12.395 1.00 81.91 133 GLY B N 1
ATOM 3083 C CA . GLY B 1 133 ? 55.032 50.985 13.030 1.00 57.57 133 GLY B CA 1
ATOM 3084 C C . GLY B 1 133 ? 53.694 50.428 13.484 1.00 56.77 133 GLY B C 1
ATOM 3085 O O . GLY B 1 133 ? 52.754 51.173 13.720 1.00 56.52 133 GLY B O 1
ATOM 3086 N N . ILE B 1 134 ? 53.580 49.119 13.617 1.00 61.46 134 ILE B N 1
ATOM 3087 C CA . ILE B 1 134 ? 52.308 48.575 14.060 1.00 57.13 134 ILE B CA 1
ATOM 3088 C C . ILE B 1 134 ? 52.447 47.580 15.193 1.00 64.50 134 ILE B C 1
ATOM 3089 O O . ILE B 1 134 ? 53.542 47.175 15.566 1.00 69.80 134 ILE B O 1
ATOM 3094 N N . ALA B 1 135 ? 51.298 47.146 15.688 1.00 59.62 135 ALA B N 1
ATOM 3095 C CA . ALA B 1 135 ? 51.231 46.194 16.765 1.00 51.79 135 ALA B CA 1
ATOM 3096 C C . ALA B 1 135 ? 50.944 44.821 16.205 1.00 59.84 135 ALA B C 1
ATOM 3097 O O . ALA B 1 135 ? 50.257 44.683 15.196 1.00 59.78 135 ALA B O 1
ATOM 3099 N N . LEU B 1 136 ? 51.429 43.783 16.867 1.00 63.92 136 LEU B N 1
ATOM 3100 C CA . LEU B 1 136 ? 50.926 42.484 16.506 1.00 58.98 136 LEU B CA 1
ATOM 3101 C C . LEU B 1 136 ? 49.665 42.323 17.351 1.00 63.15 136 LEU B C 1
ATOM 3102 O O . LEU B 1 136 ? 49.724 42.147 18.547 1.00 57.19 136 LEU B O 1
ATOM 3107 N N . ALA B 1 137 ? 48.526 42.334 16.675 1.00 72.84 137 ALA B N 1
ATOM 3108 C CA . ALA B 1 137 ? 47.195 42.468 17.265 1.00 62.44 137 ALA B CA 1
ATOM 3109 C C . ALA B 1 137 ? 46.547 41.145 17.672 1.00 73.73 137 ALA B C 1
ATOM 3110 O O . ALA B 1 137 ? 45.334 41.012 17.615 1.00 88.99 137 ALA B O 1
ATOM 3112 N N . GLY B 1 138 ? 47.357 40.129 17.941 1.00 80.31 138 GLY B N 1
ATOM 3113 C CA . GLY B 1 138 ? 46.845 38.814 18.287 1.00 73.02 138 GLY B CA 1
ATOM 3114 C C . GLY B 1 138 ? 46.936 37.883 17.102 1.00 69.67 138 GLY B C 1
ATOM 3115 O O . GLY B 1 138 ? 47.856 38.018 16.311 1.00 71.84 138 GLY B O 1
ATOM 3116 N N . GLY B 1 139 ? 46.054 36.893 17.023 1.00 67.34 139 GLY B N 1
ATOM 3117 C CA . GLY B 1 139 ? 46.064 35.966 15.907 1.00 71.68 139 GLY B CA 1
ATOM 3118 C C . GLY B 1 139 ? 45.386 34.648 16.225 1.00 73.08 139 GLY B C 1
ATOM 3119 O O . GLY B 1 139 ? 44.561 34.569 17.126 1.00 75.39 139 GLY B O 1
ATOM 3120 N N . HIS B 1 140 ? 45.734 33.609 15.475 1.00 69.18 140 HIS B N 1
ATOM 3121 C CA . HIS B 1 140 ? 45.133 32.297 15.648 1.00 55.13 140 HIS B CA 1
ATOM 3122 C C . HIS B 1 140 ? 46.230 31.280 15.579 1.00 61.64 140 HIS B C 1
ATOM 3123 O O . HIS B 1 140 ? 47.191 31.446 14.829 1.00 60.00 140 HIS B O 1
ATOM 3130 N N . SER B 1 141 ? 46.077 30.202 16.331 1.00 63.34 141 SER B N 1
ATOM 3131 C CA . SER B 1 141 ? 47.114 29.185 16.344 1.00 66.46 141 SER B CA 1
ATOM 3132 C C . SER B 1 141 ? 46.535 27.786 16.510 1.00 67.54 141 SER B C 1
ATOM 3133 O O . SER B 1 141 ? 45.449 27.610 17.046 1.00 71.74 141 SER B O 1
ATOM 3136 N N . ILE B 1 142 ? 47.248 26.792 16.003 1.00 64.95 142 ILE B N 1
ATOM 3137 C CA . ILE B 1 142 ? 46.768 25.423 16.060 1.00 67.49 142 ILE B CA 1
ATOM 3138 C C . ILE B 1 142 ? 47.953 24.502 16.234 1.00 68.65 142 ILE B C 1
ATOM 3139 O O . ILE B 1 142 ? 49.101 24.896 15.975 1.00 57.52 142 ILE B O 1
ATOM 3144 N N . ASP B 1 143 ? 47.663 23.278 16.669 1.00 71.11 143 ASP B N 1
ATOM 3145 C CA . ASP B 1 143 ? 48.645 22.207 16.665 1.00 77.63 143 ASP B CA 1
ATOM 3146 C C . ASP B 1 143 ? 48.876 21.768 15.218 1.00 75.83 143 ASP B C 1
ATOM 3147 O O . ASP B 1 143 ? 47.928 21.484 14.484 1.00 72.58 143 ASP B O 1
ATOM 3152 N N . ALA B 1 144 ? 50.134 21.752 14.795 1.00 72.42 144 ALA B N 1
ATOM 3153 C CA . ALA B 1 144 ? 50.477 21.238 13.472 1.00 67.39 144 ALA B CA 1
ATOM 3154 C C . ALA B 1 144 ? 51.783 20.483 13.548 1.00 58.09 144 ALA B C 1
ATOM 3155 O O . ALA B 1 144 ? 52.650 20.847 14.335 1.00 75.62 144 ALA B O 1
ATOM 3157 N N . PRO B 1 145 ? 51.929 19.428 12.728 1.00 68.07 145 PRO B N 1
ATOM 3158 C CA . PRO B 1 145 ? 53.116 18.558 12.707 1.00 63.00 145 PRO B CA 1
ATOM 3159 C C . PRO B 1 145 ? 54.416 19.301 12.428 1.00 67.90 145 PRO B C 1
ATOM 3160 O O . PRO B 1 145 ? 55.479 18.846 12.864 1.00 72.05 145 PRO B O 1
ATOM 3164 N N . GLU B 1 146 ? 54.327 20.419 11.713 1.00 78.06 146 GLU B N 1
ATOM 3165 C CA . GLU B 1 146 ? 55.495 21.219 11.372 1.00 74.99 146 GLU B CA 1
ATOM 3166 C C . GLU B 1 146 ? 55.223 22.662 11.748 1.00 70.36 146 GLU B C 1
ATOM 3167 O O . GLU B 1 146 ? 54.112 23.149 11.557 1.00 78.19 146 GLU B O 1
ATOM 3173 N N . PRO B 1 147 ? 56.240 23.360 12.279 1.00 70.42 147 PRO B N 1
ATOM 3174 C CA . PRO B 1 147 ? 56.070 24.777 12.641 1.00 62.80 147 PRO B CA 1
ATOM 3175 C C . PRO B 1 147 ? 55.806 25.656 11.422 1.00 71.11 147 PRO B C 1
ATOM 3176 O O . PRO B 1 147 ? 56.493 25.540 10.401 1.00 71.81 147 PRO B O 1
ATOM 3180 N N . ILE B 1 148 ? 54.792 26.509 11.533 1.00 68.65 148 ILE B N 1
ATOM 3181 C CA . ILE B 1 148 ? 54.427 27.439 10.474 1.00 64.79 148 ILE B CA 1
ATOM 3182 C C . ILE B 1 148 ? 54.226 28.791 11.130 1.00 63.97 148 ILE B C 1
ATOM 3183 O O . ILE B 1 148 ? 53.518 28.896 12.130 1.00 70.91 148 ILE B O 1
ATOM 3188 N N . PHE B 1 149 ? 54.868 29.825 10.600 1.00 60.42 149 PHE B N 1
ATOM 3189 C CA . PHE B 1 149 ? 54.607 31.163 11.103 1.00 60.37 149 PHE B CA 1
ATOM 3190 C C . PHE B 1 149 ? 54.509 32.193 10.003 1.00 48.92 149 PHE B C 1
ATOM 3191 O O . PHE B 1 149 ? 55.265 32.165 9.033 1.00 53.04 149 PHE B O 1
ATOM 3199 N N . GLY B 1 150 ? 53.571 33.116 10.176 1.00 44.10 150 GLY B N 1
ATOM 3200 C CA . GLY B 1 150 ? 53.492 34.273 9.311 1.00 54.52 150 GLY B CA 1
ATOM 3201 C C . GLY B 1 150 ? 52.462 35.257 9.797 1.00 59.12 150 GLY B C 1
ATOM 3202 O O . GLY B 1 150 ? 52.014 35.178 10.931 1.00 62.54 150 GLY B O 1
ATOM 3203 N N . LEU B 1 151 ? 52.077 36.191 8.946 1.00 62.17 151 LEU B N 1
ATOM 3204 C CA . LEU B 1 151 ? 51.072 37.154 9.340 1.00 50.38 151 LEU B CA 1
ATOM 3205 C C . LEU B 1 151 ? 49.981 37.292 8.298 1.00 55.51 151 LEU B C 1
ATOM 3206 O O . LEU B 1 151 ? 50.154 36.964 7.102 1.00 61.93 151 LEU B O 1
ATOM 3211 N N . ALA B 1 152 ? 48.862 37.821 8.768 1.00 58.25 152 ALA B N 1
ATOM 3212 C CA . ALA B 1 152 ? 47.885 38.436 7.892 1.00 50.77 152 ALA B CA 1
ATOM 3213 C C . ALA B 1 152 ? 47.954 39.926 8.207 1.00 52.41 152 ALA B C 1
ATOM 3214 O O . ALA B 1 152 ? 47.662 40.337 9.323 1.00 61.77 152 ALA B O 1
ATOM 3216 N N . VAL B 1 153 ? 48.373 40.725 7.230 1.00 53.91 153 VAL B N 1
ATOM 3217 C CA . VAL B 1 153 ? 48.600 42.148 7.430 1.00 50.66 153 VAL B CA 1
ATOM 3218 C C . VAL B 1 153 ? 47.557 42.965 6.716 1.00 48.53 153 VAL B C 1
ATOM 3219 O O . VAL B 1 153 ? 47.107 42.599 5.625 1.00 64.02 153 VAL B O 1
ATOM 3223 N N . THR B 1 154 ? 47.184 44.080 7.330 1.00 59.49 154 THR B N 1
ATOM 3224 C CA . THR B 1 154 ? 46.193 44.962 6.754 1.00 56.63 154 THR B CA 1
ATOM 3225 C C . THR B 1 154 ? 46.857 46.301 6.561 1.00 61.84 154 THR B C 1
ATOM 3226 O O . THR B 1 154 ? 47.720 46.676 7.341 1.00 69.39 154 THR B O 1
ATOM 3230 N N . GLY B 1 155 ? 46.471 47.012 5.507 1.00 67.57 155 GLY B N 1
ATOM 3231 C CA . GLY B 1 155 ? 47.113 48.264 5.167 1.00 51.89 155 GLY B CA 1
ATOM 3232 C C . GLY B 1 155 ? 46.155 49.250 4.531 1.00 61.26 155 GLY B C 1
ATOM 3233 O O . GLY B 1 155 ? 44.989 48.932 4.260 1.00 57.14 155 GLY B O 1
ATOM 3234 N N . ILE B 1 156 ? 46.629 50.473 4.337 1.00 66.26 156 ILE B N 1
ATOM 3235 C CA . ILE B 1 156 ? 45.867 51.445 3.569 1.00 71.69 156 ILE B CA 1
ATOM 3236 C C . ILE B 1 156 ? 46.714 52.143 2.499 1.00 76.41 156 ILE B C 1
ATOM 3237 O O . ILE B 1 156 ? 47.909 52.433 2.697 1.00 70.14 156 ILE B O 1
ATOM 3242 N N . VAL B 1 157 ? 46.085 52.397 1.356 1.00 68.28 157 VAL B N 1
ATOM 3243 C CA . VAL B 1 157 ? 46.762 53.067 0.249 1.00 73.95 157 VAL B CA 1
ATOM 3244 C C . VAL B 1 157 ? 45.741 53.971 -0.413 1.00 77.45 157 VAL B C 1
ATOM 3245 O O . VAL B 1 157 ? 44.573 53.605 -0.505 1.00 79.24 157 VAL B O 1
ATOM 3249 N N . PRO B 1 158 ? 46.162 55.165 -0.855 1.00 81.14 158 PRO B N 1
ATOM 3250 C CA . PRO B 1 158 ? 45.228 56.001 -1.622 1.00 75.59 158 PRO B CA 1
ATOM 3251 C C . PRO B 1 158 ? 44.718 55.230 -2.838 1.00 72.06 158 PRO B C 1
ATOM 3252 O O . PRO B 1 158 ? 45.479 54.498 -3.468 1.00 70.33 158 PRO B O 1
ATOM 3256 N N . THR B 1 159 ? 43.431 55.354 -3.127 1.00 77.20 159 THR B N 1
ATOM 3257 C CA . THR B 1 159 ? 42.835 54.594 -4.212 1.00 92.20 159 THR B CA 1
ATOM 3258 C C . THR B 1 159 ? 43.438 54.967 -5.575 1.00 94.19 159 THR B C 1
ATOM 3259 O O . THR B 1 159 ? 43.566 54.118 -6.451 1.00 82.94 159 THR B O 1
ATOM 3263 N N . GLU B 1 160 ? 43.839 56.223 -5.736 1.00 98.07 160 GLU B N 1
ATOM 3264 C CA . GLU B 1 160 ? 44.435 56.669 -6.992 1.00 107.49 160 GLU B CA 1
ATOM 3265 C C . GLU B 1 160 ? 45.699 55.876 -7.334 1.00 107.68 160 GLU B C 1
ATOM 3266 O O . GLU B 1 160 ? 45.948 55.575 -8.500 1.00 110.29 160 GLU B O 1
ATOM 3272 N N . ARG B 1 161 ? 46.479 55.528 -6.313 1.00 101.34 161 ARG B N 1
ATOM 3273 C CA . ARG B 1 161 ? 47.727 54.785 -6.502 1.00 102.65 161 ARG B CA 1
ATOM 3274 C C . ARG B 1 161 ? 47.503 53.401 -7.130 1.00 105.63 161 ARG B C 1
ATOM 3275 O O . ARG B 1 161 ? 48.263 52.972 -7.999 1.00 114.40 161 ARG B O 1
ATOM 3283 N N . VAL B 1 162 ? 46.453 52.713 -6.700 1.00 99.74 162 VAL B N 1
ATOM 3284 C CA . VAL B 1 162 ? 46.096 51.418 -7.277 1.00 101.44 162 VAL B CA 1
ATOM 3285 C C . VAL B 1 162 ? 45.329 51.530 -8.607 1.00 104.72 162 VAL B C 1
ATOM 3286 O O . VAL B 1 162 ? 45.599 50.786 -9.551 1.00 95.81 162 VAL B O 1
ATOM 3290 N N . LYS B 1 163 ? 44.373 52.458 -8.668 1.00 112.40 163 LYS B N 1
ATOM 3291 C CA . LYS B 1 163 ? 43.446 52.559 -9.797 1.00 114.35 163 LYS B CA 1
ATOM 3292 C C . LYS B 1 163 ? 44.140 53.078 -11.050 1.00 134.67 163 LYS B C 1
ATOM 3293 O O . LYS B 1 163 ? 43.796 52.692 -12.168 1.00 141.36 163 LYS B O 1
ATOM 3295 N N . LYS B 1 164 ? 45.118 53.955 -10.859 1.00 140.21 164 LYS B N 1
ATOM 3296 C CA . LYS B 1 164 ? 45.994 54.331 -11.952 1.00 147.55 164 LYS B CA 1
ATOM 3297 C C . LYS B 1 164 ? 47.263 53.530 -11.739 1.00 151.50 164 LYS B C 1
ATOM 3298 O O . LYS B 1 164 ? 48.048 53.826 -10.837 1.00 155.27 164 LYS B O 1
ATOM 3300 N N . ASN B 1 165 ? 47.470 52.513 -12.569 1.00 150.53 165 ASN B N 1
ATOM 3301 C CA . ASN B 1 165 ? 48.609 51.627 -12.373 1.00 145.30 165 ASN B CA 1
ATOM 3302 C C . ASN B 1 165 ? 49.634 51.712 -13.493 1.00 150.13 165 ASN B C 1
ATOM 3303 O O . ASN B 1 165 ? 49.407 51.220 -14.600 1.00 157.05 165 ASN B O 1
ATOM 3305 N N . SER B 1 166 ? 50.769 52.333 -13.194 1.00 142.52 166 SER B N 1
ATOM 3306 C CA . SER B 1 166 ? 51.928 52.211 -14.050 1.00 131.14 166 SER B CA 1
ATOM 3307 C C . SER B 1 166 ? 52.483 50.840 -13.666 1.00 119.65 166 SER B C 1
ATOM 3308 O O . SER B 1 166 ? 52.579 50.552 -12.473 1.00 105.44 166 SER B O 1
ATOM 3310 N N . THR B 1 167 ? 52.820 49.968 -14.624 1.00 114.56 167 THR B N 1
ATOM 3311 C CA . THR B 1 167 ? 53.179 50.283 -16.010 1.00 117.66 167 THR B CA 1
ATOM 3312 C C . THR B 1 167 ? 54.437 51.130 -16.128 1.00 117.32 167 THR B C 1
ATOM 3313 O O . THR B 1 167 ? 54.383 52.337 -16.348 1.00 128.14 167 THR B O 1
ATOM 3315 N N . ALA B 1 168 ? 55.575 50.462 -15.964 1.00 104.55 168 ALA B N 1
ATOM 3316 C CA . ALA B 1 168 ? 56.861 51.086 -16.215 1.00 100.88 168 ALA B CA 1
ATOM 3317 C C . ALA B 1 168 ? 56.955 51.398 -17.695 1.00 116.27 168 ALA B C 1
ATOM 3318 O O . ALA B 1 168 ? 56.051 51.094 -18.467 1.00 118.98 168 ALA B O 1
ATOM 3320 N N . GLN B 1 169 ? 58.063 52.011 -18.089 1.00 120.89 169 GLN B N 1
ATOM 3321 C CA . GLN B 1 169 ? 58.167 52.591 -19.413 1.00 124.99 169 GLN B CA 1
ATOM 3322 C C . GLN B 1 169 ? 59.589 52.481 -19.927 1.00 116.13 169 GLN B C 1
ATOM 3323 O O . GLN B 1 169 ? 60.539 52.406 -19.143 1.00 110.07 169 GLN B O 1
ATOM 3329 N N . ALA B 1 170 ? 59.721 52.459 -21.248 1.00 105.14 170 ALA B N 1
ATOM 3330 C CA . ALA B 1 170 ? 61.023 52.500 -21.893 1.00 111.52 170 ALA B CA 1
ATOM 3331 C C . ALA B 1 170 ? 61.786 53.748 -21.457 1.00 112.96 170 ALA B C 1
ATOM 3332 O O . ALA B 1 170 ? 61.235 54.851 -21.440 1.00 107.49 170 ALA B O 1
ATOM 3334 N N . GLY B 1 171 ? 63.052 53.563 -21.098 1.00 108.92 171 GLY B N 1
ATOM 3335 C CA . GLY B 1 171 ? 63.885 54.659 -20.647 1.00 104.25 171 GLY B CA 1
ATOM 3336 C C . GLY B 1 171 ? 64.108 54.629 -19.150 1.00 107.96 171 GLY B C 1
ATOM 3337 O O . GLY B 1 171 ? 65.009 55.296 -18.642 1.00 111.20 171 GLY B O 1
ATOM 3338 N N . CYS B 1 172 ? 63.281 53.855 -18.447 1.00 107.47 172 CYS B N 1
ATOM 3339 C CA . CYS B 1 172 ? 63.371 53.742 -16.996 1.00 99.00 172 CYS B CA 1
ATOM 3340 C C . CYS B 1 172 ? 64.674 53.101 -16.564 1.00 97.77 172 CYS B C 1
ATOM 3341 O O . CYS B 1 172 ? 65.123 52.110 -17.154 1.00 93.01 172 CYS B O 1
ATOM 3344 N N . LYS B 1 173 ? 65.283 53.697 -15.545 1.00 105.07 173 LYS B N 1
ATOM 3345 C CA . LYS B 1 173 ? 66.403 53.095 -14.844 1.00 100.11 173 LYS B CA 1
ATOM 3346 C C . LYS B 1 173 ? 65.890 52.089 -13.807 1.00 98.14 173 LYS B C 1
ATOM 3347 O O . LYS B 1 173 ? 64.766 52.222 -13.289 1.00 81.34 173 LYS B O 1
ATOM 3350 N N . LEU B 1 174 ? 66.722 51.089 -13.520 1.00 101.18 174 LEU B N 1
ATOM 3351 C CA . LEU B 1 174 ? 66.364 49.984 -12.635 1.00 96.19 174 LEU B CA 1
ATOM 3352 C C . LEU B 1 174 ? 67.148 50.031 -11.337 1.00 103.31 174 LEU B C 1
ATOM 3353 O O . LEU B 1 174 ? 68.381 50.054 -11.354 1.00 108.25 174 LEU B O 1
ATOM 3358 N N . PHE B 1 175 ? 66.427 50.024 -10.218 1.00 92.51 175 PHE B N 1
ATOM 3359 C CA . PHE B 1 175 ? 67.061 50.129 -8.909 1.00 91.39 175 PHE B CA 1
ATOM 3360 C C . PHE B 1 175 ? 66.679 49.024 -7.911 1.00 89.87 175 PHE B C 1
ATOM 3361 O O . PHE B 1 175 ? 65.558 48.521 -7.898 1.00 92.33 175 PHE B O 1
ATOM 3369 N N . LEU B 1 176 ? 67.646 48.668 -7.076 1.00 77.93 176 LEU B N 1
ATOM 3370 C CA . LEU B 1 176 ? 67.530 47.588 -6.110 1.00 74.39 176 LEU B CA 1
ATOM 3371 C C . LEU B 1 176 ? 67.920 48.137 -4.725 1.00 81.71 176 LEU B C 1
ATOM 3372 O O . LEU B 1 176 ? 68.958 48.813 -4.572 1.00 88.69 176 LEU B O 1
ATOM 3377 N N . THR B 1 177 ? 67.070 47.887 -3.731 1.00 72.47 177 THR B N 1
ATOM 3378 C CA . THR B 1 177 ? 67.306 48.389 -2.380 1.00 81.79 177 THR B CA 1
ATOM 3379 C C . THR B 1 177 ? 68.031 47.398 -1.475 1.00 82.05 177 THR B C 1
ATOM 3380 O O . THR B 1 177 ? 68.406 47.741 -0.354 1.00 86.83 177 THR B O 1
ATOM 3384 N N . LYS B 1 178 ? 68.222 46.171 -1.958 1.00 76.35 178 LYS B N 1
ATOM 3385 C CA . LYS B 1 178 ? 68.929 45.144 -1.188 1.00 75.46 178 LYS B CA 1
ATOM 3386 C C . LYS B 1 178 ? 69.804 44.273 -2.079 1.00 74.90 178 LYS B C 1
ATOM 3387 O O . LYS B 1 178 ? 69.423 43.958 -3.195 1.00 72.96 178 LYS B O 1
ATOM 3393 N N . PRO B 1 179 ? 70.969 43.848 -1.574 1.00 78.92 179 PRO B N 1
ATOM 3394 C CA . PRO B 1 179 ? 71.806 42.940 -2.370 1.00 83.52 179 PRO B CA 1
ATOM 3395 C C . PRO B 1 179 ? 71.187 41.546 -2.451 1.00 89.11 179 PRO B C 1
ATOM 3396 O O . PRO B 1 179 ? 70.309 41.204 -1.640 1.00 83.82 179 PRO B O 1
ATOM 3400 N N . LEU B 1 180 ? 71.621 40.759 -3.431 1.00 84.98 180 LEU B N 1
ATOM 3401 C CA . LEU B 1 180 ? 71.006 39.460 -3.676 1.00 79.48 180 LEU B CA 1
ATOM 3402 C C . LEU B 1 180 ? 71.842 38.352 -3.060 1.00 82.86 180 LEU B C 1
ATOM 3403 O O . LEU B 1 180 ? 72.995 38.575 -2.686 1.00 81.44 180 LEU B O 1
ATOM 3408 N N . GLY B 1 181 ? 71.300 37.135 -3.082 1.00 85.83 181 GLY B N 1
ATOM 3409 C CA . GLY B 1 181 ? 71.949 35.975 -2.496 1.00 71.85 181 GLY B CA 1
ATOM 3410 C C . GLY B 1 181 ? 71.372 35.349 -1.233 1.00 80.28 181 GLY B C 1
ATOM 3411 O O . GLY B 1 181 ? 71.972 34.420 -0.685 1.00 88.53 181 GLY B O 1
ATOM 3412 N N . ILE B 1 182 ? 70.235 35.842 -0.749 1.00 75.70 182 ILE B N 1
ATOM 3413 C CA . ILE B 1 182 ? 69.656 35.298 0.492 1.00 82.97 182 ILE B CA 1
ATOM 3414 C C . ILE B 1 182 ? 69.460 33.773 0.450 1.00 77.82 182 ILE B C 1
ATOM 3415 O O . ILE B 1 182 ? 69.916 33.051 1.348 1.00 85.95 182 ILE B O 1
ATOM 3420 N N . GLY B 1 183 ? 68.808 33.297 -0.611 1.00 74.98 183 GLY B N 1
ATOM 3421 C CA . GLY B 1 183 ? 68.628 31.871 -0.861 1.00 72.59 183 GLY B CA 1
ATOM 3422 C C . GLY B 1 183 ? 69.894 31.022 -0.795 1.00 75.16 183 GLY B C 1
ATOM 3423 O O . GLY B 1 183 ? 69.912 29.956 -0.170 1.00 89.21 183 GLY B O 1
ATOM 3424 N N . VAL B 1 184 ? 70.959 31.495 -1.435 1.00 73.66 184 VAL B N 1
ATOM 3425 C CA . VAL B 1 184 ? 72.220 30.762 -1.454 1.00 79.77 184 VAL B CA 1
ATOM 3426 C C . VAL B 1 184 ? 72.916 30.772 -0.098 1.00 101.41 184 VAL B C 1
ATOM 3427 O O . VAL B 1 184 ? 73.583 29.809 0.249 1.00 113.68 184 VAL B O 1
ATOM 3431 N N . LEU B 1 185 ? 72.760 31.846 0.673 1.00 102.26 185 LEU B N 1
ATOM 3432 C CA . LEU B 1 185 ? 73.415 31.910 1.975 1.00 106.32 185 LEU B CA 1
ATOM 3433 C C . LEU B 1 185 ? 72.724 30.969 2.936 1.00 105.95 185 LEU B C 1
ATOM 3434 O O . LEU B 1 185 ? 73.375 30.194 3.645 1.00 103.94 185 LEU B O 1
ATOM 3439 N N . THR B 1 186 ? 71.398 31.023 2.948 1.00 103.82 186 THR B N 1
ATOM 3440 C CA . THR B 1 186 ? 70.648 30.093 3.779 1.00 111.11 186 THR B CA 1
ATOM 3441 C C . THR B 1 186 ? 70.919 28.646 3.358 1.00 115.42 186 THR B C 1
ATOM 3442 O O . THR B 1 186 ? 70.992 27.748 4.202 1.00 118.96 186 THR B O 1
ATOM 3446 N N . THR B 1 187 ? 71.073 28.422 2.054 1.00 110.99 187 THR B N 1
ATOM 3447 C CA . THR B 1 187 ? 71.381 27.081 1.567 1.00 109.55 187 THR B CA 1
ATOM 3448 C C . THR B 1 187 ? 72.799 26.668 1.981 1.00 121.30 187 THR B C 1
ATOM 3449 O O . THR B 1 187 ? 73.066 25.499 2.259 1.00 127.87 187 THR B O 1
ATOM 3453 N N . ALA B 1 188 ? 73.702 27.641 2.036 1.00 119.88 188 ALA B N 1
ATOM 3454 C CA . ALA B 1 188 ? 75.090 27.394 2.403 1.00 113.37 188 ALA B CA 1
ATOM 3455 C C . ALA B 1 188 ? 75.145 27.047 3.871 1.00 114.30 188 ALA B C 1
ATOM 3456 O O . ALA B 1 188 ? 76.076 26.400 4.326 1.00 118.02 188 ALA B O 1
ATOM 3458 N N . GLU B 1 189 ? 74.132 27.489 4.608 1.00 113.13 189 GLU B N 1
ATOM 3459 C CA . GLU B 1 189 ? 73.990 27.110 6.004 1.00 120.59 189 GLU B CA 1
ATOM 3460 C C . GLU B 1 189 ? 73.657 25.626 6.174 1.00 132.00 189 GLU B C 1
ATOM 3461 O O . GLU B 1 189 ? 73.888 25.070 7.249 1.00 141.88 189 GLU B O 1
ATOM 3463 N N . LYS B 1 190 ? 73.118 24.988 5.131 1.00 128.37 190 LYS B N 1
ATOM 3464 C CA . LYS B 1 190 ? 72.846 23.546 5.179 1.00 134.37 190 LYS B CA 1
ATOM 3465 C C . LYS B 1 190 ? 74.113 22.793 5.568 1.00 151.21 190 LYS B C 1
ATOM 3466 O O . LYS B 1 190 ? 74.074 21.835 6.341 1.00 161.12 190 LYS B O 1
ATOM 3468 N N . LYS B 1 191 ? 75.230 23.252 5.015 1.00 149.77 191 LYS B N 1
ATOM 3469 C CA . LYS B 1 191 ? 76.569 22.898 5.460 1.00 140.34 191 LYS B CA 1
ATOM 3470 C C . LYS B 1 191 ? 77.490 23.695 4.557 1.00 139.21 191 LYS B C 1
ATOM 3471 O O . LYS B 1 191 ? 77.082 24.106 3.471 1.00 133.04 191 LYS B O 1
ATOM 3473 N N . SER B 1 192 ? 78.724 23.895 5.009 1.00 141.21 192 SER B N 1
ATOM 3474 C CA . SER B 1 192 ? 79.737 24.693 4.305 1.00 139.68 192 SER B CA 1
ATOM 3475 C C . SER B 1 192 ? 79.630 26.216 4.465 1.00 133.98 192 SER B C 1
ATOM 3476 O O . SER B 1 192 ? 80.472 26.942 3.945 1.00 128.69 192 SER B O 1
ATOM 3478 N N . LEU B 1 193 ? 78.599 26.655 5.147 1.00 140.33 193 LEU B N 1
ATOM 3479 C CA . LEU B 1 193 ? 78.505 28.055 5.423 1.00 139.57 193 LEU B CA 1
ATOM 3480 C C . LEU B 1 193 ? 79.692 28.341 6.289 1.00 138.52 193 LEU B C 1
ATOM 3481 O O . LEU B 1 193 ? 79.985 27.602 7.210 1.00 142.51 193 LEU B O 1
ATOM 3486 N N . LEU B 1 194 ? 80.406 29.396 5.978 1.00 130.02 194 LEU B N 1
ATOM 3487 C CA . LEU B 1 194 ? 81.618 29.646 6.690 1.00 136.02 194 LEU B CA 1
ATOM 3488 C C . LEU B 1 194 ? 81.372 30.638 7.795 1.00 144.66 194 LEU B C 1
ATOM 3489 O O . LEU B 1 194 ? 80.504 31.470 7.691 1.00 133.11 194 LEU B O 1
ATOM 3494 N N . LYS B 1 195 ? 82.167 30.540 8.852 1.00 155.38 195 LYS B N 1
ATOM 3495 C CA . LYS B 1 195 ? 82.010 31.328 10.067 1.00 152.30 195 LYS B CA 1
ATOM 3496 C C . LYS B 1 195 ? 82.088 32.827 9.921 1.00 153.75 195 LYS B C 1
ATOM 3497 O O . LYS B 1 195 ? 81.506 33.542 10.675 1.00 123.26 195 LYS B O 1
ATOM 3499 N N . PRO B 1 196 ? 82.836 33.307 8.964 1.00 163.27 196 PRO B N 1
ATOM 3500 C CA . PRO B 1 196 ? 83.064 34.735 8.828 1.00 165.76 196 PRO B CA 1
ATOM 3501 C C . PRO B 1 196 ? 81.796 35.502 8.663 1.00 164.14 196 PRO B C 1
ATOM 3502 O O . PRO B 1 196 ? 80.776 35.028 9.087 1.00 164.48 196 PRO B O 1
ATOM 3506 N N . GLU B 1 197 ? 81.852 36.679 8.071 1.00 161.58 197 GLU B N 1
ATOM 3507 C CA . GLU B 1 197 ? 80.682 37.537 8.049 1.00 154.76 197 GLU B CA 1
ATOM 3508 C C . GLU B 1 197 ? 79.532 36.890 7.321 1.00 157.89 197 GLU B C 1
ATOM 3509 O O . GLU B 1 197 ? 78.599 37.542 6.880 1.00 157.05 197 GLU B O 1
ATOM 3515 N N . HIS B 1 198 ? 79.596 35.587 7.200 1.00 158.22 198 HIS B N 1
ATOM 3516 C CA . HIS B 1 198 ? 78.535 34.871 6.558 1.00 147.02 198 HIS B CA 1
ATOM 3517 C C . HIS B 1 198 ? 77.706 34.283 7.638 1.00 139.31 198 HIS B C 1
ATOM 3518 O O . HIS B 1 198 ? 76.926 33.384 7.418 1.00 122.33 198 HIS B O 1
ATOM 3525 N N . GLN B 1 199 ? 77.899 34.810 8.831 1.00 144.63 199 GLN B N 1
ATOM 3526 C CA . GLN B 1 199 ? 77.068 34.446 9.947 1.00 134.61 199 GLN B CA 1
ATOM 3527 C C . GLN B 1 199 ? 76.170 35.599 10.270 1.00 114.82 199 GLN B C 1
ATOM 3528 O O . GLN B 1 199 ? 76.628 36.666 10.632 1.00 103.88 199 GLN B O 1
ATOM 3534 N N . GLY B 1 200 ? 74.881 35.375 10.105 1.00 102.77 200 GLY B N 1
ATOM 3535 C CA . GLY B 1 200 ? 73.882 36.355 10.428 1.00 98.74 200 GLY B CA 1
ATOM 3536 C C . GLY B 1 200 ? 73.736 37.488 9.463 1.00 107.68 200 GLY B C 1
ATOM 3537 O O . GLY B 1 200 ? 72.874 38.310 9.624 1.00 96.08 200 GLY B O 1
ATOM 3538 N N . LEU B 1 201 ? 74.568 37.562 8.452 1.00 121.57 201 LEU B N 1
ATOM 3539 C CA . LEU B 1 201 ? 74.326 38.636 7.488 1.00 116.12 201 LEU B CA 1
ATOM 3540 C C . LEU B 1 201 ? 73.045 38.463 6.687 1.00 81.40 201 LEU B C 1
ATOM 3541 O O . LEU B 1 201 ? 72.352 39.445 6.425 1.00 91.57 201 LEU B O 1
ATOM 3546 N N . ALA B 1 202 ? 72.712 37.230 6.319 1.00 80.08 202 ALA B N 1
ATOM 3547 C CA . ALA B 1 202 ? 71.452 37.001 5.603 1.00 75.40 202 ALA B CA 1
ATOM 3548 C C . ALA B 1 202 ? 70.242 37.360 6.479 1.00 84.71 202 ALA B C 1
ATOM 3549 O O . ALA B 1 202 ? 69.215 37.877 5.985 1.00 75.79 202 ALA B O 1
ATOM 3551 N N . THR B 1 203 ? 70.360 37.097 7.783 1.00 79.91 203 THR B N 1
ATOM 3552 C CA . THR B 1 203 ? 69.274 37.440 8.683 1.00 81.92 203 THR B CA 1
ATOM 3553 C C . THR B 1 203 ? 69.129 38.956 8.747 1.00 84.52 203 THR B C 1
ATOM 3554 O O . THR B 1 203 ? 68.026 39.490 8.635 1.00 70.46 203 THR B O 1
ATOM 3558 N N . GLU B 1 204 ? 70.251 39.647 8.891 1.00 76.44 204 GLU B N 1
ATOM 3559 C CA . GLU B 1 204 ? 70.221 41.098 8.950 1.00 76.78 204 GLU B CA 1
ATOM 3560 C C . GLU B 1 204 ? 69.652 41.723 7.677 1.00 84.50 204 GLU B C 1
ATOM 3561 O O . GLU B 1 204 ? 68.950 42.736 7.757 1.00 83.96 204 GLU B O 1
ATOM 3567 N N . VAL B 1 205 ? 69.961 41.139 6.515 1.00 72.59 205 VAL B N 1
ATOM 3568 C CA . VAL B 1 205 ? 69.419 41.645 5.246 1.00 69.90 205 VAL B CA 1
ATOM 3569 C C . VAL B 1 205 ? 67.904 41.431 5.147 1.00 74.05 205 VAL B C 1
ATOM 3570 O O . VAL B 1 205 ? 67.148 42.348 4.810 1.00 69.80 205 VAL B O 1
ATOM 3574 N N . MET B 1 206 ? 67.465 40.221 5.472 1.00 68.82 206 MET B N 1
ATOM 3575 C CA . MET B 1 206 ? 66.039 39.941 5.518 1.00 70.54 206 MET B CA 1
ATOM 3576 C C . MET B 1 206 ? 65.222 40.830 6.467 1.00 64.55 206 MET B C 1
ATOM 3577 O O . MET B 1 206 ? 64.059 41.125 6.188 1.00 70.87 206 MET B O 1
ATOM 3582 N N . CYS B 1 207 ? 65.821 41.257 7.575 1.00 64.57 207 CYS B N 1
ATOM 3583 C CA . CYS B 1 207 ? 65.072 41.976 8.609 1.00 73.64 207 CYS B CA 1
ATOM 3584 C C . CYS B 1 207 ? 64.980 43.473 8.386 1.00 75.33 207 CYS B C 1
ATOM 3585 O O . CYS B 1 207 ? 64.356 44.188 9.184 1.00 69.18 207 CYS B O 1
ATOM 3588 N N . ARG B 1 208 ? 65.581 43.931 7.290 1.00 75.32 208 ARG B N 1
ATOM 3589 C CA . ARG B 1 208 ? 65.430 45.306 6.856 1.00 72.79 208 ARG B CA 1
ATOM 3590 C C . ARG B 1 208 ? 64.041 45.415 6.283 1.00 78.04 208 ARG B C 1
ATOM 3591 O O . ARG B 1 208 ? 63.696 44.727 5.312 1.00 74.61 208 ARG B O 1
ATOM 3599 N N . MET B 1 209 ? 63.253 46.292 6.889 1.00 82.20 209 MET B N 1
ATOM 3600 C CA . MET B 1 209 ? 61.862 46.478 6.527 1.00 68.10 209 MET B CA 1
ATOM 3601 C C . MET B 1 209 ? 61.850 47.413 5.322 1.00 76.99 209 MET B C 1
ATOM 3602 O O . MET B 1 209 ? 62.631 48.360 5.260 1.00 84.32 209 MET B O 1
ATOM 3607 N N . ASN B 1 210 ? 60.925 47.164 4.400 1.00 71.65 210 ASN B N 1
ATOM 3608 C CA . ASN B 1 210 ? 60.838 47.862 3.121 1.00 62.72 210 ASN B CA 1
ATOM 3609 C C . ASN B 1 210 ? 60.103 49.201 3.256 1.00 66.33 210 ASN B C 1
ATOM 3610 O O . ASN B 1 210 ? 59.483 49.683 2.317 1.00 83.62 210 ASN B O 1
ATOM 3615 N N . ILE B 1 211 ? 60.096 49.729 4.473 1.00 81.62 211 ILE B N 1
ATOM 3616 C CA . ILE B 1 211 ? 59.320 50.904 4.855 1.00 84.17 211 ILE B CA 1
ATOM 3617 C C . ILE B 1 211 ? 59.426 52.082 3.878 1.00 75.80 211 ILE B C 1
ATOM 3618 O O . ILE B 1 211 ? 58.512 52.897 3.786 1.00 77.62 211 ILE B O 1
ATOM 3623 N N . ALA B 1 212 ? 60.528 52.173 3.145 1.00 72.09 212 ALA B N 1
ATOM 3624 C CA . ALA B 1 212 ? 60.724 53.304 2.242 1.00 77.44 212 ALA B CA 1
ATOM 3625 C C . ALA B 1 212 ? 59.799 53.256 1.016 1.00 79.20 212 ALA B C 1
ATOM 3626 O O . ALA B 1 212 ? 59.569 54.274 0.363 1.00 76.93 212 ALA B O 1
ATOM 3628 N N . GLY B 1 213 ? 59.261 52.079 0.719 1.00 80.93 213 GLY B N 1
ATOM 3629 C CA . GLY B 1 213 ? 58.350 51.918 -0.402 1.00 79.77 213 GLY B CA 1
ATOM 3630 C C . GLY B 1 213 ? 57.169 52.859 -0.320 1.00 88.13 213 GLY B C 1
ATOM 3631 O O . GLY B 1 213 ? 56.785 53.474 -1.315 1.00 90.05 213 GLY B O 1
ATOM 3632 N N . ALA B 1 214 ? 56.617 52.987 0.883 1.00 94.12 214 ALA B N 1
ATOM 3633 C CA . ALA B 1 214 ? 55.505 53.892 1.139 1.00 93.99 214 ALA B CA 1
ATOM 3634 C C . ALA B 1 214 ? 55.823 55.304 0.665 1.00 97.15 214 ALA B C 1
ATOM 3635 O O . ALA B 1 214 ? 54.941 56.012 0.194 1.00 106.26 214 ALA B O 1
ATOM 3637 N N . SER B 1 215 ? 57.085 55.709 0.787 1.00 99.05 215 SER B N 1
ATOM 3638 C CA . SER B 1 215 ? 57.515 57.025 0.311 1.00 112.06 215 SER B CA 1
ATOM 3639 C C . SER B 1 215 ? 57.781 57.053 -1.196 1.00 112.39 215 SER B C 1
ATOM 3640 O O . SER B 1 215 ? 57.491 58.045 -1.870 1.00 116.50 215 SER B O 1
ATOM 3643 N N . PHE B 1 216 ? 58.342 55.964 -1.712 1.00 108.79 216 PHE B N 1
ATOM 3644 C CA . PHE B 1 216 ? 58.680 55.875 -3.125 1.00 106.11 216 PHE B CA 1
ATOM 3645 C C . PHE B 1 216 ? 57.443 56.049 -3.987 1.00 116.09 216 PHE B C 1
ATOM 3646 O O . PHE B 1 216 ? 57.526 56.525 -5.114 1.00 117.48 216 PHE B O 1
ATOM 3654 N N . ALA B 1 217 ? 56.295 55.654 -3.450 1.00 119.73 217 ALA B N 1
ATOM 3655 C CA . ALA B 1 217 ? 55.044 55.715 -4.191 1.00 123.48 217 ALA B CA 1
ATOM 3656 C C . ALA B 1 217 ? 54.465 57.130 -4.231 1.00 120.79 217 ALA B C 1
ATOM 3657 O O . ALA B 1 217 ? 53.545 57.411 -4.999 1.00 126.31 217 ALA B O 1
ATOM 3659 N N . ASN B 1 218 ? 55.007 58.023 -3.410 1.00 104.24 218 ASN B N 1
ATOM 3660 C CA . ASN B 1 218 ? 54.551 59.406 -3.422 1.00 100.44 218 ASN B CA 1
ATOM 3661 C C . ASN B 1 218 ? 55.256 60.216 -4.512 1.00 107.35 218 ASN B C 1
ATOM 3662 O O . ASN B 1 218 ? 55.040 61.419 -4.639 1.00 117.79 218 ASN B O 1
ATOM 3664 N N . ILE B 1 219 ? 56.106 59.547 -5.288 1.00 105.78 219 ILE B N 1
ATOM 3665 C CA . ILE B 1 219 ? 56.825 60.178 -6.396 1.00 109.95 219 ILE B CA 1
ATOM 3666 C C . ILE B 1 219 ? 56.202 59.820 -7.751 1.00 120.25 219 ILE B C 1
ATOM 3667 O O . ILE B 1 219 ? 55.858 58.662 -8.001 1.00 117.62 219 ILE B O 1
ATOM 3672 N N . GLU B 1 220 ? 56.047 60.767 -8.647 1.00 130.51 220 GLU B N 1
ATOM 3673 C CA . GLU B 1 220 ? 55.472 60.375 -9.911 1.00 137.25 220 GLU B CA 1
ATOM 3674 C C . GLU B 1 220 ? 56.510 59.714 -10.797 1.00 143.92 220 GLU B C 1
ATOM 3675 O O . GLU B 1 220 ? 56.256 58.709 -11.430 1.00 145.70 220 GLU B O 1
ATOM 3681 N N . GLY B 1 221 ? 57.699 60.266 -10.835 1.00 144.83 221 GLY B N 1
ATOM 3682 C CA . GLY B 1 221 ? 58.705 59.723 -11.732 1.00 142.57 221 GLY B CA 1
ATOM 3683 C C . GLY B 1 221 ? 58.938 58.222 -11.668 1.00 132.53 221 GLY B C 1
ATOM 3684 O O . GLY B 1 221 ? 59.322 57.610 -12.668 1.00 129.47 221 GLY B O 1
ATOM 3685 N N . VAL B 1 222 ? 58.714 57.618 -10.505 1.00 120.61 222 VAL B N 1
ATOM 3686 C CA . VAL B 1 222 ? 58.905 56.181 -10.392 1.00 108.76 222 VAL B CA 1
ATOM 3687 C C . VAL B 1 222 ? 57.678 55.504 -10.981 1.00 107.89 222 VAL B C 1
ATOM 3688 O O . VAL B 1 222 ? 56.557 55.634 -10.477 1.00 102.63 222 VAL B O 1
ATOM 3692 N N . LYS B 1 223 ? 57.910 54.799 -12.081 1.00 106.63 223 LYS B N 1
ATOM 3693 C CA . LYS B 1 223 ? 56.832 54.175 -12.828 1.00 101.06 223 LYS B CA 1
ATOM 3694 C C . LYS B 1 223 ? 56.426 52.804 -12.312 1.00 92.24 223 LYS B C 1
ATOM 3695 O O . LYS B 1 223 ? 55.253 52.452 -12.369 1.00 83.89 223 LYS B O 1
ATOM 3701 N N . ALA B 1 224 ? 57.374 52.013 -11.817 1.00 95.63 224 ALA B N 1
ATOM 3702 C CA . ALA B 1 224 ? 56.964 50.684 -11.322 1.00 82.83 224 ALA B CA 1
ATOM 3703 C C . ALA B 1 224 ? 57.661 50.261 -10.036 1.00 80.76 224 ALA B C 1
ATOM 3704 O O . ALA B 1 224 ? 58.854 50.489 -9.879 1.00 84.40 224 ALA B O 1
ATOM 3706 N N . MET B 1 225 ? 56.923 49.662 -9.104 1.00 75.71 225 MET B N 1
ATOM 3707 C CA . MET B 1 225 ? 57.553 49.228 -7.847 1.00 74.41 225 MET B CA 1
ATOM 3708 C C . MET B 1 225 ? 57.107 47.863 -7.374 1.00 69.54 225 MET B C 1
ATOM 3709 O O . MET B 1 225 ? 55.913 47.632 -7.107 1.00 70.27 225 MET B O 1
ATOM 3714 N N . THR B 1 226 ? 58.067 46.960 -7.239 1.00 63.44 226 THR B N 1
ATOM 3715 C CA . THR B 1 226 ? 57.726 45.639 -6.730 1.00 63.97 226 THR B CA 1
ATOM 3716 C C . THR B 1 226 ? 58.773 45.170 -5.717 1.00 67.57 226 THR B C 1
ATOM 3717 O O . THR B 1 226 ? 59.821 45.777 -5.600 1.00 70.01 226 THR B O 1
ATOM 3721 N N . ASP B 1 227 ? 58.509 44.081 -5.004 1.00 61.87 227 ASP B N 1
ATOM 3722 C CA . ASP B 1 227 ? 59.505 43.531 -4.081 1.00 74.27 227 ASP B CA 1
ATOM 3723 C C . ASP B 1 227 ? 60.119 42.266 -4.674 1.00 77.43 227 ASP B C 1
ATOM 3724 O O . ASP B 1 227 ? 59.405 41.465 -5.277 1.00 70.75 227 ASP B O 1
ATOM 3729 N N . VAL B 1 228 ? 61.430 42.072 -4.522 1.00 69.14 228 VAL B N 1
ATOM 3730 C CA . VAL B 1 228 ? 62.032 40.904 -5.142 1.00 68.75 228 VAL B CA 1
ATOM 3731 C C . VAL B 1 228 ? 62.104 39.782 -4.117 1.00 66.56 228 VAL B C 1
ATOM 3732 O O . VAL B 1 228 ? 62.987 39.750 -3.261 1.00 68.93 228 VAL B O 1
ATOM 3736 N N . THR B 1 229 ? 61.171 38.846 -4.244 1.00 59.29 229 THR B N 1
ATOM 3737 C CA . THR B 1 229 ? 61.049 37.739 -3.319 1.00 62.16 229 THR B CA 1
ATOM 3738 C C . THR B 1 229 ? 60.659 36.440 -3.984 1.00 76.34 229 THR B C 1
ATOM 3739 O O . THR B 1 229 ? 59.520 36.288 -4.431 1.00 98.29 229 THR B O 1
ATOM 3743 N N . GLY B 1 230 ? 61.552 35.474 -3.993 1.00 71.27 230 GLY B N 1
ATOM 3744 C CA . GLY B 1 230 ? 61.154 34.099 -4.233 1.00 72.99 230 GLY B CA 1
ATOM 3745 C C . GLY B 1 230 ? 61.033 33.701 -5.694 1.00 75.87 230 GLY B C 1
ATOM 3746 O O . GLY B 1 230 ? 61.435 32.595 -6.063 1.00 71.39 230 GLY B O 1
ATOM 3747 N N . PHE B 1 231 ? 60.597 34.632 -6.540 1.00 57.77 231 PHE B N 1
ATOM 3748 C CA . PHE B 1 231 ? 60.665 34.423 -7.980 1.00 77.97 231 PHE B CA 1
ATOM 3749 C C . PHE B 1 231 ? 62.057 34.816 -8.422 1.00 80.84 231 PHE B C 1
ATOM 3750 O O . PHE B 1 231 ? 62.437 34.566 -9.561 1.00 72.41 231 PHE B O 1
ATOM 3758 N N . GLY B 1 232 ? 62.810 35.425 -7.500 1.00 75.19 232 GLY B N 1
ATOM 3759 C CA . GLY B 1 232 ? 64.140 35.924 -7.790 1.00 78.79 232 GLY B CA 1
ATOM 3760 C C . GLY B 1 232 ? 64.111 37.158 -8.677 1.00 73.40 232 GLY B C 1
ATOM 3761 O O . GLY B 1 232 ? 63.044 37.565 -9.173 1.00 70.43 232 GLY B O 1
ATOM 3762 N N . LEU B 1 233 ? 65.284 37.754 -8.893 1.00 63.65 233 LEU B N 1
ATOM 3763 C CA . LEU B 1 233 ? 65.365 38.992 -9.662 1.00 71.93 233 LEU B CA 1
ATOM 3764 C C . LEU B 1 233 ? 64.895 38.800 -11.112 1.00 77.37 233 LEU B C 1
ATOM 3765 O O . LEU B 1 233 ? 64.213 39.664 -11.675 1.00 70.56 233 LEU B O 1
ATOM 3770 N N . LEU B 1 234 ? 65.254 37.657 -11.696 1.00 83.69 234 LEU B N 1
ATOM 3771 C CA . LEU B 1 234 ? 64.860 37.338 -13.056 1.00 88.22 234 LEU B CA 1
ATOM 3772 C C . LEU B 1 234 ? 63.348 37.355 -13.156 1.00 81.25 234 LEU B C 1
ATOM 3773 O O . LEU B 1 234 ? 62.785 38.110 -13.945 1.00 81.51 234 LEU B O 1
ATOM 3778 N N . GLY B 1 235 ? 62.701 36.535 -12.337 1.00 68.28 235 GLY B N 1
ATOM 3779 C CA . GLY B 1 235 ? 61.245 36.447 -12.310 1.00 61.25 235 GLY B CA 1
ATOM 3780 C C . GLY B 1 235 ? 60.530 37.774 -12.097 1.00 64.99 235 GLY B C 1
ATOM 3781 O O . GLY B 1 235 ? 59.623 38.115 -12.858 1.00 71.77 235 GLY B O 1
ATOM 3782 N N . HIS B 1 236 ? 60.934 38.530 -11.075 1.00 68.67 236 HIS B N 1
ATOM 3783 C CA . HIS B 1 236 ? 60.270 39.806 -10.792 1.00 58.69 236 HIS B CA 1
ATOM 3784 C C . HIS B 1 236 ? 60.479 40.878 -11.865 1.00 65.44 236 HIS B C 1
ATOM 3785 O O . HIS B 1 236 ? 59.552 41.624 -12.209 1.00 76.59 236 HIS B O 1
ATOM 3792 N N . LEU B 1 237 ? 61.682 40.936 -12.417 1.00 68.78 237 LEU B N 1
ATOM 3793 C CA . LEU B 1 237 ? 61.967 41.916 -13.454 1.00 71.10 237 LEU B CA 1
ATOM 3794 C C . LEU B 1 237 ? 61.288 41.544 -14.783 1.00 69.91 237 LEU B C 1
ATOM 3795 O O . LEU B 1 237 ? 60.866 42.406 -15.565 1.00 70.12 237 LEU B O 1
ATOM 3800 N N . SER B 1 238 ? 61.178 40.245 -15.019 1.00 69.41 238 SER B N 1
ATOM 3801 C CA . SER B 1 238 ? 60.506 39.729 -16.195 1.00 65.21 238 SER B CA 1
ATOM 3802 C C . SER B 1 238 ? 59.022 40.053 -16.082 1.00 76.52 238 SER B C 1
ATOM 3803 O O . SER B 1 238 ? 58.400 40.474 -17.055 1.00 77.46 238 SER B O 1
ATOM 3806 N N . GLU B 1 239 ? 58.458 39.868 -14.888 1.00 79.96 239 GLU B N 1
ATOM 3807 C CA . GLU B 1 239 ? 57.059 40.234 -14.666 1.00 82.04 239 GLU B CA 1
ATOM 3808 C C . GLU B 1 239 ? 56.826 41.733 -14.873 1.00 77.33 239 GLU B C 1
ATOM 3809 O O . GLU B 1 239 ? 55.852 42.138 -15.502 1.00 72.60 239 GLU B O 1
ATOM 3815 N N . MET B 1 240 ? 57.741 42.548 -14.366 1.00 68.94 240 MET B N 1
ATOM 3816 C CA . MET B 1 240 ? 57.678 43.976 -14.604 1.00 71.95 240 MET B CA 1
ATOM 3817 C C . MET B 1 240 ? 57.781 44.330 -16.107 1.00 83.75 240 MET B C 1
ATOM 3818 O O . MET B 1 240 ? 57.224 45.336 -16.548 1.00 88.21 240 MET B O 1
ATOM 3823 N N . CYS B 1 241 ? 58.490 43.518 -16.892 1.00 81.56 241 CYS B N 1
ATOM 3824 C CA . CYS B 1 241 ? 58.564 43.766 -18.339 1.00 84.00 241 CYS B CA 1
ATOM 3825 C C . CYS B 1 241 ? 57.372 43.231 -19.136 1.00 89.08 241 CYS B C 1
ATOM 3826 O O . CYS B 1 241 ? 57.111 43.686 -20.245 1.00 101.51 241 CYS B O 1
ATOM 3829 N N . GLN B 1 242 ? 56.661 42.262 -18.571 1.00 85.28 242 GLN B N 1
ATOM 3830 C CA . GLN B 1 242 ? 55.511 41.649 -19.232 1.00 85.68 242 GLN B CA 1
ATOM 3831 C C . GLN B 1 242 ? 54.401 42.673 -19.406 1.00 82.36 242 GLN B C 1
ATOM 3832 O O . GLN B 1 242 ? 53.916 42.901 -20.507 1.00 90.77 242 GLN B O 1
ATOM 3838 N N . GLY B 1 243 ? 53.990 43.284 -18.301 1.00 90.82 243 GLY B N 1
ATOM 3839 C CA . GLY B 1 243 ? 53.211 44.503 -18.373 1.00 96.77 243 GLY B CA 1
ATOM 3840 C C . GLY B 1 243 ? 54.184 45.529 -18.908 1.00 109.88 243 GLY B C 1
ATOM 3841 O O . GLY B 1 243 ? 55.391 45.342 -18.780 1.00 125.06 243 GLY B O 1
ATOM 3842 N N . ALA B 1 244 ? 53.671 46.590 -19.519 1.00 109.25 244 ALA B N 1
ATOM 3843 C CA . ALA B 1 244 ? 54.502 47.641 -20.109 1.00 103.66 244 ALA B CA 1
ATOM 3844 C C . ALA B 1 244 ? 55.183 47.253 -21.433 1.00 102.20 244 ALA B C 1
ATOM 3845 O O . ALA B 1 244 ? 55.744 48.119 -22.120 1.00 96.44 244 ALA B O 1
ATOM 3847 N N . GLY B 1 245 ? 55.121 45.968 -21.787 1.00 102.49 245 GLY B N 1
ATOM 3848 C CA . GLY B 1 245 ? 55.547 45.500 -23.103 1.00 105.13 245 GLY B CA 1
ATOM 3849 C C . GLY B 1 245 ? 56.922 46.003 -23.498 1.00 105.11 245 GLY B C 1
ATOM 3850 O O . GLY B 1 245 ? 57.112 46.578 -24.568 1.00 107.99 245 GLY B O 1
ATOM 3851 N N . VAL B 1 246 ? 57.882 45.798 -22.609 1.00 105.91 246 VAL B N 1
ATOM 3852 C CA . VAL B 1 246 ? 59.199 46.389 -22.750 1.00 103.64 246 VAL B CA 1
ATOM 3853 C C . VAL B 1 246 ? 60.213 45.314 -22.389 1.00 93.33 246 VAL B C 1
ATOM 3854 O O . VAL B 1 246 ? 59.855 44.332 -21.762 1.00 95.80 246 VAL B O 1
ATOM 3858 N N . GLN B 1 247 ? 61.445 45.442 -22.862 1.00 104.01 247 GLN B N 1
ATOM 3859 C CA . GLN B 1 247 ? 62.504 44.538 -22.447 1.00 96.35 247 GLN B CA 1
ATOM 3860 C C . GLN B 1 247 ? 63.467 45.205 -21.480 1.00 101.51 247 GLN B C 1
ATOM 3861 O O . GLN B 1 247 ? 63.391 46.409 -21.234 1.00 96.97 247 GLN B O 1
ATOM 3867 N N . ALA B 1 248 ? 64.416 44.425 -20.976 1.00 104.43 248 ALA B N 1
ATOM 3868 C CA . ALA B 1 248 ? 65.337 44.928 -19.970 1.00 97.31 248 ALA B CA 1
ATOM 3869 C C . ALA B 1 248 ? 66.797 44.584 -20.251 1.00 97.19 248 ALA B C 1
ATOM 3870 O O . ALA B 1 248 ? 67.108 43.493 -20.735 1.00 92.83 248 ALA B O 1
ATOM 3872 N N . ARG B 1 249 ? 67.684 45.524 -19.925 1.00 98.12 249 ARG B N 1
ATOM 3873 C CA . ARG B 1 249 ? 69.124 45.313 -20.040 1.00 102.79 249 ARG B CA 1
ATOM 3874 C C . ARG B 1 249 ? 69.770 45.513 -18.673 1.00 107.32 249 ARG B C 1
ATOM 3875 O O . ARG B 1 249 ? 69.673 46.597 -18.090 1.00 109.05 249 ARG B O 1
ATOM 3877 N N . VAL B 1 250 ? 70.432 44.476 -18.162 1.00 100.65 250 VAL B N 1
ATOM 3878 C CA . VAL B 1 250 ? 71.014 44.555 -16.819 1.00 98.08 250 VAL B CA 1
ATOM 3879 C C . VAL B 1 250 ? 72.528 44.327 -16.729 1.00 101.47 250 VAL B C 1
ATOM 3880 O O . VAL B 1 250 ? 73.056 43.343 -17.258 1.00 102.29 250 VAL B O 1
ATOM 3884 N N . ASP B 1 251 ? 73.215 45.235 -16.037 1.00 105.61 251 ASP B N 1
ATOM 3885 C CA . ASP B 1 251 ? 74.643 45.082 -15.810 1.00 119.87 251 ASP B CA 1
ATOM 3886 C C . ASP B 1 251 ? 74.817 44.094 -14.665 1.00 112.79 251 ASP B C 1
ATOM 3887 O O . ASP B 1 251 ? 74.447 44.387 -13.537 1.00 111.24 251 ASP B O 1
ATOM 3892 N N . TYR B 1 252 ? 75.380 42.944 -14.948 1.00 119.58 252 TYR B N 1
ATOM 3893 C CA . TYR B 1 252 ? 75.417 41.877 -13.995 1.00 118.25 252 TYR B CA 1
ATOM 3894 C C . TYR B 1 252 ? 76.377 42.074 -12.895 1.00 132.37 252 TYR B C 1
ATOM 3895 O O . TYR B 1 252 ? 76.482 41.236 -12.036 1.00 139.41 252 TYR B O 1
ATOM 3904 N N . GLU B 1 253 ? 77.122 43.150 -12.899 1.00 133.37 253 GLU B N 1
ATOM 3905 C CA . GLU B 1 253 ? 78.064 43.278 -11.822 1.00 138.04 253 GLU B CA 1
ATOM 3906 C C . GLU B 1 253 ? 77.653 44.426 -10.979 1.00 135.37 253 GLU B C 1
ATOM 3907 O O . GLU B 1 253 ? 77.990 44.499 -9.818 1.00 141.84 253 GLU B O 1
ATOM 3913 N N . ALA B 1 254 ? 76.912 45.346 -11.549 1.00 127.49 254 ALA B N 1
ATOM 3914 C CA . ALA B 1 254 ? 76.494 46.446 -10.726 1.00 126.94 254 ALA B CA 1
ATOM 3915 C C . ALA B 1 254 ? 75.658 45.878 -9.583 1.00 118.11 254 ALA B C 1
ATOM 3916 O O . ALA B 1 254 ? 75.272 46.576 -8.670 1.00 110.74 254 ALA B O 1
ATOM 3918 N N . ILE B 1 255 ? 75.411 44.586 -9.646 1.00 106.30 255 ILE B N 1
ATOM 3919 C CA . ILE B 1 255 ? 74.269 43.981 -8.975 1.00 101.25 255 ILE B CA 1
ATOM 3920 C C . ILE B 1 255 ? 74.746 43.765 -7.551 1.00 100.14 255 ILE B C 1
ATOM 3921 O O . ILE B 1 255 ? 75.716 43.032 -7.320 1.00 93.41 255 ILE B O 1
ATOM 3926 N N . PRO B 1 256 ? 74.076 44.414 -6.588 1.00 96.31 256 PRO B N 1
ATOM 3927 C CA . PRO B 1 256 ? 74.567 44.348 -5.213 1.00 85.12 256 PRO B CA 1
ATOM 3928 C C . PRO B 1 256 ? 74.447 42.899 -4.767 1.00 97.38 256 PRO B C 1
ATOM 3929 O O . PRO B 1 256 ? 73.436 42.247 -5.055 1.00 97.54 256 PRO B O 1
ATOM 3933 N N . LYS B 1 257 ? 75.477 42.382 -4.115 1.00 100.70 257 LYS B N 1
ATOM 3934 C CA . LYS B 1 257 ? 75.503 40.963 -3.793 1.00 103.12 257 LYS B CA 1
ATOM 3935 C C . LYS B 1 257 ? 75.951 40.725 -2.358 1.00 111.36 257 LYS B C 1
ATOM 3936 O O . LYS B 1 257 ? 76.709 41.517 -1.790 1.00 118.19 257 LYS B O 1
ATOM 3938 N N . LEU B 1 258 ? 75.465 39.641 -1.766 1.00 113.28 258 LEU B N 1
ATOM 3939 C CA . LEU B 1 258 ? 75.878 39.280 -0.417 1.00 116.84 258 LEU B CA 1
ATOM 3940 C C . LEU B 1 258 ? 77.318 38.794 -0.462 1.00 121.12 258 LEU B C 1
ATOM 3941 O O . LEU B 1 258 ? 77.762 38.272 -1.484 1.00 130.70 258 LEU B O 1
ATOM 3946 N N . PRO B 1 259 ? 78.063 38.991 0.637 1.00 114.45 259 PRO B N 1
ATOM 3947 C CA . PRO B 1 259 ? 79.462 38.562 0.656 1.00 120.71 259 PRO B CA 1
ATOM 3948 C C . PRO B 1 259 ? 79.619 37.058 0.422 1.00 119.61 259 PRO B C 1
ATOM 3949 O O . PRO B 1 259 ? 78.998 36.243 1.108 1.00 101.76 259 PRO B O 1
ATOM 3953 N N . GLY B 1 260 ? 80.457 36.709 -0.548 1.00 130.75 260 GLY B N 1
ATOM 3954 C CA . GLY B 1 260 ? 80.768 35.324 -0.837 1.00 132.73 260 GLY B CA 1
ATOM 3955 C C . GLY B 1 260 ? 79.664 34.465 -1.426 1.00 125.90 260 GLY B C 1
ATOM 3956 O O . GLY B 1 260 ? 79.659 33.253 -1.211 1.00 127.16 260 GLY B O 1
ATOM 3957 N N . VAL B 1 261 ? 78.735 35.060 -2.170 1.00 120.80 261 VAL B N 1
ATOM 3958 C CA . VAL B 1 261 ? 77.667 34.259 -2.772 1.00 113.94 261 VAL B CA 1
ATOM 3959 C C . VAL B 1 261 ? 78.172 33.399 -3.922 1.00 118.60 261 VAL B C 1
ATOM 3960 O O . VAL B 1 261 ? 77.814 32.233 -4.020 1.00 122.60 261 VAL B O 1
ATOM 3964 N N . GLU B 1 262 ? 78.993 33.975 -4.793 1.00 111.34 262 GLU B N 1
ATOM 3965 C CA . GLU B 1 262 ? 79.463 33.254 -5.974 1.00 119.99 262 GLU B CA 1
ATOM 3966 C C . GLU B 1 262 ? 80.321 32.052 -5.603 1.00 130.97 262 GLU B C 1
ATOM 3967 O O . GLU B 1 262 ? 80.335 31.042 -6.312 1.00 134.61 262 GLU B O 1
ATOM 3973 N N . GLU B 1 263 ? 81.036 32.171 -4.490 1.00 133.57 263 GLU B N 1
ATOM 3974 C CA . GLU B 1 263 ? 81.863 31.081 -3.999 1.00 137.95 263 GLU B CA 1
ATOM 3975 C C . GLU B 1 263 ? 80.958 29.945 -3.558 1.00 127.44 263 GLU B C 1
ATOM 3976 O O . GLU B 1 263 ? 81.211 28.787 -3.874 1.00 137.41 263 GLU B O 1
ATOM 3982 N N . TYR B 1 264 ? 79.889 30.287 -2.846 1.00 115.75 264 TYR B N 1
ATOM 3983 C CA . TYR B 1 264 ? 78.926 29.294 -2.384 1.00 122.32 264 TYR B CA 1
ATOM 3984 C C . TYR B 1 264 ? 78.174 28.655 -3.549 1.00 124.77 264 TYR B C 1
ATOM 3985 O O . TYR B 1 264 ? 77.821 27.477 -3.497 1.00 131.64 264 TYR B O 1
ATOM 3994 N N . ILE B 1 265 ? 77.929 29.436 -4.597 1.00 119.86 265 ILE B N 1
ATOM 3995 C CA . ILE B 1 265 ? 77.205 28.941 -5.760 1.00 117.61 265 ILE B CA 1
ATOM 3996 C C . ILE B 1 265 ? 78.060 27.977 -6.574 1.00 132.38 265 ILE B C 1
ATOM 3997 O O . ILE B 1 265 ? 77.605 26.888 -6.931 1.00 138.13 265 ILE B O 1
ATOM 4002 N N . LYS B 1 266 ? 79.295 28.379 -6.867 1.00 132.59 266 LYS B N 1
ATOM 4003 C CA . LYS B 1 266 ? 80.210 27.527 -7.623 1.00 134.55 266 LYS B CA 1
ATOM 4004 C C . LYS B 1 266 ? 80.643 26.323 -6.783 1.00 141.38 266 LYS B C 1
ATOM 4005 O O . LYS B 1 266 ? 81.051 25.293 -7.330 1.00 142.97 266 LYS B O 1
ATOM 4007 N N . LEU B 1 267 ? 80.550 26.460 -5.457 1.00 134.47 267 LEU B N 1
ATOM 4008 C CA . LEU B 1 267 ? 80.796 25.343 -4.545 1.00 130.10 267 LEU B CA 1
ATOM 4009 C C . LEU B 1 267 ? 79.503 24.577 -4.298 1.00 119.13 267 LEU B C 1
ATOM 4010 O O . LEU B 1 267 ? 79.494 23.541 -3.639 1.00 117.76 267 LEU B O 1
ATOM 4012 N N . GLY B 1 268 ? 78.406 25.095 -4.833 1.00 116.41 268 GLY B N 1
ATOM 4013 C CA . GLY B 1 268 ? 77.194 24.309 -4.946 1.00 125.71 268 GLY B CA 1
ATOM 4014 C C . GLY B 1 268 ? 76.008 24.479 -4.012 1.00 125.50 268 GLY B C 1
ATOM 4015 O O . GLY B 1 268 ? 75.138 23.607 -4.009 1.00 124.15 268 GLY B O 1
ATOM 4016 N N . ALA B 1 269 ? 75.915 25.560 -3.236 1.00 123.07 269 ALA B N 1
ATOM 4017 C CA . ALA B 1 269 ? 74.708 25.683 -2.420 1.00 122.29 269 ALA B CA 1
ATOM 4018 C C . ALA B 1 269 ? 73.722 26.610 -3.132 1.00 119.11 269 ALA B C 1
ATOM 4019 O O . ALA B 1 269 ? 73.747 27.838 -2.997 1.00 116.16 269 ALA B O 1
ATOM 4021 N N . VAL B 1 270 ? 72.832 25.958 -3.873 1.00 112.03 270 VAL B N 1
ATOM 4022 C CA . VAL B 1 270 ? 71.768 26.581 -4.639 1.00 103.48 270 VAL B CA 1
ATOM 4023 C C . VAL B 1 270 ? 70.420 25.954 -4.271 1.00 95.33 270 VAL B C 1
ATOM 4024 O O . VAL B 1 270 ? 70.228 24.760 -4.487 1.00 98.96 270 VAL B O 1
ATOM 4028 N N . PRO B 1 271 ? 69.480 26.734 -3.725 1.00 88.15 271 PRO B N 1
ATOM 4029 C CA . PRO B 1 271 ? 68.215 26.072 -3.365 1.00 90.01 271 PRO B CA 1
ATOM 4030 C C . PRO B 1 271 ? 67.393 25.645 -4.597 1.00 99.47 271 PRO B C 1
ATOM 4031 O O . PRO B 1 271 ? 67.518 26.252 -5.667 1.00 100.98 271 PRO B O 1
ATOM 4035 N N . GLY B 1 272 ? 66.568 24.609 -4.438 1.00 96.22 272 GLY B N 1
ATOM 4036 C CA . GLY B 1 272 ? 65.760 24.075 -5.526 1.00 89.49 272 GLY B CA 1
ATOM 4037 C C . GLY B 1 272 ? 64.765 25.077 -6.075 1.00 83.93 272 GLY B C 1
ATOM 4038 O O . GLY B 1 272 ? 64.268 24.957 -7.217 1.00 76.30 272 GLY B O 1
ATOM 4039 N N . GLY B 1 273 ? 64.461 26.066 -5.244 1.00 73.96 273 GLY B N 1
ATOM 4040 C CA . GLY B 1 273 ? 63.662 27.204 -5.659 1.00 70.54 273 GLY B CA 1
ATOM 4041 C C . GLY B 1 273 ? 64.201 27.880 -6.899 1.00 72.63 273 GLY B C 1
ATOM 4042 O O . GLY B 1 273 ? 63.416 28.349 -7.727 1.00 78.99 273 GLY B O 1
ATOM 4043 N N . THR B 1 274 ? 65.530 27.925 -7.035 1.00 70.30 274 THR B N 1
ATOM 4044 C CA . THR B 1 274 ? 66.130 28.590 -8.180 1.00 78.49 274 THR B CA 1
ATOM 4045 C C . THR B 1 274 ? 65.805 27.809 -9.439 1.00 73.96 274 THR B C 1
ATOM 4046 O O . THR B 1 274 ? 65.491 28.396 -10.462 1.00 68.47 274 THR B O 1
ATOM 4050 N N . GLU B 1 275 ? 65.854 26.486 -9.339 1.00 74.17 275 GLU B N 1
ATOM 4051 C CA . GLU B 1 275 ? 65.483 25.611 -10.449 1.00 79.24 275 GLU B CA 1
ATOM 4052 C C . GLU B 1 275 ? 64.039 25.830 -10.846 1.00 85.82 275 GLU B C 1
ATOM 4053 O O . GLU B 1 275 ? 63.735 25.975 -12.032 1.00 91.98 275 GLU B O 1
ATOM 4059 N N . ARG B 1 276 ? 63.146 25.853 -9.859 1.00 85.03 276 ARG B N 1
ATOM 4060 C CA . ARG B 1 276 ? 61.734 26.098 -10.155 1.00 82.93 276 ARG B CA 1
ATOM 4061 C C . ARG B 1 276 ? 61.579 27.426 -10.901 1.00 70.90 276 ARG B C 1
ATOM 4062 O O . ARG B 1 276 ? 60.805 27.539 -11.868 1.00 71.88 276 ARG B O 1
ATOM 4070 N N . ASN B 1 277 ? 62.344 28.419 -10.450 1.00 75.74 277 ASN B N 1
ATOM 4071 C CA . ASN B 1 277 ? 62.356 29.733 -11.076 1.00 79.19 277 ASN B CA 1
ATOM 4072 C C . ASN B 1 277 ? 62.879 29.714 -12.507 1.00 79.20 277 ASN B C 1
ATOM 4073 O O . ASN B 1 277 ? 62.333 30.376 -13.370 1.00 77.11 277 ASN B O 1
ATOM 4078 N N . PHE B 1 278 ? 63.933 28.949 -12.758 1.00 81.90 278 PHE B N 1
ATOM 4079 C CA . PHE B 1 278 ? 64.475 28.830 -14.108 1.00 77.07 278 PHE B CA 1
ATOM 4080 C C . PHE B 1 278 ? 63.497 28.116 -15.036 1.00 76.82 278 PHE B C 1
ATOM 4081 O O . PHE B 1 278 ? 63.365 28.479 -16.192 1.00 66.04 278 PHE B O 1
ATOM 4089 N N . ALA B 1 279 ? 62.805 27.100 -14.529 1.00 84.27 279 ALA B N 1
ATOM 4090 C CA . ALA B 1 279 ? 61.787 26.427 -15.332 1.00 81.72 279 ALA B CA 1
ATOM 4091 C C . ALA B 1 279 ? 60.674 27.399 -15.671 1.00 73.13 279 ALA B C 1
ATOM 4092 O O . ALA B 1 279 ? 60.080 27.313 -16.747 1.00 70.92 279 ALA B O 1
ATOM 4094 N N . SER B 1 280 ? 60.386 28.330 -14.761 1.00 76.98 280 SER B N 1
ATOM 4095 C CA . SER B 1 280 ? 59.347 29.322 -15.068 1.00 70.93 280 SER B CA 1
ATOM 4096 C C . SER B 1 280 ? 59.773 30.471 -15.992 1.00 58.70 280 SER B C 1
ATOM 4097 O O . SER B 1 280 ? 59.033 30.841 -16.881 1.00 74.70 280 SER B O 1
ATOM 4100 N N . TYR B 1 281 ? 60.907 31.103 -15.697 1.00 71.35 281 TYR B N 1
ATOM 4101 C CA . TYR B 1 281 ? 61.370 32.305 -16.404 1.00 78.17 281 TYR B CA 1
ATOM 4102 C C . TYR B 1 281 ? 62.541 32.180 -17.364 1.00 78.07 281 TYR B C 1
ATOM 4103 O O . TYR B 1 281 ? 62.938 33.163 -17.986 1.00 84.01 281 TYR B O 1
ATOM 4112 N N . GLY B 1 282 ? 63.111 30.989 -17.461 1.00 81.83 282 GLY B N 1
ATOM 4113 C CA . GLY B 1 282 ? 64.367 30.790 -18.164 1.00 75.50 282 GLY B CA 1
ATOM 4114 C C . GLY B 1 282 ? 64.372 31.183 -19.629 1.00 87.78 282 GLY B C 1
ATOM 4115 O O . GLY B 1 282 ? 65.383 31.656 -20.150 1.00 102.14 282 GLY B O 1
ATOM 4116 N N . HIS B 1 283 ? 63.240 30.987 -20.294 1.00 84.55 283 HIS B N 1
ATOM 4117 C CA . HIS B 1 283 ? 63.116 31.273 -21.723 1.00 77.48 283 HIS B CA 1
ATOM 4118 C C . HIS B 1 283 ? 63.189 32.785 -21.987 1.00 86.80 283 HIS B C 1
ATOM 4119 O O . HIS B 1 283 ? 63.497 33.217 -23.099 1.00 99.74 283 HIS B O 1
ATOM 4126 N N . LEU B 1 284 ? 62.914 33.583 -20.954 1.00 85.12 284 LEU B N 1
ATOM 4127 C CA . LEU B 1 284 ? 62.929 35.041 -21.076 1.00 85.35 284 LEU B CA 1
ATOM 4128 C C . LEU B 1 284 ? 64.332 35.618 -20.924 1.00 83.09 284 LEU B C 1
ATOM 4129 O O . LEU B 1 284 ? 64.542 36.828 -21.051 1.00 82.43 284 LEU B O 1
ATOM 4134 N N . MET B 1 285 ? 65.290 34.734 -20.674 1.00 79.51 285 MET B N 1
ATOM 4135 C CA . MET B 1 285 ? 66.656 35.133 -20.388 1.00 84.81 285 MET B CA 1
ATOM 4136 C C . MET B 1 285 ? 67.541 34.584 -21.485 1.00 91.24 285 MET B C 1
ATOM 4137 O O . MET B 1 285 ? 67.223 33.557 -22.085 1.00 101.52 285 MET B O 1
ATOM 4142 N N . GLY B 1 286 ? 68.645 35.265 -21.763 1.00 101.53 286 GLY B N 1
ATOM 4143 C CA . GLY B 1 286 ? 69.619 34.716 -22.683 1.00 106.50 286 GLY B CA 1
ATOM 4144 C C . GLY B 1 286 ? 70.200 33.443 -22.096 1.00 116.91 286 GLY B C 1
ATOM 4145 O O . GLY B 1 286 ? 70.074 33.201 -20.894 1.00 130.77 286 GLY B O 1
ATOM 4146 N N . GLU B 1 287 ? 70.835 32.627 -22.931 1.00 122.28 287 GLU B N 1
ATOM 4147 C CA . GLU B 1 287 ? 71.504 31.431 -22.438 1.00 128.79 287 GLU B CA 1
ATOM 4148 C C . GLU B 1 287 ? 72.685 31.908 -21.610 1.00 139.35 287 GLU B C 1
ATOM 4149 O O . GLU B 1 287 ? 73.547 32.636 -22.104 1.00 150.05 287 GLU B O 1
ATOM 4151 N N . MET B 1 288 ? 72.720 31.488 -20.349 1.00 142.97 288 MET B N 1
ATOM 4152 C CA . MET B 1 288 ? 73.600 32.095 -19.357 1.00 137.70 288 MET B CA 1
ATOM 4153 C C . MET B 1 288 ? 74.430 31.043 -18.626 1.00 141.69 288 MET B C 1
ATOM 4154 O O . MET B 1 288 ? 73.977 29.908 -18.448 1.00 145.72 288 MET B O 1
ATOM 4159 N N . PRO B 1 289 ? 75.656 31.419 -18.209 1.00 134.07 289 PRO B N 1
ATOM 4160 C CA . PRO B 1 289 ? 76.526 30.560 -17.395 1.00 134.80 289 PRO B CA 1
ATOM 4161 C C . PRO B 1 289 ? 75.893 30.213 -16.047 1.00 121.24 289 PRO B C 1
ATOM 4162 O O . PRO B 1 289 ? 75.306 31.081 -15.399 1.00 111.05 289 PRO B O 1
ATOM 4166 N N . ARG B 1 290 ? 76.049 28.956 -15.636 1.00 122.72 290 ARG B N 1
ATOM 4167 C CA . ARG B 1 290 ? 75.308 28.373 -14.518 1.00 125.24 290 ARG B CA 1
ATOM 4168 C C . ARG B 1 290 ? 75.299 29.202 -13.232 1.00 130.47 290 ARG B C 1
ATOM 4169 O O . ARG B 1 290 ? 74.243 29.404 -12.649 1.00 127.48 290 ARG B O 1
ATOM 4177 N N . GLU B 1 291 ? 76.456 29.692 -12.799 1.00 133.30 291 GLU B N 1
ATOM 4178 C CA . GLU B 1 291 ? 76.522 30.467 -11.560 1.00 124.25 291 GLU B CA 1
ATOM 4179 C C . GLU B 1 291 ? 75.718 31.771 -11.652 1.00 112.93 291 GLU B C 1
ATOM 4180 O O . GLU B 1 291 ? 75.019 32.161 -10.701 1.00 114.20 291 GLU B O 1
ATOM 4182 N N . VAL B 1 292 ? 75.814 32.439 -12.799 1.00 98.50 292 VAL B N 1
ATOM 4183 C CA . VAL B 1 292 ? 75.092 33.682 -13.010 1.00 98.18 292 VAL B CA 1
ATOM 4184 C C . VAL B 1 292 ? 73.595 33.403 -12.975 1.00 95.39 292 VAL B C 1
ATOM 4185 O O . VAL B 1 292 ? 72.827 34.094 -12.280 1.00 90.78 292 VAL B O 1
ATOM 4189 N N . ARG B 1 293 ? 73.203 32.367 -13.713 1.00 86.02 293 ARG B N 1
ATOM 4190 C CA . ARG B 1 293 ? 71.830 31.881 -13.735 1.00 87.35 293 ARG B CA 1
ATOM 4191 C C . ARG B 1 293 ? 71.291 31.599 -12.314 1.00 87.73 293 ARG B C 1
ATOM 4192 O O . ARG B 1 293 ? 70.205 32.055 -11.937 1.00 86.21 293 ARG B O 1
ATOM 4200 N N . ASP B 1 294 ? 72.065 30.864 -11.524 1.00 88.01 294 ASP B N 1
ATOM 4201 C CA . ASP B 1 294 ? 71.689 30.566 -10.145 1.00 104.90 294 ASP B CA 1
ATOM 4202 C C . ASP B 1 294 ? 71.548 31.839 -9.306 1.00 106.34 294 ASP B C 1
ATOM 4203 O O . ASP B 1 294 ? 70.700 31.897 -8.412 1.00 106.70 294 ASP B O 1
ATOM 4208 N N . LEU B 1 295 ? 72.361 32.858 -9.595 1.00 103.81 295 LEU B N 1
ATOM 4209 C CA . LEU B 1 295 ? 72.217 34.134 -8.888 1.00 99.87 295 LEU B CA 1
ATOM 4210 C C . LEU B 1 295 ? 70.895 34.808 -9.242 1.00 93.01 295 LEU B C 1
ATOM 4211 O O . LEU B 1 295 ? 70.120 35.191 -8.356 1.00 85.57 295 LEU B O 1
ATOM 4216 N N . LEU B 1 296 ? 70.637 34.934 -10.540 1.00 88.62 296 LEU B N 1
ATOM 4217 C CA . LEU B 1 296 ? 69.432 35.609 -11.019 1.00 79.66 296 LEU B CA 1
ATOM 4218 C C . LEU B 1 296 ? 68.145 34.886 -10.686 1.00 72.30 296 LEU B C 1
ATOM 4219 O O . LEU B 1 296 ? 67.099 35.511 -10.597 1.00 80.92 296 LEU B O 1
ATOM 4224 N N . CYS B 1 297 ? 68.213 33.568 -10.522 1.00 79.68 297 CYS B N 1
ATOM 4225 C CA . CYS B 1 297 ? 67.020 32.776 -10.218 1.00 85.16 297 CYS B CA 1
ATOM 4226 C C . CYS B 1 297 ? 66.851 32.507 -8.721 1.00 78.85 297 CYS B C 1
ATOM 4227 O O . CYS B 1 297 ? 65.910 31.821 -8.306 1.00 70.44 297 CYS B O 1
ATOM 4230 N N . ASP B 1 298 ? 67.770 33.057 -7.931 1.00 64.86 298 ASP B N 1
ATOM 4231 C CA . ASP B 1 298 ? 67.801 32.866 -6.489 1.00 67.15 298 ASP B CA 1
ATOM 4232 C C . ASP B 1 298 ? 66.570 33.484 -5.810 1.00 77.72 298 ASP B C 1
ATOM 4233 O O . ASP B 1 298 ? 66.337 34.698 -5.886 1.00 64.13 298 ASP B O 1
ATOM 4238 N N . PRO B 1 299 ? 65.760 32.643 -5.154 1.00 75.64 299 PRO B N 1
ATOM 4239 C CA . PRO B 1 299 ? 64.601 33.204 -4.461 1.00 81.33 299 PRO B CA 1
ATOM 4240 C C . PRO B 1 299 ? 65.088 34.089 -3.327 1.00 70.81 299 PRO B C 1
ATOM 4241 O O . PRO B 1 299 ? 66.048 33.735 -2.634 1.00 67.02 299 PRO B O 1
ATOM 4245 N N . GLN B 1 300 ? 64.493 35.262 -3.169 1.00 66.50 300 GLN B N 1
ATOM 4246 C CA . GLN B 1 300 ? 64.900 36.076 -2.032 1.00 69.07 300 GLN B CA 1
ATOM 4247 C C . GLN B 1 300 ? 63.803 36.130 -0.985 1.00 61.57 300 GLN B C 1
ATOM 4248 O O . GLN B 1 300 ? 62.848 36.875 -1.116 1.00 77.51 300 GLN B O 1
ATOM 4254 N N . THR B 1 301 ? 63.966 35.401 0.097 1.00 64.40 301 THR B N 1
ATOM 4255 C CA . THR B 1 301 ? 63.015 35.577 1.174 1.00 69.69 301 THR B CA 1
ATOM 4256 C C . THR B 1 301 ? 63.236 36.961 1.789 1.00 64.48 301 THR B C 1
ATOM 4257 O O . THR B 1 301 ? 64.348 37.295 2.213 1.00 60.97 301 THR B O 1
ATOM 4261 N N . SER B 1 302 ? 62.170 37.759 1.809 1.00 58.28 302 SER B N 1
ATOM 4262 C CA . SER B 1 302 ? 62.184 39.077 2.425 1.00 60.05 302 SER B CA 1
ATOM 4263 C C . SER B 1 302 ? 63.245 39.929 1.766 1.00 57.29 302 SER B C 1
ATOM 4264 O O . SER B 1 302 ? 64.104 40.522 2.438 1.00 55.30 302 SER B O 1
ATOM 4267 N N . GLY B 1 303 ? 63.196 39.949 0.434 1.00 64.18 303 GLY B N 1
ATOM 4268 C CA . GLY B 1 303 ? 64.108 40.742 -0.379 1.00 61.87 303 GLY B CA 1
ATOM 4269 C C . GLY B 1 303 ? 63.733 42.218 -0.362 1.00 64.87 303 GLY B C 1
ATOM 4270 O O . GLY B 1 303 ? 62.860 42.661 0.384 1.00 65.11 303 GLY B O 1
ATOM 4271 N N . GLY B 1 304 ? 64.406 42.992 -1.192 1.00 58.29 304 GLY B N 1
ATOM 4272 C CA . GLY B 1 304 ? 64.168 44.419 -1.267 1.00 60.21 304 GLY B CA 1
ATOM 4273 C C . GLY B 1 304 ? 63.213 44.839 -2.373 1.00 71.10 304 GLY B C 1
ATOM 4274 O O . GLY B 1 304 ? 62.443 44.049 -2.928 1.00 69.35 304 GLY B O 1
ATOM 4275 N N . LEU B 1 305 ? 63.266 46.119 -2.693 1.00 69.30 305 LEU B N 1
ATOM 4276 C CA . LEU B 1 305 ? 62.369 46.675 -3.668 1.00 58.59 305 LEU B CA 1
ATOM 4277 C C . LEU B 1 305 ? 63.118 46.879 -4.984 1.00 73.70 305 LEU B C 1
ATOM 4278 O O . LEU B 1 305 ? 64.229 47.395 -5.000 1.00 73.02 305 LEU B O 1
ATOM 4283 N N . LEU B 1 306 ? 62.504 46.415 -6.068 1.00 62.27 306 LEU B N 1
ATOM 4284 C CA . LEU B 1 306 ? 62.890 46.743 -7.421 1.00 76.29 306 LEU B CA 1
ATOM 4285 C C . LEU B 1 306 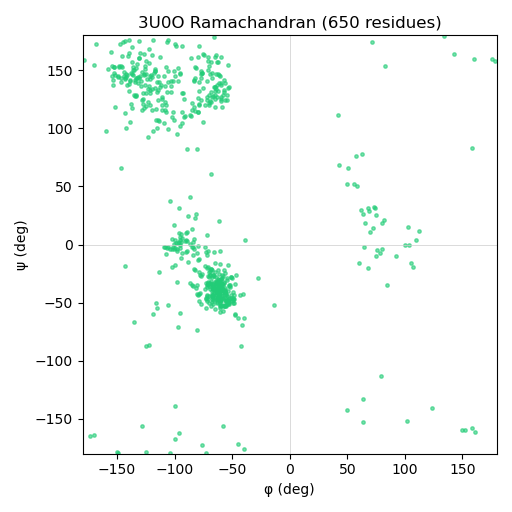? 62.051 47.928 -7.855 1.00 75.08 306 LEU B C 1
ATOM 4286 O O . LEU B 1 306 ? 60.817 47.920 -7.723 1.00 68.60 306 LEU B O 1
ATOM 4291 N N . LEU B 1 307 ? 62.747 48.928 -8.384 1.00 82.87 307 LEU B N 1
ATOM 4292 C CA . LEU B 1 307 ? 62.186 50.212 -8.763 1.00 81.85 307 LEU B CA 1
ATOM 4293 C C . LEU B 1 307 ? 62.466 50.506 -10.240 1.00 82.44 307 LEU B C 1
ATOM 4294 O O . LEU B 1 307 ? 63.585 50.337 -10.735 1.00 74.23 307 LEU B O 1
ATOM 4299 N N . ALA B 1 308 ? 61.433 50.958 -10.933 1.00 79.63 308 ALA B N 1
ATOM 4300 C CA . ALA B 1 308 ? 61.551 51.416 -12.300 1.00 82.48 308 ALA B CA 1
ATOM 4301 C C . ALA B 1 308 ? 61.266 52.905 -12.287 1.00 84.91 308 ALA B C 1
ATOM 4302 O O . ALA B 1 308 ? 60.102 53.326 -12.125 1.00 90.81 308 ALA B O 1
ATOM 4304 N N . VAL B 1 309 ? 62.345 53.646 -12.446 1.00 86.28 309 VAL B N 1
ATOM 4305 C CA . VAL B 1 309 ? 62.364 55.069 -12.267 1.00 103.96 309 VAL B CA 1
ATOM 4306 C C . VAL B 1 309 ? 63.035 55.770 -13.416 1.00 114.78 309 VAL B C 1
ATOM 4307 O O . VAL B 1 309 ? 63.916 55.242 -14.074 1.00 107.79 309 VAL B O 1
ATOM 4311 N N . MET B 1 310 ? 62.500 56.923 -13.715 1.00 117.75 310 MET B N 1
ATOM 4312 C CA . MET B 1 310 ? 62.977 57.635 -14.835 1.00 130.29 310 MET B CA 1
ATOM 4313 C C . MET B 1 310 ? 63.784 58.812 -14.362 1.00 135.94 310 MET B C 1
ATOM 4314 O O . MET B 1 310 ? 63.865 59.075 -13.183 1.00 141.41 310 MET B O 1
ATOM 4319 N N . PRO B 1 311 ? 64.398 59.506 -15.290 1.00 129.65 311 PRO B N 1
ATOM 4320 C CA . PRO B 1 311 ? 65.333 60.564 -14.961 1.00 136.47 311 PRO B CA 1
ATOM 4321 C C . PRO B 1 311 ? 64.742 61.691 -14.159 1.00 139.51 311 PRO B C 1
ATOM 4322 O O . PRO B 1 311 ? 65.202 61.998 -13.082 1.00 142.70 311 PRO B O 1
ATOM 4326 N N . GLU B 1 312 ? 63.724 62.318 -14.682 1.00 144.79 312 GLU B N 1
ATOM 4327 C CA . GLU B 1 312 ? 63.182 63.434 -13.970 1.00 155.82 312 GLU B CA 1
ATOM 4328 C C . GLU B 1 312 ? 63.165 63.172 -12.493 1.00 158.36 312 GLU B C 1
ATOM 4329 O O . GLU B 1 312 ? 62.642 63.988 -11.756 1.00 158.36 312 GLU B O 1
ATOM 4335 N N . ALA B 1 313 ? 63.704 62.035 -12.048 1.00 155.95 313 ALA B N 1
ATOM 4336 C CA . ALA B 1 313 ? 63.665 61.701 -10.637 1.00 141.86 313 ALA B CA 1
ATOM 4337 C C . ALA B 1 313 ? 64.929 61.019 -10.210 1.00 145.28 313 ALA B C 1
ATOM 4338 O O . ALA B 1 313 ? 65.259 60.981 -9.046 1.00 142.11 313 ALA B O 1
ATOM 4340 N N . GLU B 1 314 ? 65.661 60.496 -11.162 1.00 152.80 314 GLU B N 1
ATOM 4341 C CA . GLU B 1 314 ? 66.854 59.778 -10.801 1.00 157.99 314 GLU B CA 1
ATOM 4342 C C . GLU B 1 314 ? 67.406 60.295 -9.488 1.00 164.47 314 GLU B C 1
ATOM 4343 O O . GLU B 1 314 ? 68.034 59.555 -8.753 1.00 168.80 314 GLU B O 1
ATOM 4349 N N . ASN B 1 315 ? 67.176 61.564 -9.180 1.00 160.84 315 ASN B N 1
ATOM 4350 C CA . ASN B 1 315 ? 67.650 62.092 -7.925 1.00 150.61 315 ASN B CA 1
ATOM 4351 C C . ASN B 1 315 ? 66.493 62.282 -6.955 1.00 141.26 315 ASN B C 1
ATOM 4352 O O . ASN B 1 315 ? 66.519 61.784 -5.835 1.00 141.55 315 ASN B O 1
ATOM 4357 N N . GLU B 1 316 ? 65.442 62.965 -7.336 1.00 137.68 316 GLU B N 1
ATOM 4358 C CA . GLU B 1 316 ? 64.474 63.100 -6.290 1.00 138.50 316 GLU B CA 1
ATOM 4359 C C . GLU B 1 316 ? 64.493 61.765 -5.633 1.00 128.75 316 GLU B C 1
ATOM 4360 O O . GLU B 1 316 ? 64.854 61.622 -4.486 1.00 128.85 316 GLU B O 1
ATOM 4366 N N . VAL B 1 317 ? 64.118 60.739 -6.358 1.00 118.84 317 VAL B N 1
ATOM 4367 C CA . VAL B 1 317 ? 64.147 59.513 -5.635 1.00 114.89 317 VAL B CA 1
ATOM 4368 C C . VAL B 1 317 ? 65.387 59.511 -4.830 1.00 120.53 317 VAL B C 1
ATOM 4369 O O . VAL B 1 317 ? 65.373 59.898 -3.693 1.00 135.60 317 VAL B O 1
ATOM 4373 N N . LYS B 1 318 ? 66.466 59.054 -5.428 1.00 113.70 318 LYS B N 1
ATOM 4374 C CA . LYS B 1 318 ? 67.730 58.932 -4.745 1.00 125.50 318 LYS B CA 1
ATOM 4375 C C . LYS B 1 318 ? 67.763 59.669 -3.428 1.00 126.65 318 LYS B C 1
ATOM 4376 O O . LYS B 1 318 ? 68.123 59.132 -2.399 1.00 116.37 318 LYS B O 1
ATOM 4382 N N . ALA B 1 319 ? 67.407 60.925 -3.451 1.00 125.51 319 ALA B N 1
ATOM 4383 C CA . ALA B 1 319 ? 67.318 61.583 -2.182 1.00 125.10 319 ALA B CA 1
ATOM 4384 C C . ALA B 1 319 ? 66.679 60.614 -1.220 1.00 126.84 319 ALA B C 1
ATOM 4385 O O . ALA B 1 319 ? 67.299 60.118 -0.307 1.00 129.46 319 ALA B O 1
ATOM 4387 N N . THR B 1 320 ? 65.410 60.355 -1.444 1.00 125.62 320 THR B N 1
ATOM 4388 C CA . THR B 1 320 ? 64.623 59.546 -0.546 1.00 121.55 320 THR B CA 1
ATOM 4389 C C . THR B 1 320 ? 65.326 58.315 -0.052 1.00 114.73 320 THR B C 1
ATOM 4390 O O . THR B 1 320 ? 65.253 57.968 1.096 1.00 101.47 320 THR B O 1
ATOM 4394 N N . ALA B 1 321 ? 65.996 57.621 -0.932 1.00 113.58 321 ALA B N 1
ATOM 4395 C CA . ALA B 1 321 ? 66.627 56.407 -0.516 1.00 110.30 321 ALA B CA 1
ATOM 4396 C C . ALA B 1 321 ? 67.593 56.780 0.549 1.00 124.77 321 ALA B C 1
ATOM 4397 O O . ALA B 1 321 ? 67.777 56.080 1.527 1.00 122.05 321 ALA B O 1
ATOM 4399 N N . ALA B 1 322 ? 68.238 57.905 0.326 1.00 127.97 322 ALA B N 1
ATOM 4400 C CA . ALA B 1 322 ? 69.217 58.416 1.278 1.00 132.11 322 ALA B CA 1
ATOM 4401 C C . ALA B 1 322 ? 68.570 58.745 2.623 1.00 127.92 322 ALA B C 1
ATOM 4402 O O . ALA B 1 322 ? 69.132 58.453 3.676 1.00 122.90 322 ALA B O 1
ATOM 4404 N N . GLU B 1 323 ? 67.384 59.345 2.579 1.00 124.43 323 GLU B N 1
ATOM 4405 C CA . GLU B 1 323 ? 66.648 59.678 3.793 1.00 120.16 323 GLU B CA 1
ATOM 4406 C C . GLU B 1 323 ? 66.384 58.438 4.655 1.00 109.58 323 GLU B C 1
ATOM 4407 O O . GLU B 1 323 ? 66.347 58.515 5.882 1.00 109.95 323 GLU B O 1
ATOM 4413 N N . PHE B 1 324 ? 66.195 57.295 4.004 1.00 113.07 324 PHE B N 1
ATOM 4414 C CA . PHE B 1 324 ? 66.039 56.025 4.711 1.00 111.80 324 PHE B CA 1
ATOM 4415 C C . PHE B 1 324 ? 67.371 55.284 4.809 1.00 108.71 324 PHE B C 1
ATOM 4416 O O . PHE B 1 324 ? 67.461 54.212 5.409 1.00 100.80 324 PHE B O 1
ATOM 4424 N N . GLY B 1 325 ? 68.404 55.863 4.210 1.00 114.38 325 GLY B N 1
ATOM 4425 C CA . GLY B 1 325 ? 69.739 55.301 4.284 1.00 120.08 325 GLY B CA 1
ATOM 4426 C C . GLY B 1 325 ? 69.983 54.038 3.475 1.00 119.62 325 GLY B C 1
ATOM 4427 O O . GLY B 1 325 ? 70.985 53.355 3.677 1.00 134.85 325 GLY B O 1
ATOM 4428 N N . ILE B 1 326 ? 69.081 53.713 2.560 1.00 106.31 326 ILE B N 1
ATOM 4429 C CA . ILE B 1 326 ? 69.251 52.511 1.755 1.00 110.33 326 ILE B CA 1
ATOM 4430 C C . ILE B 1 326 ? 70.172 52.725 0.555 1.00 113.50 326 ILE B C 1
ATOM 4431 O O . ILE B 1 326 ? 70.772 51.775 0.050 1.00 116.50 326 ILE B O 1
ATOM 4433 N N . GLU B 1 327 ? 70.325 53.985 0.152 1.00 118.18 327 GLU B N 1
ATOM 4434 C CA . GLU B 1 327 ? 70.708 54.342 -1.220 1.00 123.20 327 GLU B CA 1
ATOM 4435 C C . GLU B 1 327 ? 71.988 53.716 -1.787 1.00 133.16 327 GLU B C 1
ATOM 4436 O O . GLU B 1 327 ? 73.050 53.883 -1.184 1.00 136.31 327 GLU B O 1
ATOM 4438 N N . LEU B 1 328 ? 71.946 53.015 -2.934 1.00 138.10 328 LEU B N 1
ATOM 4439 C CA . LEU B 1 328 ? 70.798 52.434 -3.670 1.00 136.10 328 LEU B CA 1
ATOM 4440 C C . LEU B 1 328 ? 71.501 51.831 -4.886 1.00 142.17 328 LEU B C 1
ATOM 4441 O O . LEU B 1 328 ? 72.581 52.298 -5.240 1.00 155.55 328 LEU B O 1
ATOM 4446 N N . THR B 1 329 ? 70.927 50.855 -5.582 1.00 130.64 329 THR B N 1
ATOM 4447 C CA . THR B 1 329 ? 71.716 50.308 -6.691 1.00 126.11 329 THR B CA 1
ATOM 4448 C C . THR B 1 329 ? 71.082 50.342 -8.075 1.00 128.77 329 THR B C 1
ATOM 4449 O O . THR B 1 329 ? 70.016 49.777 -8.273 1.00 131.27 329 THR B O 1
ATOM 4453 N N . ALA B 1 330 ? 71.759 50.980 -9.034 1.00 121.36 330 ALA B N 1
ATOM 4454 C CA . ALA B 1 330 ? 71.317 50.938 -10.427 1.00 116.52 330 ALA B CA 1
ATOM 4455 C C . ALA B 1 330 ? 71.865 49.679 -11.081 1.00 120.98 330 ALA B C 1
ATOM 4456 O O . ALA B 1 330 ? 73.082 49.496 -11.168 1.00 136.04 330 ALA B O 1
ATOM 4458 N N . ILE B 1 331 ? 70.966 48.787 -11.489 1.00 106.97 331 ILE B N 1
ATOM 4459 C CA . ILE B 1 331 ? 71.371 47.568 -12.187 1.00 99.17 331 ILE B CA 1
ATOM 4460 C C . ILE B 1 331 ? 71.181 47.537 -13.716 1.00 97.36 331 ILE B C 1
ATOM 4461 O O . ILE B 1 331 ? 71.551 46.555 -14.365 1.00 99.72 331 ILE B O 1
ATOM 4466 N N . GLY B 1 332 ? 70.598 48.586 -14.291 1.00 94.96 332 GLY B N 1
ATOM 4467 C CA . GLY B 1 332 ? 70.312 48.582 -15.718 1.00 98.76 332 GLY B CA 1
ATOM 4468 C C . GLY B 1 332 ? 69.136 49.449 -16.124 1.00 99.00 332 GLY B C 1
ATOM 4469 O O . GLY B 1 332 ? 68.742 50.361 -15.398 1.00 97.34 332 GLY B O 1
ATOM 4470 N N . GLU B 1 333 ? 68.569 49.174 -17.294 1.00 101.37 333 GLU B N 1
ATOM 4471 C CA . GLU B 1 333 ? 67.481 50.001 -17.791 1.00 101.62 333 GLU B CA 1
ATOM 4472 C C . GLU B 1 333 ? 66.420 49.194 -18.534 1.00 108.10 333 GLU B C 1
ATOM 4473 O O . GLU B 1 333 ? 66.584 47.992 -18.771 1.00 106.90 333 GLU B O 1
ATOM 4475 N N . LEU B 1 334 ? 65.352 49.881 -18.931 1.00 112.76 334 LEU B N 1
ATOM 4476 C CA . LEU B 1 334 ? 64.270 49.288 -19.713 1.00 107.39 334 LEU B CA 1
ATOM 4477 C C . LEU B 1 334 ? 64.261 49.856 -21.134 1.00 116.00 334 LEU B C 1
ATOM 4478 O O . LEU B 1 334 ? 64.221 51.073 -21.318 1.00 118.04 334 LEU B O 1
ATOM 4483 N N . VAL B 1 335 ? 64.277 48.971 -22.130 1.00 123.43 335 VAL B N 1
ATOM 4484 C CA . VAL B 1 335 ? 64.328 49.359 -23.542 1.00 122.26 335 VAL B CA 1
ATOM 4485 C C . VAL B 1 335 ? 63.077 48.896 -24.299 1.00 113.73 335 VAL B C 1
ATOM 4486 O O . VAL B 1 335 ? 62.480 47.881 -23.949 1.00 114.82 335 VAL B O 1
ATOM 4490 N N . PRO B 1 336 ? 62.664 49.645 -25.333 1.00 103.91 336 PRO B N 1
ATOM 4491 C CA . PRO B 1 336 ? 61.487 49.183 -26.076 1.00 107.85 336 PRO B CA 1
ATOM 4492 C C . PRO B 1 336 ? 61.787 47.826 -26.699 1.00 108.93 336 PRO B C 1
ATOM 4493 O O . PRO B 1 336 ? 62.935 47.562 -27.074 1.00 107.86 336 PRO B O 1
ATOM 4497 N N . ALA B 1 337 ? 60.779 46.966 -26.789 1.00 112.03 337 ALA B N 1
ATOM 4498 C CA . ALA B 1 337 ? 61.012 45.613 -27.266 1.00 119.78 337 ALA B CA 1
ATOM 4499 C C . ALA B 1 337 ? 61.507 45.637 -28.706 1.00 130.67 337 ALA B C 1
ATOM 4500 O O . ALA B 1 337 ? 60.901 46.267 -29.575 1.00 139.95 337 ALA B O 1
ATOM 4502 N N . ARG B 1 338 ? 62.634 44.973 -28.939 1.00 100.65 338 ARG B N 1
ATOM 4503 C CA . ARG B 1 338 ? 63.179 44.832 -30.275 1.00 123.06 338 ARG B CA 1
ATOM 4504 C C . ARG B 1 338 ? 63.306 43.352 -30.561 1.00 118.30 338 ARG B C 1
ATOM 4505 O O . ARG B 1 338 ? 63.396 42.546 -29.635 1.00 122.43 338 ARG B O 1
ATOM 4507 N N . GLY B 1 339 ? 63.308 43.000 -31.843 1.00 118.26 339 GLY B N 1
ATOM 4508 C CA . GLY B 1 339 ? 63.335 41.609 -32.258 1.00 118.11 339 GLY B CA 1
ATOM 4509 C C . GLY B 1 339 ? 64.700 40.960 -32.129 1.00 125.74 339 GLY B C 1
ATOM 4510 O O . GLY B 1 339 ? 65.739 41.618 -32.293 1.00 121.62 339 GLY B O 1
ATOM 4511 N N . GLY B 1 340 ? 64.695 39.660 -31.831 1.00 122.93 340 GLY B N 1
ATOM 4512 C CA . GLY B 1 340 ? 65.920 38.890 -31.693 1.00 123.73 340 GLY B CA 1
ATOM 4513 C C . GLY B 1 340 ? 66.612 39.113 -30.363 1.00 124.35 340 GLY B C 1
ATOM 4514 O O . GLY B 1 340 ? 67.583 38.436 -30.031 1.00 127.62 340 GLY B O 1
ATOM 4515 N N . ARG B 1 341 ? 66.101 40.071 -29.600 1.00 126.64 341 ARG B N 1
ATOM 4516 C CA . ARG B 1 341 ? 66.677 40.429 -28.318 1.00 119.87 341 ARG B CA 1
ATOM 4517 C C . ARG B 1 341 ? 65.862 39.747 -27.221 1.00 124.07 341 ARG B C 1
ATOM 4518 O O . ARG B 1 341 ? 64.654 39.571 -27.366 1.00 126.36 341 ARG B O 1
ATOM 4520 N N . ALA B 1 342 ? 66.524 39.330 -26.145 1.00 129.69 342 ALA B N 1
ATOM 4521 C CA . ALA B 1 342 ? 65.831 38.710 -25.013 1.00 114.63 342 ALA B CA 1
ATOM 4522 C C . ALA B 1 342 ? 65.123 39.764 -24.171 1.00 102.82 342 ALA B C 1
ATOM 4523 O O . ALA B 1 342 ? 65.593 40.904 -24.077 1.00 104.63 342 ALA B O 1
ATOM 4525 N N . MET B 1 343 ? 63.990 39.386 -23.578 1.00 97.00 343 MET B N 1
ATOM 4526 C CA . MET B 1 343 ? 63.230 40.282 -22.699 1.00 85.61 343 MET B CA 1
ATOM 4527 C C . MET B 1 343 ? 64.085 40.809 -21.561 1.00 94.23 343 MET B C 1
ATOM 4528 O O . MET B 1 343 ? 63.986 41.976 -21.182 1.00 110.73 343 MET B O 1
ATOM 4533 N N . VAL B 1 344 ? 64.908 39.940 -20.993 1.00 83.68 344 VAL B N 1
ATOM 4534 C CA . VAL B 1 344 ? 65.909 40.403 -20.049 1.00 91.47 344 VAL B CA 1
ATOM 4535 C C . VAL B 1 344 ? 67.278 39.869 -20.437 1.00 99.58 344 VAL B C 1
ATOM 4536 O O . VAL B 1 344 ? 67.517 38.660 -20.455 1.00 102.22 344 VAL B O 1
ATOM 4540 N N . GLU B 1 345 ? 68.175 40.769 -20.787 1.00 113.06 345 GLU B N 1
ATOM 4541 C CA . GLU B 1 345 ? 69.487 40.323 -21.200 1.00 120.36 345 GLU B CA 1
ATOM 4542 C C . GLU B 1 345 ? 70.526 40.911 -20.334 1.00 123.47 345 GLU B C 1
ATOM 4543 O O . GLU B 1 345 ? 70.419 42.020 -19.882 1.00 124.64 345 GLU B O 1
ATOM 4549 N N . ILE B 1 346 ? 71.541 40.115 -20.108 1.00 123.63 346 ILE B N 1
ATOM 4550 C CA . ILE B 1 346 ? 72.525 40.373 -19.070 1.00 123.35 346 ILE B CA 1
ATOM 4551 C C . ILE B 1 346 ? 73.884 40.695 -19.687 1.00 122.52 346 ILE B C 1
ATOM 4552 O O . ILE B 1 346 ? 74.322 40.034 -20.622 1.00 113.87 346 ILE B O 1
ATOM 4557 N N . ARG B 1 347 ? 74.541 41.722 -19.157 1.00 131.60 347 ARG B N 1
ATOM 4558 C CA . ARG B 1 347 ? 75.799 42.205 -19.710 1.00 141.71 347 ARG B CA 1
ATOM 4559 C C . ARG B 1 347 ? 76.894 42.234 -18.643 1.00 144.75 347 ARG B C 1
ATOM 4560 O O . ARG B 1 347 ? 77.779 41.377 -18.616 1.00 145.48 347 ARG B O 1
#

Radius of gyration: 26.13 Å; Cα contacts (8 Å, |Δi|>4): 1625; chains: 2; bounding box: 71×58×76 Å

GO terms:
  GO:0000287 magnesium ion binding (F, IDA)
  GO:0004756 selenide, water dikinase activity (F, IDA)
  GO:0005829 cytosol (C, IDA)
  GO:0042803 protein homodimerization activity (F, IDA)
  GO:0016260 L-selenocysteine biosynthetic process (P, IMP)
  GO:0070329 tRNA seleno-modification (P, IMP)
  GO:0016260 L-selenocysteine biosynthetic process (P, IDA)
  GO:0004756 selenide, water dikinase activity (F, EXP)
  GO:0042802 identical protein binding (F, IPI)

Organism: Escherichia coli (strain K12) (NCBI:txid83333)

InterPro domains:
  IPR004536 Selenophosphate synthetase [PIRSF036407] (3-343)
  IPR004536 Selenophosphate synthetase [PTHR10256] (3-336)
  IPR004536 Selenophosphate synthetase [TIGR00476] (7-313)
  IPR004536 Selenophosphate synthetase [cd02195] (8-334)
  IPR010918 PurM-like, C-terminal domain [PF02769] (169-344)
  IPR016188 PurM-like, N-terminal domain [PF00586] (50-157)
  IPR023061 Selenophosphate synthetase, class I [MF_00625] (5-347)
  IPR036676 PurM-like, C-terminal domain superfamily [G3DSA:3.90.650.10] (164-347)
  IPR036676 PurM-like, C-terminal domain superfamily [SSF56042] (164-340)
  IPR036921 PurM-like, N-terminal domain superfamily [G3DSA:3.30.1330.10] (1-162)
  IPR036921 PurM-like, N-terminal domain superfamily [SSF55326] (7-161)

Solvent-accessible surface area: 24651 Å² total; per-residue (Å²): 170,73,78,7,28,110,28,83,83,122,62,101,112,76,31,59,2,36,63,128,121,27,21,8,4,1,26,29,17,80,91,39,40,0,0,0,4,4,9,18,5,39,61,63,67,44,148,69,32,66,30,6,0,57,0,1,0,2,6,0,0,1,13,0,0,1,1,3,0,39,14,13,1,0,4,12,4,8,2,10,12,24,139,86,26,48,36,88,67,0,119,82,3,3,46,0,0,19,104,3,0,84,97,11,59,6,13,7,4,11,26,24,5,2,27,2,64,76,28,10,1,0,0,4,1,2,0,45,2,53,35,126,96,32,17,50,8,39,63,8,80,40,36,0,64,0,0,5,12,9,34,3,0,5,6,2,12,48,37,2,66,87,71,106,69,47,47,128,95,56,89,55,35,14,29,94,5,7,19,89,29,9,71,3,0,27,34,0,3,89,15,88,15,2,60,0,0,2,1,1,32,28,64,0,1,1,0,3,0,3,38,0,2,140,44,28,56,15,21,4,26,1,48,27,90,33,11,44,41,10,88,31,0,101,73,24,9,64,105,41,15,49,22,55,35,3,131,56,10,76,79,65,5,6,139,57,23,23,101,28,69,95,41,8,75,14,5,0,0,0,25,3,32,1,2,3,1,0,0,0,0,55,70,162,5,33,95,88,0,81,58,28,0,59,145,78,73,40,107,16,93,31,0,11,61,3,57,99,64,105,54,37,23,1,104,16,93,41,91,207,28,41,64,56,3,85,74,61,44,34,116,10,50,54,1,76,69,3,39,118,30,15,90,138,49,131,83,90,89,24,71,16,3,36,106,102,69,107,10,0,3,35,30,50,63,94,37,31,0,0,0,6,2,8,18,4,6,0,10,18,28,78,74,30,58,28,5,0,52,0,0,0,3,21,1,0,1,25,0,3,5,42,9,0,102,5,5,0,0,4,0,3,4,2,14,11,71,156,78,47,46,62,103,53,3,89,86,1,0,42,0,0,37,106,3,0,65,90,8,60,8,20,7,9,18,41,38,14,26,70,1,70,28,6,11,0,0,0,5,1,3,0,36,1,71,22,128,74,33,78,76,78,44,62,5,81,42,41,0,23,0,4,4,20,9,27,5,0,2,11,1,5,32,33,0,60,90,75,91,43,62,86,78,134,23,125,43,44,15,21,82,0,1,18,92,28,10,68,10,0,35,41,0,26,93,21,149,11,17,47,10,23,34,16,2,31,31,74,0,3,4,0,16,1,0,78,22,1,110,46,42,56,12,20,1,16,2,48,51,145,39,11,26,47,4,56,15,3,94,105,17,12,89,91,54,18,40,15,28,6,0,84,56,2,71,89,44,26,11,141,27,14,21,111,54,85,146,39,27,19,5,9,5,0,1,21,2,31,1,3,4,2,0,0,0,0,42,72,134,3,50,103,108,1,76,62,18,0,63,144,80,64,46,59,37,31,52,0,17,35,3,58,90,69,61,82,98,40,29,41,5,80,28,169

Secondary structure (DSSP, 8-state):
----S--SS---SSB-S-SS--SSEEEE-TTSEEEEEEEEEES--SS-HHHHHHHHHHHHHHHHHHTT-EEEEEEEEEEE-TTTS-HHHHHHHHHHHHHHHHHTT--EEEEEEEE-SS-EEEEEEEEEEEGGG---SS---TTPEEEESS-B-HHHHHHHHHTT---GGGTTHHHHHHHS--THHHHHTT-TTEEEEEE--SSHHHHHHHHHHHHHTEEEEEETTTS-B-TTHHHHHTT----HHHHHHHHHHGGGB----HHHHHHHT---TT--EEEEE-HHHHHHHHHHHHHTT------EEEEE--S-SEEEE--/--S-SS---SSSSBS-TTGGGGG------SB-S-SSS-SSEEEE-SSSEEEEEEEEEES-SSS-HHHHHHHHHHHHHHHHHHTT-EEEEEEEEEEE-TTTS-HHHHHHHHHHHHHHHHHTT--EEEEEEEE-SS-EEEEEEEEEEEHHHHHS-----TT-EEEESS-B-HHHHHHHTTTT--SSTTSSHHHHHHTS--TTHHHHTT-SSEEEEEE--SSHHHHHHHHHHHGGGEEEEE-SSSS-B-TTHHHHHHTT---HHHHHHHHHHGGGB----HHHHHHHT---TT--EEEEE-HHHHHHHHHHHHHTT---EEEEEEEE--TTS-SEEE-

B-factor: mean 91.93, std 27.73, range [43.61, 189.17]

Nearest PDB structures (foldseek):
  3u0o-assembly1_A  TM=1.003E+00  e=2.436E-72  Escherichia coli K-12
  3u0o-assembly1_B  TM=9.508E-01  e=2.265E-57  Escherichia coli K-12
  2yye-assembly1_B  TM=9.169E-01  e=4.113E-35  Aquifex aeolicus VF5
  2yye-assembly1_A  TM=9.145E-01  e=1.140E-33  Aquifex aeolicus VF5
  2zau-assembly1_A-2  TM=8.921E-01  e=4.510E-32  Aquifex aeolicus

CATH classification: 3.30.1330.10 (+1 more: 3.90.650.10)

Foldseek 3Di:
DCPPDDDDDDDDAPWDDDDDDWQWIWHDDPPQKIKTKHKFKDFALDDQLLLSLLLQLLLGCQSCLQQLWQWEEKEKDKEEQVVPDPVVSVVNSVNSNQVLCVVSVYGHDYHDYYHDPTIMIHIIIMTMDRPVLTATLQQFDAQWFKKWFAAFQLLLQSVCVVVVNDDPVCPCVSSVQSNDHQNLSNVVSVFPQFRHKGFAFLLFQVSSLLVRCVSHVWAKEFELVQGGHDPCSLVCLVVTSQDPSLVVSCVVCVVLEDDADDSSSSRRRRGRRNGTMMITGHPVCPVVSQVSSVVVVTHIDTRIGIHHDDDGRYYYVYD/DDLPQADQFDDCFFCHVVVQQPLAADDPDCWQADSGNDQWIWGHPPPQKIKIKGKGKGFALDPQLLLSLLLQLLLRCQQQLQLLWAWAEKEKEKEAAVVVDPVVSVVSNVVSNQVLQVVSVYGHPYYDYYYDSGIMIHIIIMTMDGPCSRVDADDFEAQWWKWFLAFFQLQLLSLCVVDVNDDPPSPCPSSVRSNPHQNLSNVVSVDDQWRHKGFQFLLFQQRVVLVSCVGNQWAWEFELPLGHHDPCRLVSVVVPRAGCSLVVSCVVRVQLEDDDDRSSSSRRSRGRRNGYMMITGHDVCPPVVQVSCVVVPSRITGTTGIHHDDPPDGRYYYD